Protein AF-A0A6L4ZBL2-F1 (afdb_monomer_lite)

Foldseek 3Di:
DVVLVLDPQFDADDDFQQWDADPLNPDIDGHLGRDDDDDPVVCCVVHPVFKDKDKDKDFPDDDHPRSSVVLLCVQCVVVVRRDDRDPPDDVVVSVVSSCVRNVDDTMDMDMDMGGDPLLVVLLVLLLVCVVVVNNPPPVSVVVSVVSCVVVVDDPVSNVSSNLVSLCPDPVNVVLLSQLLVLLVVCLVPVPPVLSLVSNLVSVLVCVLSVNDPVSSVVSNVVVPVNGPDDPDPPLLVVLLVLLCCLLPDPDPRDCDLVSLLSLLLSLLVCVSSVPPCSVVSLVVVLVPDDDPSNVVSVVSVVLSVLLVLLQVLLSCLQRYLQRQDDLVSLVSNLVNQVVNCVSPNCVSVVSHVVSPPVLQGAPLSVVSNVLSVVQSVCVNVVNDDSVVSSVVSNVSSLLSVLLVLLLVVCVVVPPDCPPDPDDPVVLVVVQVVSQVVCVVVVNDPDGDDPVSSVVSSQLVVLLCCCLPPQVVVCLVVVDVVSVVVSSVPHSDRPVNSLVSNVVSCVVVVPDVVSVVSVSVPPPD

Secondary structure (DSSP, 8-state):
-HHHHT-TT-------TTEEE-TTSSSEEE-S-------HHHHHHHS-SSEEEEEEEEE---S-HHHHHHHHHHHHHHHHHHS---TT--HHHHHHHHHHHH--TTEEEEEEEEE-HHHHHHHHHHHHHHHTT-TTSHHHHHHHHHHHHHHT--HHHHHHHHHHHHHTSHHHHHHHHHHHHHHHHHHH-TT-HHHHHHHHHHHHHHHHTT--HHHHHHHHHHHHTTS--PPPPHHHHHHHHHHHHHHH-SS-----HHHHHHHHHHHHHHHHTT-THHHHHHHHHHTT--THHHHHHHHHHHHHHHHHHHHHHHHHHHH-TT----HHHHHHHHHHHHHHHHHSTTHHHHHTTTSS-GGG--HHHHHHHHHHHHHHHHHHHTSS-HHHHHHHHHHHHHHHHHHHHHHHHHHHH-SSTTSSPPPHHHHHHHHHHHHHHHHHTTS-SSPPPHHHHHHHHHHHHHHHHIIIIIHHHHHHHT-HHHHHHHHHHSSS-HHHHHHHHHHHHHHHT--HHHHHHHHGGG--

Structure (mmCIF, N/CA/C/O backbone):
data_AF-A0A6L4ZBL2-F1
#
_entry.id   AF-A0A6L4ZBL2-F1
#
loop_
_atom_site.group_PDB
_atom_site.id
_atom_site.type_symbol
_atom_site.label_atom_id
_atom_site.label_alt_id
_atom_site.label_comp_id
_atom_site.label_asym_id
_atom_site.label_entity_id
_atom_site.label_seq_id
_atom_site.pdbx_PDB_ins_code
_atom_site.Cartn_x
_atom_site.Cartn_y
_atom_site.Cartn_z
_atom_site.occupancy
_atom_site.B_iso_or_equiv
_atom_site.auth_seq_id
_atom_site.auth_comp_id
_atom_site.auth_asym_id
_atom_site.auth_atom_id
_atom_site.pdbx_PDB_model_num
ATOM 1 N N . PRO A 1 1 ? 21.206 3.410 -9.405 1.00 58.75 1 PRO A N 1
ATOM 2 C CA . PRO A 1 1 ? 21.476 4.835 -9.082 1.00 58.75 1 PRO A CA 1
ATOM 3 C C . PRO A 1 1 ? 20.158 5.605 -8.987 1.00 58.75 1 PRO A C 1
ATOM 5 O O . PRO A 1 1 ? 19.322 5.415 -9.860 1.00 58.75 1 PRO A O 1
ATOM 8 N N . ILE A 1 2 ? 19.939 6.448 -7.971 1.00 53.88 2 ILE A N 1
ATOM 9 C CA . ILE A 1 2 ? 18.659 7.169 -7.817 1.00 53.88 2 ILE A CA 1
ATOM 10 C C . ILE A 1 2 ? 18.338 8.003 -9.064 1.00 53.88 2 ILE A C 1
ATOM 12 O O . ILE A 1 2 ? 17.227 7.921 -9.562 1.00 53.88 2 ILE A O 1
ATOM 16 N N . LYS A 1 3 ? 19.332 8.673 -9.671 1.00 63.25 3 LYS A N 1
ATOM 17 C CA . LYS A 1 3 ? 19.188 9.402 -10.954 1.00 63.25 3 LYS A CA 1
ATOM 18 C C . LYS A 1 3 ? 18.568 8.577 -12.093 1.00 63.25 3 LYS A C 1
ATOM 20 O O . LYS A 1 3 ? 18.015 9.165 -13.018 1.00 63.25 3 LYS A O 1
ATOM 25 N N . ASP A 1 4 ? 18.704 7.252 -12.042 1.00 65.94 4 ASP A N 1
ATOM 26 C CA . ASP A 1 4 ? 18.071 6.326 -12.980 1.00 65.94 4 ASP A CA 1
ATOM 27 C C . ASP A 1 4 ? 16.633 5.989 -12.551 1.00 65.94 4 ASP A C 1
ATOM 29 O O . ASP A 1 4 ? 15.752 5.995 -13.393 1.00 65.94 4 ASP A O 1
ATOM 33 N N . VAL A 1 5 ? 16.369 5.799 -11.250 1.00 62.34 5 VAL A N 1
ATOM 34 C CA . VAL A 1 5 ? 15.012 5.585 -10.692 1.00 62.34 5 VAL A CA 1
ATOM 35 C C . VAL A 1 5 ? 14.080 6.776 -10.965 1.00 62.34 5 VAL A C 1
ATOM 37 O O . VAL A 1 5 ? 12.875 6.597 -11.095 1.00 62.34 5 VAL A O 1
ATOM 40 N N . LEU A 1 6 ? 14.637 7.987 -11.086 1.00 62.06 6 LEU A N 1
ATOM 41 C CA . LEU A 1 6 ? 13.897 9.214 -11.413 1.00 62.06 6 LEU A CA 1
ATOM 42 C C . LEU A 1 6 ? 13.429 9.301 -12.869 1.00 62.06 6 LEU A C 1
ATOM 44 O O . LEU A 1 6 ? 12.655 10.196 -13.200 1.00 62.06 6 LEU A O 1
ATOM 48 N N . LYS A 1 7 ? 13.962 8.459 -13.757 1.00 70.06 7 LYS A N 1
ATOM 49 C CA . LYS A 1 7 ? 13.703 8.545 -15.192 1.00 70.06 7 LYS A CA 1
ATOM 50 C C . LYS A 1 7 ? 12.730 7.442 -15.591 1.00 70.06 7 LYS A C 1
ATOM 52 O O . LYS A 1 7 ? 13.130 6.280 -15.548 1.00 70.06 7 LYS A O 1
ATOM 57 N N . PRO A 1 8 ? 11.497 7.772 -16.011 1.00 66.06 8 PRO A N 1
ATOM 58 C CA . PRO A 1 8 ? 10.491 6.766 -16.347 1.00 66.06 8 PRO A CA 1
ATOM 59 C C . PRO A 1 8 ? 10.935 5.860 -17.501 1.00 66.06 8 PRO A C 1
ATOM 61 O O . PRO A 1 8 ? 10.533 4.705 -17.565 1.00 66.06 8 PRO A O 1
ATOM 64 N N . GLU A 1 9 ? 11.809 6.346 -18.386 1.00 73.56 9 GLU A N 1
ATOM 65 C CA . GLU A 1 9 ? 12.347 5.546 -19.484 1.00 73.56 9 GLU A CA 1
ATOM 66 C C . GLU A 1 9 ? 13.477 4.582 -19.082 1.00 73.56 9 GLU A C 1
ATOM 68 O O . GLU A 1 9 ? 13.960 3.832 -19.929 1.00 73.56 9 GLU A O 1
ATOM 73 N N . VAL A 1 10 ? 13.970 4.633 -17.839 1.00 79.06 10 VAL A N 1
ATOM 74 C CA . VAL A 1 10 ? 15.035 3.744 -17.361 1.00 79.06 10 VAL A CA 1
ATOM 75 C C . VAL A 1 10 ? 14.428 2.573 -16.600 1.00 79.06 10 VAL A C 1
ATOM 77 O O . VAL A 1 10 ? 13.862 2.731 -15.523 1.00 79.06 10 VAL A O 1
ATOM 80 N N . HIS A 1 11 ? 14.606 1.379 -17.154 1.00 77.06 11 HIS A N 1
ATOM 81 C CA . HIS A 1 11 ? 14.011 0.145 -16.644 1.00 77.06 11 HIS A CA 1
ATOM 82 C C . HIS A 1 11 ? 15.039 -0.767 -15.968 1.00 77.06 11 HIS A C 1
ATOM 84 O O . HIS A 1 11 ? 14.689 -1.535 -15.076 1.00 77.06 11 HIS A O 1
ATOM 90 N N . ASN A 1 12 ? 16.318 -0.661 -16.349 1.00 83.44 12 ASN A N 1
ATOM 91 C CA . ASN A 1 12 ? 17.346 -1.612 -15.924 1.00 83.44 12 ASN A CA 1
ATOM 92 C C . ASN A 1 12 ? 18.437 -0.961 -15.071 1.00 83.44 12 ASN A C 1
ATOM 94 O O . ASN A 1 12 ? 18.975 0.104 -15.396 1.00 83.44 12 ASN A O 1
ATOM 98 N N . ARG A 1 13 ? 18.844 -1.668 -14.012 1.00 83.88 13 ARG A N 1
ATOM 99 C CA . ARG A 1 13 ? 20.077 -1.377 -13.276 1.00 83.88 13 ARG A CA 1
ATOM 100 C C . ARG A 1 13 ? 21.255 -1.980 -14.038 1.00 83.88 13 ARG A C 1
ATOM 102 O O . ARG A 1 13 ? 21.348 -3.192 -14.176 1.00 83.88 13 ARG A O 1
ATOM 109 N N . LEU A 1 14 ? 22.171 -1.129 -14.490 1.00 86.75 14 LEU A N 1
ATOM 110 C CA . LEU A 1 14 ? 23.417 -1.565 -15.115 1.00 86.75 14 LEU A CA 1
ATOM 111 C C . LEU A 1 14 ? 24.530 -1.652 -14.065 1.00 86.75 14 LEU A C 1
ATOM 113 O O . LEU A 1 14 ? 24.766 -0.685 -13.337 1.00 86.75 14 LEU A O 1
ATOM 117 N N . VAL A 1 15 ? 25.214 -2.793 -14.019 1.00 86.12 15 VAL A N 1
ATOM 118 C CA . VAL A 1 15 ? 26.425 -3.022 -13.220 1.00 86.12 15 VAL A CA 1
ATOM 119 C C . VAL A 1 15 ? 27.561 -3.347 -14.185 1.00 86.12 15 VAL A C 1
ATOM 121 O O . VAL A 1 15 ? 27.376 -4.118 -15.122 1.00 86.12 15 VAL A O 1
ATOM 124 N N . MET A 1 16 ? 28.719 -2.718 -13.989 1.00 87.25 16 MET A N 1
ATOM 125 C CA . MET A 1 16 ? 29.889 -2.880 -14.849 1.00 87.25 16 MET A CA 1
ATOM 126 C C . MET A 1 16 ? 31.108 -3.193 -13.985 1.00 87.25 16 MET A C 1
ATOM 128 O O . MET A 1 16 ? 31.489 -2.377 -13.146 1.00 87.25 16 MET A O 1
ATOM 132 N N . TYR A 1 17 ? 31.735 -4.352 -14.201 1.00 86.62 17 TYR A N 1
ATOM 133 C CA . TYR A 1 17 ? 33.009 -4.666 -13.554 1.00 86.62 17 TYR A CA 1
ATOM 134 C C . TYR A 1 17 ? 34.085 -3.672 -13.995 1.00 86.62 17 TYR A C 1
ATOM 136 O O . TYR A 1 17 ? 34.169 -3.302 -15.166 1.00 86.62 17 TYR A O 1
ATOM 144 N N . GLY A 1 18 ? 34.889 -3.215 -13.039 1.00 85.50 18 GLY A N 1
ATOM 145 C CA . GLY A 1 18 ? 35.853 -2.139 -13.254 1.00 85.50 18 GLY A CA 1
ATOM 146 C C . GLY A 1 18 ? 35.319 -0.736 -12.977 1.00 85.50 18 GLY A C 1
ATOM 147 O O . GLY A 1 18 ? 36.139 0.165 -12.825 1.00 85.50 18 GLY A O 1
ATOM 148 N N . ALA A 1 19 ? 34.010 -0.531 -12.794 1.00 86.75 19 ALA A N 1
ATOM 149 C CA . ALA A 1 19 ? 33.438 0.780 -12.484 1.00 86.75 19 ALA A CA 1
ATOM 150 C C . ALA A 1 19 ? 32.823 0.829 -11.074 1.00 86.75 19 ALA A C 1
ATOM 152 O O . ALA A 1 19 ? 32.061 -0.053 -10.682 1.00 86.75 19 ALA A O 1
ATOM 153 N N . ARG A 1 20 ? 33.109 1.894 -10.318 1.00 83.56 20 ARG A N 1
ATOM 154 C CA . ARG A 1 20 ? 32.479 2.173 -9.015 1.00 83.56 20 ARG A CA 1
ATOM 155 C C . ARG A 1 20 ? 32.113 3.643 -8.887 1.00 83.56 20 ARG A C 1
ATOM 157 O O . ARG A 1 20 ? 32.695 4.478 -9.569 1.00 83.56 20 ARG A O 1
ATOM 164 N N . TYR A 1 21 ? 31.171 3.971 -8.014 1.00 79.81 21 TYR A N 1
ATOM 165 C CA . TYR A 1 21 ? 30.978 5.364 -7.619 1.00 79.81 21 TYR A CA 1
ATOM 166 C C . TYR A 1 21 ? 32.080 5.797 -6.638 1.00 79.81 21 TYR A C 1
ATOM 168 O O . TYR A 1 21 ? 32.647 4.957 -5.933 1.00 79.81 21 TYR A O 1
ATOM 176 N N . ASP A 1 22 ? 32.418 7.086 -6.637 1.00 78.31 22 ASP A N 1
ATOM 177 C CA . ASP A 1 22 ? 33.267 7.695 -5.610 1.00 78.31 22 ASP A CA 1
ATOM 178 C C . ASP A 1 22 ? 32.602 7.640 -4.224 1.00 78.31 22 ASP A C 1
ATOM 180 O O . ASP A 1 22 ? 31.416 7.334 -4.101 1.00 78.31 22 ASP A O 1
ATOM 184 N N . ASP A 1 23 ? 33.359 7.935 -3.164 1.00 69.81 23 ASP A N 1
ATOM 185 C CA . ASP A 1 23 ? 32.889 7.788 -1.774 1.00 69.81 23 ASP A CA 1
ATOM 186 C C . ASP A 1 23 ? 31.704 8.721 -1.441 1.00 69.81 23 ASP A C 1
ATOM 188 O O . ASP A 1 23 ? 31.005 8.526 -0.451 1.00 69.81 23 ASP A O 1
ATOM 192 N N . ARG A 1 24 ? 31.452 9.724 -2.297 1.00 63.84 24 ARG A N 1
ATOM 193 C CA . ARG A 1 24 ? 30.298 10.635 -2.229 1.00 63.84 24 ARG A CA 1
ATOM 194 C C . ARG A 1 24 ? 29.115 10.193 -3.101 1.00 63.84 24 ARG A C 1
ATOM 196 O O . ARG A 1 24 ? 28.053 10.803 -3.033 1.00 63.84 24 ARG A O 1
ATOM 203 N N . GLY A 1 25 ? 29.263 9.149 -3.918 1.00 64.56 25 GLY A N 1
ATOM 204 C CA . GLY A 1 25 ? 28.202 8.620 -4.777 1.00 64.56 25 GLY A CA 1
ATOM 205 C C . GLY A 1 25 ? 27.859 9.493 -5.993 1.00 64.56 25 GLY A C 1
ATOM 206 O O . GLY A 1 25 ? 26.826 9.281 -6.635 1.00 64.56 25 GLY A O 1
ATOM 207 N N . GLU A 1 26 ? 28.687 10.485 -6.317 1.00 65.62 26 GLU A N 1
ATOM 208 C CA . GLU A 1 26 ? 28.389 11.522 -7.307 1.00 65.62 26 GLU A CA 1
ATOM 209 C C . GLU A 1 26 ? 29.005 11.233 -8.675 1.00 65.62 26 GLU A C 1
ATOM 211 O O . GLU A 1 26 ? 28.372 11.515 -9.703 1.00 65.62 26 GLU A O 1
ATOM 216 N N . ARG A 1 27 ? 30.217 10.663 -8.703 1.00 77.81 27 ARG A N 1
ATOM 217 C CA . ARG A 1 27 ? 30.981 10.424 -9.935 1.00 77.81 27 ARG A CA 1
ATOM 218 C C . ARG A 1 27 ? 31.315 8.953 -10.114 1.00 77.81 27 ARG A C 1
ATOM 220 O O . ARG A 1 27 ? 31.663 8.257 -9.167 1.00 77.81 27 ARG A O 1
ATOM 227 N N . LEU A 1 28 ? 31.222 8.490 -11.358 1.00 82.94 28 LEU A N 1
ATOM 228 C CA . LEU A 1 28 ? 31.650 7.151 -11.740 1.00 82.94 28 LEU A CA 1
ATOM 229 C C . LEU A 1 28 ? 33.164 7.155 -11.976 1.00 82.94 28 LEU A C 1
ATOM 231 O O . LEU A 1 28 ? 33.675 7.982 -12.728 1.00 82.94 28 LEU A O 1
ATOM 235 N N . VAL A 1 29 ? 33.864 6.227 -11.337 1.00 87.12 29 VAL A N 1
ATOM 236 C CA . VAL A 1 29 ? 35.314 6.053 -11.397 1.00 87.12 29 VAL A CA 1
ATOM 237 C C . VAL A 1 29 ? 35.619 4.689 -12.008 1.00 87.12 29 VAL A C 1
ATOM 239 O O . VAL A 1 29 ? 35.169 3.657 -11.505 1.00 87.12 29 VAL A O 1
ATOM 242 N N . PHE A 1 30 ? 36.414 4.690 -13.077 1.00 89.44 30 PHE A N 1
ATOM 243 C CA . PHE A 1 30 ? 36.894 3.476 -13.733 1.00 89.44 30 PHE A CA 1
ATOM 244 C C . PHE A 1 30 ? 38.225 3.013 -13.139 1.00 89.44 30 PHE A C 1
ATOM 246 O O . PHE A 1 30 ? 39.117 3.806 -12.816 1.00 89.44 30 PHE A O 1
ATOM 253 N N . THR A 1 31 ? 38.369 1.703 -13.013 1.00 87.50 31 THR A N 1
ATOM 254 C CA . THR A 1 31 ? 39.505 1.017 -12.404 1.00 87.50 31 THR A CA 1
ATOM 255 C C . THR A 1 31 ? 40.071 -0.012 -13.375 1.00 87.50 31 THR A C 1
ATOM 257 O O . THR A 1 31 ? 39.412 -0.421 -14.327 1.00 87.50 31 THR A O 1
ATOM 260 N N . ASN A 1 32 ? 41.302 -0.454 -13.129 1.00 84.19 32 ASN A N 1
ATOM 261 C CA . ASN A 1 32 ? 41.932 -1.483 -13.958 1.00 84.19 32 ASN A CA 1
ATOM 262 C C . ASN A 1 32 ? 41.468 -2.904 -13.586 1.00 84.19 32 ASN A C 1
ATOM 264 O O . ASN A 1 32 ? 41.829 -3.851 -14.275 1.00 84.19 32 ASN A O 1
ATOM 268 N N . ASN A 1 33 ? 40.683 -3.065 -12.513 1.00 84.31 33 ASN A N 1
ATOM 269 C CA . ASN A 1 33 ? 40.179 -4.365 -12.080 1.00 84.31 33 ASN A CA 1
ATOM 270 C C . ASN A 1 33 ? 38.826 -4.665 -12.740 1.00 84.31 33 ASN A C 1
ATOM 272 O O . ASN A 1 33 ? 37.773 -4.355 -12.190 1.00 84.31 33 ASN A O 1
ATOM 276 N N . THR A 1 34 ? 38.865 -5.251 -13.933 1.00 82.56 34 THR A N 1
ATOM 277 C CA . THR A 1 34 ? 37.675 -5.619 -14.719 1.00 82.56 34 THR A CA 1
ATOM 278 C C . THR A 1 34 ? 37.167 -7.032 -14.437 1.00 82.56 34 THR A C 1
ATOM 280 O O . THR A 1 34 ? 36.193 -7.465 -15.049 1.00 82.56 34 THR A O 1
ATOM 283 N N . THR A 1 35 ? 37.815 -7.762 -13.528 1.00 83.06 35 THR A N 1
ATOM 284 C CA . THR A 1 35 ? 37.416 -9.122 -13.153 1.00 83.06 35 THR A CA 1
ATOM 285 C C . THR A 1 35 ? 36.440 -9.117 -11.983 1.00 83.06 35 THR A C 1
ATOM 287 O O . THR A 1 35 ? 36.523 -8.266 -11.098 1.00 83.06 35 THR A O 1
ATOM 290 N N . GLY A 1 36 ? 35.535 -10.093 -11.958 1.00 82.31 36 GLY A N 1
ATOM 291 C CA . GLY A 1 36 ? 34.581 -10.279 -10.873 1.00 82.31 36 GLY A CA 1
ATOM 292 C C . GLY A 1 36 ? 34.052 -11.707 -10.822 1.00 82.31 36 GLY A C 1
ATOM 293 O O . GLY A 1 36 ? 34.142 -12.449 -11.800 1.00 82.31 36 GLY A O 1
ATOM 294 N N . GLN A 1 37 ? 33.522 -12.084 -9.663 1.00 85.31 37 GLN A N 1
ATOM 295 C CA . GLN A 1 37 ? 32.873 -13.367 -9.431 1.00 85.31 37 GLN A CA 1
ATOM 296 C C . GLN A 1 37 ? 31.661 -13.151 -8.526 1.00 85.31 37 GLN A C 1
ATOM 298 O O . GLN A 1 37 ? 31.753 -12.456 -7.514 1.00 85.31 37 GLN A O 1
ATOM 303 N N . GLU A 1 38 ? 30.546 -13.788 -8.870 1.00 85.69 38 GLU A N 1
ATOM 304 C CA . GLU A 1 38 ? 29.312 -13.786 -8.086 1.00 85.69 38 GLU A CA 1
ATOM 305 C C . GLU A 1 38 ? 28.755 -15.208 -7.993 1.00 85.69 38 GLU A C 1
ATOM 307 O O . GLU A 1 38 ? 28.888 -16.008 -8.922 1.00 85.69 38 GLU A O 1
ATOM 312 N N . SER A 1 39 ? 28.151 -15.541 -6.852 1.00 89.88 39 SER A N 1
ATOM 313 C CA . SER A 1 39 ? 27.408 -16.791 -6.693 1.00 89.88 39 SER A CA 1
ATOM 314 C C . SER A 1 39 ? 26.033 -16.667 -7.347 1.00 89.88 39 SER A C 1
ATOM 316 O O . SER A 1 39 ? 25.454 -15.585 -7.370 1.00 89.88 39 SER A O 1
ATOM 318 N N . ILE A 1 40 ? 25.472 -17.784 -7.819 1.00 85.62 40 ILE A N 1
ATOM 319 C CA . ILE A 1 40 ? 24.135 -17.803 -8.440 1.00 85.62 40 ILE A CA 1
ATOM 320 C C . ILE A 1 40 ? 23.079 -17.191 -7.508 1.00 85.62 40 ILE A C 1
ATOM 322 O O . ILE A 1 40 ? 22.277 -16.382 -7.963 1.00 85.62 40 ILE A O 1
ATOM 326 N N . SER A 1 41 ? 23.117 -17.506 -6.210 1.00 84.38 41 SER A N 1
ATOM 327 C CA . SER A 1 41 ? 22.205 -16.928 -5.213 1.00 84.38 41 SER A CA 1
ATOM 328 C C . SER A 1 41 ? 22.286 -15.402 -5.189 1.00 84.38 41 SER A C 1
ATOM 330 O O . SER A 1 41 ? 21.273 -14.724 -5.331 1.00 84.38 41 SER A O 1
ATOM 332 N N . ARG A 1 42 ? 23.505 -14.849 -5.146 1.00 86.88 42 ARG A N 1
ATOM 333 C CA . ARG A 1 42 ? 23.720 -13.400 -5.108 1.00 86.88 42 ARG A CA 1
ATOM 334 C C . ARG A 1 42 ? 23.198 -12.693 -6.360 1.00 86.88 42 ARG A C 1
ATOM 336 O O . ARG A 1 42 ? 22.685 -11.582 -6.260 1.00 86.88 42 ARG A O 1
ATOM 343 N N . ILE A 1 43 ? 23.284 -13.338 -7.527 1.00 89.06 43 ILE A N 1
ATOM 344 C CA . ILE A 1 43 ? 22.767 -12.793 -8.793 1.00 89.06 43 ILE A CA 1
ATOM 345 C C . ILE A 1 43 ? 21.258 -12.540 -8.700 1.00 89.06 43 ILE A C 1
ATOM 347 O O . ILE A 1 43 ? 20.788 -11.485 -9.121 1.00 89.06 43 ILE A O 1
ATOM 351 N N . PHE A 1 44 ? 20.492 -13.481 -8.146 1.00 87.38 44 PHE A N 1
ATOM 352 C CA . PHE A 1 44 ? 19.037 -13.340 -8.015 1.00 87.38 44 PHE A CA 1
ATOM 353 C C . PHE A 1 44 ? 18.621 -12.536 -6.771 1.00 87.38 44 PHE A C 1
ATOM 355 O O . PHE A 1 44 ? 17.556 -11.919 -6.780 1.00 87.38 44 PHE A O 1
ATOM 362 N N . GLU A 1 45 ? 19.473 -12.450 -5.746 1.00 82.69 45 GLU A N 1
ATOM 363 C CA . GLU A 1 45 ? 19.282 -11.573 -4.582 1.00 82.69 45 GLU A CA 1
ATOM 364 C C . GLU A 1 45 ? 19.528 -10.091 -4.914 1.00 82.69 45 GLU A C 1
ATOM 366 O O . GLU A 1 45 ? 18.717 -9.238 -4.560 1.00 82.69 45 GLU A O 1
ATOM 371 N N . GLU A 1 46 ? 20.595 -9.744 -5.637 1.00 82.44 46 GLU A N 1
ATOM 372 C CA . GLU A 1 46 ? 20.932 -8.343 -5.948 1.00 82.44 46 GLU A CA 1
ATOM 373 C C . GLU A 1 46 ? 20.406 -7.869 -7.316 1.00 82.44 46 GLU A C 1
ATOM 375 O O . GLU A 1 46 ? 20.113 -6.678 -7.497 1.00 82.44 46 GLU A O 1
ATOM 380 N N . GLY A 1 47 ? 20.296 -8.787 -8.281 1.00 83.38 47 GLY A N 1
ATOM 381 C CA . GLY A 1 47 ? 19.771 -8.566 -9.632 1.00 83.38 47 GLY A CA 1
ATOM 382 C C . GLY A 1 47 ? 18.255 -8.741 -9.704 1.00 83.38 47 GLY A C 1
ATOM 383 O O . GLY A 1 47 ? 17.570 -8.613 -8.701 1.00 83.38 47 GLY A O 1
ATOM 384 N N . HIS A 1 48 ? 17.680 -9.004 -10.876 1.00 86.44 48 HIS A N 1
ATOM 385 C CA . HIS A 1 48 ? 16.254 -9.336 -10.981 1.00 86.44 48 HIS A CA 1
ATOM 386 C C . HIS A 1 48 ? 15.976 -10.694 -10.322 1.00 86.44 48 HIS A C 1
ATOM 388 O O . HIS A 1 48 ? 16.765 -11.623 -10.476 1.00 86.44 48 HIS A O 1
ATOM 394 N N . ALA A 1 49 ? 14.806 -10.859 -9.702 1.00 85.31 49 ALA A N 1
ATOM 395 C CA . ALA A 1 49 ? 14.464 -12.066 -8.939 1.00 85.31 49 ALA A CA 1
ATOM 396 C C . ALA A 1 49 ? 14.360 -13.364 -9.770 1.00 85.31 49 ALA A C 1
ATOM 398 O O . ALA A 1 49 ? 14.306 -14.447 -9.207 1.00 85.31 49 ALA A O 1
ATOM 399 N N . PHE A 1 50 ? 14.317 -13.278 -11.104 1.00 89.19 50 PHE A N 1
ATOM 400 C CA . PHE A 1 50 ? 14.186 -14.460 -11.971 1.00 89.19 50 PHE A CA 1
ATOM 401 C C . PHE A 1 50 ? 14.818 -14.324 -13.357 1.00 89.19 50 PHE A C 1
ATOM 403 O O . PHE A 1 50 ? 14.860 -15.305 -14.093 1.00 89.19 50 PHE A O 1
ATOM 410 N N . THR A 1 51 ? 15.306 -13.150 -13.775 1.00 90.19 51 THR A N 1
ATOM 411 C CA . THR A 1 51 ? 15.938 -12.997 -15.097 1.00 90.19 51 THR A CA 1
ATOM 412 C C . THR A 1 51 ? 17.054 -11.964 -15.081 1.00 90.19 51 THR A C 1
ATOM 414 O O . THR A 1 51 ? 16.801 -10.772 -14.965 1.00 90.19 51 THR A O 1
ATOM 417 N N . ASN A 1 52 ? 18.291 -12.412 -15.270 1.00 91.25 52 ASN A N 1
ATOM 418 C CA . ASN A 1 52 ? 19.472 -11.552 -15.283 1.00 91.25 52 ASN A CA 1
ATOM 419 C C . ASN A 1 52 ? 20.224 -11.684 -16.607 1.00 91.25 52 ASN A C 1
ATOM 421 O O . ASN A 1 52 ? 20.337 -12.778 -17.162 1.00 91.25 52 ASN A O 1
ATOM 425 N N . TYR A 1 53 ? 20.741 -10.563 -17.109 1.00 91.12 53 TYR A N 1
ATOM 426 C CA . TYR A 1 53 ? 21.493 -10.506 -18.360 1.00 91.12 53 TYR A CA 1
ATOM 427 C C . TYR A 1 53 ? 22.934 -10.086 -18.099 1.00 91.12 53 TYR A C 1
ATOM 429 O O . TYR A 1 53 ? 23.185 -9.062 -17.465 1.00 91.12 53 TYR A O 1
ATOM 437 N N . TYR A 1 54 ? 23.866 -10.846 -18.662 1.00 90.31 54 TYR A N 1
ATOM 438 C CA . TYR A 1 54 ? 25.284 -10.520 -18.707 1.00 90.31 54 TYR A CA 1
ATOM 439 C C . TYR A 1 54 ? 25.686 -10.214 -20.142 1.00 90.31 54 TYR A C 1
ATOM 441 O O . TYR A 1 54 ? 25.315 -10.926 -21.078 1.00 90.31 54 TYR A O 1
ATOM 449 N N . PHE A 1 55 ? 26.466 -9.151 -20.299 1.00 88.12 55 PHE A N 1
ATOM 450 C CA . PHE A 1 55 ? 26.970 -8.691 -21.583 1.00 88.12 55 PHE A CA 1
ATOM 451 C C . PHE A 1 55 ? 28.494 -8.720 -21.547 1.00 88.12 55 PHE A C 1
ATOM 453 O O . PHE A 1 55 ? 29.099 -8.076 -20.691 1.00 88.12 55 PHE A O 1
ATOM 460 N N . PHE A 1 56 ? 29.108 -9.428 -22.492 1.00 86.31 56 PHE A N 1
ATOM 461 C CA . PHE A 1 56 ? 30.552 -9.391 -22.710 1.00 86.31 56 PHE A CA 1
ATOM 462 C C . PHE A 1 56 ? 30.810 -8.821 -24.089 1.00 86.31 56 PHE A C 1
ATOM 464 O O . PHE A 1 56 ? 30.235 -9.275 -25.076 1.00 86.31 56 PHE A O 1
ATOM 471 N N . ILE A 1 57 ? 31.666 -7.812 -24.157 1.00 81.38 57 ILE A N 1
ATOM 472 C CA . ILE A 1 57 ? 32.003 -7.149 -25.407 1.00 81.38 57 ILE A CA 1
ATOM 473 C C . ILE A 1 57 ? 33.504 -7.298 -25.597 1.00 81.38 57 ILE A C 1
ATOM 475 O O . ILE A 1 57 ? 34.287 -6.868 -24.753 1.00 81.38 57 ILE A O 1
ATOM 479 N N . VAL A 1 58 ? 33.887 -7.936 -26.698 1.00 80.56 58 VAL A N 1
ATOM 480 C CA . VAL A 1 58 ? 35.280 -8.166 -27.082 1.00 80.56 58 VAL A CA 1
ATOM 481 C C . VAL A 1 58 ? 35.514 -7.477 -28.414 1.00 80.56 58 VAL A C 1
ATOM 483 O O . VAL A 1 58 ? 34.777 -7.722 -29.365 1.00 80.56 58 VAL A O 1
ATOM 486 N N . GLY A 1 59 ? 36.528 -6.627 -28.515 1.00 76.44 59 GLY A N 1
ATOM 487 C CA . GLY A 1 59 ? 36.859 -5.964 -29.772 1.00 76.44 59 GLY A CA 1
ATOM 488 C C . GLY A 1 59 ? 38.127 -5.129 -29.686 1.00 76.44 59 GLY A C 1
ATOM 489 O O . GLY A 1 59 ? 38.695 -4.958 -28.607 1.00 76.44 59 GLY A O 1
ATOM 490 N N . ASP A 1 60 ? 38.542 -4.594 -30.833 1.00 72.31 60 ASP A N 1
ATOM 491 C CA . ASP A 1 60 ? 39.678 -3.673 -30.945 1.00 72.31 60 ASP A CA 1
ATOM 492 C C . ASP A 1 60 ? 39.287 -2.298 -30.366 1.00 72.31 60 ASP A C 1
ATOM 494 O O . ASP A 1 60 ? 38.892 -1.386 -31.098 1.00 72.31 60 ASP A O 1
ATOM 498 N N . ILE A 1 61 ? 39.340 -2.153 -29.039 1.00 70.00 61 ILE A N 1
ATOM 499 C CA . ILE A 1 61 ? 39.155 -0.866 -28.355 1.00 70.00 61 ILE A CA 1
ATOM 500 C C . ILE A 1 61 ? 40.532 -0.262 -28.096 1.00 70.00 61 ILE A C 1
ATOM 502 O O . ILE A 1 61 ? 41.334 -0.833 -27.361 1.00 70.00 61 ILE A O 1
ATOM 506 N N . GLN A 1 62 ? 40.822 0.885 -28.711 1.00 67.62 62 GLN A N 1
ATOM 507 C CA . GLN A 1 62 ? 42.086 1.582 -28.483 1.00 67.62 62 GLN A CA 1
ATOM 508 C C . GLN A 1 62 ? 42.086 2.286 -27.119 1.00 67.62 62 GLN A C 1
ATOM 510 O O . GLN A 1 62 ? 41.112 2.947 -26.759 1.00 67.62 62 GLN A O 1
ATOM 515 N N . GLY A 1 63 ? 43.198 2.179 -26.388 1.00 74.06 63 GLY A N 1
ATOM 516 C CA . GLY A 1 63 ? 43.413 2.855 -25.106 1.00 74.06 63 GLY A CA 1
ATOM 517 C C . GLY A 1 63 ? 43.666 1.899 -23.942 1.00 74.06 63 GLY A C 1
ATOM 518 O O . GLY A 1 63 ? 43.743 0.684 -24.109 1.00 74.06 63 GLY A O 1
ATOM 519 N N . ASP A 1 64 ? 43.825 2.468 -22.748 1.00 82.31 64 ASP A N 1
ATOM 520 C CA . ASP A 1 64 ? 43.922 1.699 -21.509 1.00 82.31 64 ASP A CA 1
ATOM 521 C C . ASP A 1 64 ? 42.544 1.168 -21.065 1.00 82.31 64 ASP A C 1
ATOM 523 O O . ASP A 1 64 ? 41.4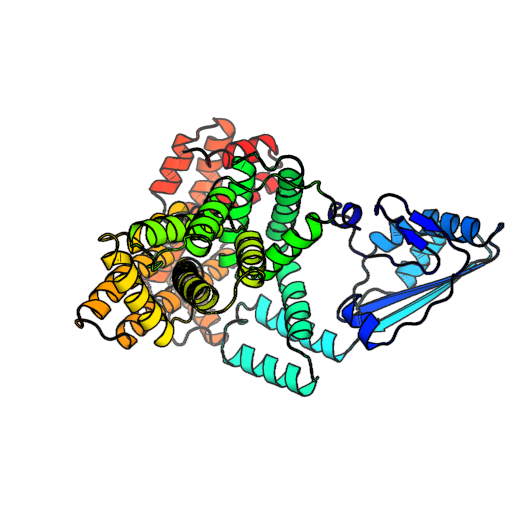95 1.549 -21.594 1.00 82.31 64 ASP A O 1
ATOM 527 N N . ALA A 1 65 ? 42.530 0.276 -20.069 1.00 83.00 65 ALA A N 1
ATOM 528 C CA . ALA A 1 65 ? 41.301 -0.364 -19.597 1.00 83.00 65 ALA A CA 1
ATOM 529 C C . ALA A 1 65 ? 40.212 0.650 -19.198 1.00 83.00 65 ALA A C 1
ATOM 531 O O . ALA A 1 65 ? 39.029 0.388 -19.405 1.00 83.00 65 ALA A O 1
ATOM 532 N N . LYS A 1 66 ? 40.593 1.813 -18.657 1.00 87.31 66 LYS A N 1
ATOM 533 C CA . LYS A 1 66 ? 39.653 2.866 -18.250 1.00 87.31 66 LYS A CA 1
ATOM 534 C C . LYS A 1 66 ? 39.024 3.558 -19.454 1.00 87.31 66 LYS A C 1
ATOM 536 O O . LYS A 1 66 ? 37.804 3.702 -19.493 1.00 87.31 66 LYS A O 1
ATOM 541 N N . THR A 1 67 ? 39.833 3.922 -20.447 1.00 85.25 67 THR A N 1
ATOM 542 C CA . THR A 1 67 ? 39.357 4.537 -21.695 1.00 85.25 67 THR A CA 1
ATOM 543 C C . THR A 1 67 ? 38.418 3.591 -22.441 1.00 85.25 67 THR A C 1
ATOM 545 O O . THR A 1 67 ? 37.368 4.009 -22.937 1.00 85.25 67 THR A O 1
ATOM 548 N N . ALA A 1 68 ? 38.744 2.295 -22.457 1.00 83.56 68 ALA A N 1
ATOM 549 C CA . ALA A 1 68 ? 37.889 1.280 -23.055 1.00 83.56 68 ALA A CA 1
ATOM 550 C C . ALA A 1 68 ? 36.542 1.152 -22.324 1.00 83.56 68 ALA A C 1
ATOM 552 O O . ALA A 1 68 ? 35.491 1.152 -22.969 1.00 83.56 68 ALA A O 1
ATOM 553 N N . GLN A 1 69 ? 36.552 1.106 -20.986 1.00 86.94 69 GLN A N 1
ATOM 554 C CA . GLN A 1 69 ? 35.330 1.043 -20.178 1.00 86.94 69 GLN A CA 1
ATOM 555 C C . GLN A 1 69 ? 34.440 2.280 -20.364 1.00 86.94 69 GLN A C 1
ATOM 557 O O . GLN A 1 69 ? 33.229 2.143 -20.544 1.00 86.94 69 GLN A O 1
ATOM 562 N N . GLU A 1 70 ? 35.022 3.481 -20.366 1.00 88.06 70 GLU A N 1
ATOM 563 C CA . GLU A 1 70 ? 34.271 4.720 -20.584 1.00 88.06 70 GLU A CA 1
ATOM 564 C C . GLU A 1 70 ? 33.623 4.745 -21.972 1.00 88.06 70 GLU A C 1
ATOM 566 O O . GLU A 1 70 ? 32.436 5.055 -22.107 1.00 88.06 70 GLU A O 1
ATOM 571 N N . THR A 1 71 ? 34.386 4.370 -23.000 1.00 85.00 71 THR A N 1
ATOM 572 C CA . THR A 1 71 ? 33.911 4.303 -24.386 1.00 85.00 71 THR A CA 1
ATOM 573 C C . THR A 1 71 ? 32.745 3.323 -24.510 1.00 85.00 71 THR A C 1
ATOM 575 O O . THR A 1 71 ? 31.688 3.672 -25.038 1.00 85.00 71 THR A O 1
ATOM 578 N N . LEU A 1 72 ? 32.889 2.122 -23.941 1.00 85.06 72 LEU A N 1
ATOM 579 C CA . LEU A 1 72 ? 31.835 1.108 -23.907 1.00 85.06 72 LEU A CA 1
ATOM 580 C C . LEU A 1 72 ? 30.566 1.614 -23.225 1.00 85.06 72 LEU A C 1
ATOM 582 O O . LEU A 1 72 ? 29.469 1.475 -23.774 1.00 85.06 72 LEU A O 1
ATOM 586 N N . LEU A 1 73 ? 30.701 2.216 -22.044 1.00 87.31 73 LEU A N 1
ATOM 587 C CA . LEU A 1 73 ? 29.562 2.716 -21.285 1.00 87.31 73 LEU A CA 1
ATOM 588 C C . LEU A 1 73 ? 28.849 3.860 -22.020 1.00 87.31 73 LEU A C 1
ATOM 590 O O . LEU A 1 73 ? 27.621 3.943 -21.972 1.00 87.31 73 LEU A O 1
ATOM 594 N N . ARG A 1 74 ? 29.595 4.714 -22.730 1.00 86.19 74 ARG A N 1
ATOM 595 C CA . ARG A 1 74 ? 29.044 5.826 -23.516 1.00 86.19 74 ARG A CA 1
ATOM 596 C C . ARG A 1 74 ? 28.150 5.334 -24.657 1.00 86.19 74 ARG A C 1
ATOM 598 O O . ARG A 1 74 ? 27.071 5.891 -24.843 1.00 86.19 74 ARG A O 1
ATOM 605 N N . PHE A 1 75 ? 28.561 4.283 -25.369 1.00 84.19 75 PHE A N 1
ATOM 606 C CA . PHE A 1 75 ? 27.775 3.710 -26.468 1.00 84.19 75 PHE A CA 1
ATOM 607 C C . PHE A 1 75 ? 26.622 2.828 -25.981 1.00 84.19 75 PHE A C 1
ATOM 609 O O . PHE A 1 75 ? 25.502 2.923 -26.476 1.00 84.19 75 PHE A O 1
ATOM 616 N N . THR A 1 76 ? 26.867 1.971 -24.990 1.00 85.81 76 THR A N 1
ATOM 617 C CA . THR A 1 76 ? 25.912 0.913 -24.619 1.00 85.81 76 THR A CA 1
ATOM 618 C C . THR A 1 76 ? 25.006 1.289 -23.451 1.00 85.81 76 THR A C 1
ATOM 620 O O . THR A 1 76 ? 23.862 0.834 -23.385 1.00 85.81 76 THR A O 1
ATOM 623 N N . GLY A 1 77 ? 25.461 2.161 -22.546 1.00 86.81 77 GLY A N 1
ATOM 624 C CA . GLY A 1 77 ? 24.804 2.405 -21.263 1.00 86.81 77 GLY A CA 1
ATOM 625 C C . GLY A 1 77 ? 23.377 2.935 -21.392 1.00 86.81 77 GLY A C 1
ATOM 626 O O . GLY A 1 77 ? 22.487 2.488 -20.672 1.00 86.81 77 GLY A O 1
ATOM 627 N N . LYS A 1 78 ? 23.123 3.847 -22.340 1.00 86.81 78 LYS A N 1
ATOM 628 C CA . LYS A 1 78 ? 21.776 4.397 -22.574 1.00 86.81 78 LYS A CA 1
ATOM 629 C C . LYS A 1 78 ? 20.816 3.348 -23.139 1.00 86.81 78 LYS A C 1
ATOM 631 O O . LYS A 1 78 ? 19.651 3.341 -22.760 1.00 86.81 78 LYS A O 1
ATOM 636 N N . ILE A 1 79 ? 21.287 2.474 -24.023 1.00 87.19 79 ILE A N 1
ATOM 637 C CA . ILE A 1 79 ? 20.464 1.436 -24.661 1.00 87.19 79 ILE A CA 1
ATOM 638 C C . ILE A 1 79 ? 20.125 0.357 -23.641 1.00 87.19 79 ILE A C 1
ATOM 640 O O . ILE A 1 79 ? 18.954 0.046 -23.444 1.00 87.19 79 ILE A O 1
ATOM 644 N N . LEU A 1 80 ? 21.142 -0.161 -22.947 1.00 88.06 80 LEU A N 1
ATOM 645 C CA . LEU A 1 80 ? 20.983 -1.236 -21.969 1.00 88.06 80 LEU A CA 1
ATOM 646 C C . LEU A 1 80 ? 20.083 -0.828 -20.801 1.00 88.06 80 LEU A C 1
ATOM 648 O O . LEU A 1 80 ? 19.334 -1.653 -20.295 1.00 88.06 80 LEU A O 1
ATOM 652 N N . LYS A 1 81 ? 20.081 0.451 -20.411 1.00 88.38 81 LYS A N 1
ATOM 653 C CA . LYS A 1 81 ? 19.175 0.971 -19.375 1.00 88.38 81 LYS A CA 1
ATOM 654 C C . LYS A 1 81 ? 17.703 1.050 -19.795 1.00 88.38 81 LYS A C 1
ATOM 656 O O . LYS A 1 81 ? 16.849 1.113 -18.917 1.00 88.38 81 LYS A O 1
ATOM 661 N N . ARG A 1 82 ? 17.411 1.091 -21.098 1.00 87.38 82 ARG A N 1
ATOM 662 C CA . ARG A 1 82 ? 16.080 1.421 -21.650 1.00 87.38 82 ARG A CA 1
ATOM 663 C C . ARG A 1 82 ? 15.453 0.299 -22.475 1.00 87.38 82 ARG A C 1
ATOM 665 O O . ARG A 1 82 ? 14.293 0.390 -22.853 1.00 87.38 82 ARG A O 1
ATOM 672 N N . VAL A 1 83 ? 16.226 -0.721 -22.834 1.00 86.38 83 VAL A N 1
ATOM 673 C CA . VAL A 1 83 ? 15.718 -1.875 -23.576 1.00 86.38 83 VAL A CA 1
ATOM 674 C C . VAL A 1 83 ? 14.895 -2.771 -22.652 1.00 86.38 83 VAL A C 1
ATOM 676 O O . VAL A 1 83 ? 15.247 -2.944 -21.490 1.00 86.38 83 VAL A O 1
ATOM 679 N N . ASP A 1 84 ? 13.818 -3.355 -23.167 1.00 83.25 84 ASP A N 1
ATOM 680 C CA . ASP A 1 84 ? 13.069 -4.366 -22.426 1.00 83.25 84 ASP A CA 1
ATOM 681 C C . ASP A 1 84 ? 13.911 -5.645 -22.281 1.00 83.25 84 ASP A C 1
ATOM 683 O O . ASP A 1 84 ? 14.288 -6.268 -23.277 1.00 83.25 84 ASP A O 1
ATOM 687 N N . LEU A 1 85 ? 14.220 -6.016 -21.039 1.00 83.69 85 LEU A N 1
ATOM 688 C CA . LEU A 1 85 ? 14.962 -7.223 -20.671 1.00 83.69 85 LEU A CA 1
ATOM 689 C C . LEU A 1 85 ? 14.041 -8.268 -20.022 1.00 83.69 85 LEU A C 1
ATOM 691 O O . LEU A 1 85 ? 14.441 -8.975 -19.100 1.00 83.69 85 LEU A O 1
ATOM 695 N N . SER A 1 86 ? 12.802 -8.388 -20.492 1.00 79.44 86 SER A N 1
ATOM 696 C CA . SER A 1 86 ? 11.877 -9.423 -20.035 1.00 79.44 86 SER A CA 1
ATOM 697 C C . SER A 1 86 ? 12.370 -10.859 -20.338 1.00 79.44 86 SER A C 1
ATOM 699 O O . SER A 1 86 ? 13.274 -11.081 -21.164 1.00 79.44 86 SER A O 1
ATOM 701 N N . PRO A 1 87 ? 11.803 -11.885 -19.669 1.00 76.31 87 PRO A N 1
ATOM 702 C CA . PRO A 1 87 ? 12.115 -13.294 -19.927 1.00 76.31 87 PRO A CA 1
ATOM 703 C C . PRO A 1 87 ? 11.787 -13.755 -21.344 1.00 76.31 87 PRO A C 1
ATOM 705 O O . PRO A 1 87 ? 12.376 -14.736 -21.791 1.00 76.31 87 PRO A O 1
ATOM 708 N N . ASP A 1 88 ? 10.947 -13.031 -22.075 1.00 80.69 88 ASP A N 1
ATOM 709 C CA . ASP A 1 88 ? 10.557 -13.384 -23.441 1.00 80.69 88 ASP A CA 1
ATOM 710 C C . ASP A 1 88 ? 11.312 -12.569 -24.501 1.00 80.69 88 ASP A C 1
ATOM 712 O O . ASP A 1 88 ? 11.207 -12.854 -25.694 1.00 80.69 88 ASP A O 1
ATOM 716 N N . THR A 1 89 ? 12.135 -11.590 -24.095 1.00 82.19 89 THR A N 1
ATOM 717 C CA . THR A 1 89 ? 12.926 -10.801 -25.045 1.00 82.19 89 THR A CA 1
ATOM 718 C C . THR A 1 89 ? 13.896 -11.683 -25.833 1.00 82.19 89 THR A C 1
ATOM 720 O O . THR A 1 89 ? 14.726 -12.401 -25.260 1.00 82.19 89 THR A O 1
ATOM 723 N N . ASP A 1 90 ? 13.844 -11.552 -27.162 1.00 83.12 90 ASP A N 1
ATOM 724 C CA . ASP A 1 90 ? 14.810 -12.137 -28.090 1.00 83.12 90 ASP A CA 1
ATOM 725 C C . ASP A 1 90 ? 16.166 -11.413 -27.998 1.00 83.12 90 ASP A C 1
ATOM 727 O O . ASP A 1 90 ? 16.302 -10.228 -28.330 1.00 83.12 90 ASP A O 1
ATOM 731 N N . GLY A 1 91 ? 17.200 -12.152 -27.586 1.00 82.62 91 GLY A N 1
ATOM 732 C CA . GLY A 1 91 ? 18.574 -11.655 -27.493 1.00 82.62 91 GLY A CA 1
ATOM 733 C C . GLY A 1 91 ? 19.119 -11.115 -28.819 1.00 82.62 91 GLY A C 1
ATOM 734 O O . GLY A 1 91 ? 19.916 -10.174 -28.811 1.00 82.62 91 GLY A O 1
ATOM 735 N N . ASN A 1 92 ? 18.641 -11.617 -29.962 1.00 84.50 92 ASN A N 1
ATOM 736 C CA . ASN A 1 92 ? 19.059 -11.127 -31.276 1.00 84.50 92 ASN A CA 1
ATOM 737 C C . ASN A 1 92 ? 18.613 -9.683 -31.527 1.00 84.50 92 ASN A C 1
ATOM 739 O O . ASN A 1 92 ? 19.332 -8.917 -32.171 1.00 84.50 92 ASN A O 1
ATOM 743 N N . LEU A 1 93 ? 17.445 -9.280 -31.016 1.00 84.94 93 LEU A N 1
ATOM 744 C CA . LEU A 1 93 ? 16.968 -7.899 -31.129 1.00 84.94 93 LEU A CA 1
ATOM 745 C C . LEU A 1 93 ? 17.842 -6.946 -30.311 1.00 84.94 93 LEU A C 1
ATOM 747 O O . LEU A 1 93 ? 18.166 -5.853 -30.782 1.00 84.94 93 LEU A O 1
ATOM 751 N N . ILE A 1 94 ? 18.260 -7.372 -29.116 1.00 85.62 94 ILE A N 1
ATOM 752 C CA . ILE A 1 94 ? 19.180 -6.606 -28.268 1.00 85.62 94 ILE A CA 1
ATOM 753 C C . ILE A 1 94 ? 20.533 -6.466 -28.973 1.00 85.62 94 ILE A C 1
ATOM 755 O O . ILE A 1 94 ? 21.034 -5.350 -29.117 1.00 85.62 94 ILE A O 1
ATOM 759 N N . ALA A 1 95 ? 21.084 -7.571 -29.486 1.00 84.38 95 ALA A N 1
ATOM 760 C CA . ALA A 1 95 ? 22.347 -7.572 -30.217 1.00 84.38 95 ALA A CA 1
ATOM 761 C C . ALA A 1 95 ? 22.299 -6.635 -31.434 1.00 84.38 95 ALA A C 1
ATOM 763 O O . ALA A 1 95 ? 23.175 -5.790 -31.588 1.00 84.38 95 ALA A O 1
ATOM 764 N N . LYS A 1 96 ? 21.243 -6.705 -32.259 1.00 85.12 96 LYS A N 1
ATOM 765 C CA . LYS A 1 96 ? 21.057 -5.812 -33.419 1.00 85.12 96 LYS A CA 1
ATOM 766 C C . LYS A 1 96 ? 21.033 -4.333 -33.025 1.00 85.12 96 LYS A C 1
ATOM 768 O O . LYS A 1 96 ? 21.649 -3.516 -33.708 1.00 85.12 96 LYS A O 1
ATOM 773 N N . LYS A 1 97 ? 20.346 -3.980 -31.930 1.00 84.56 97 LYS A N 1
ATOM 774 C CA . LYS A 1 97 ? 20.322 -2.600 -31.410 1.00 84.56 97 LYS A CA 1
ATOM 775 C C . LYS A 1 97 ? 21.713 -2.140 -30.972 1.00 84.56 97 LYS A C 1
ATOM 777 O O . LYS A 1 97 ? 22.112 -1.036 -31.324 1.00 84.56 97 LYS A O 1
ATOM 782 N N . LEU A 1 98 ? 22.456 -2.988 -30.258 1.00 84.00 98 LEU A N 1
ATOM 783 C CA . LEU A 1 98 ? 23.820 -2.676 -29.822 1.00 84.00 98 LEU A CA 1
ATOM 784 C C . LEU A 1 98 ? 24.780 -2.533 -31.010 1.00 84.00 98 LEU A C 1
ATOM 786 O O . LEU A 1 98 ? 25.526 -1.561 -31.063 1.00 84.00 98 LEU A O 1
ATOM 790 N N . TYR A 1 99 ? 24.723 -3.433 -31.995 1.00 82.75 99 TYR A N 1
ATOM 791 C CA . TYR A 1 99 ? 25.556 -3.355 -33.201 1.00 82.75 99 TYR A CA 1
ATOM 792 C C . TYR A 1 99 ? 25.327 -2.065 -33.992 1.00 82.75 99 TYR A C 1
ATOM 794 O O . TYR A 1 99 ? 26.292 -1.435 -34.425 1.00 82.75 99 TYR A O 1
ATOM 802 N N . LYS A 1 100 ? 24.064 -1.648 -34.147 1.00 82.44 100 LYS A N 1
ATOM 803 C CA . LYS A 1 100 ? 23.711 -0.408 -34.851 1.00 82.44 100 LYS A CA 1
ATOM 804 C C . LYS A 1 100 ? 24.317 0.835 -34.191 1.00 82.44 100 LYS A C 1
ATOM 806 O O . LYS A 1 100 ? 24.702 1.761 -34.893 1.00 82.44 100 LYS A O 1
ATOM 811 N N . GLU A 1 101 ? 24.377 0.853 -32.865 1.00 79.38 101 GLU A N 1
ATOM 812 C CA . GLU A 1 101 ? 24.808 2.017 -32.082 1.00 79.38 101 GLU A CA 1
ATOM 813 C C . GLU A 1 101 ? 26.320 2.052 -31.844 1.00 79.38 101 GLU A C 1
ATOM 815 O O . GLU A 1 101 ? 26.912 3.125 -31.801 1.00 79.38 101 GLU A O 1
ATOM 820 N N . ILE A 1 102 ? 26.963 0.886 -31.729 1.00 75.81 102 ILE A N 1
ATOM 821 C CA . ILE A 1 102 ? 28.421 0.795 -31.594 1.00 75.81 102 ILE A CA 1
ATOM 822 C C . ILE A 1 102 ? 29.102 1.139 -32.925 1.00 75.81 102 ILE A C 1
ATOM 824 O O . ILE A 1 102 ? 30.117 1.824 -32.921 1.00 75.81 102 ILE A O 1
ATOM 828 N N . GLY A 1 103 ? 28.568 0.682 -34.066 1.00 67.50 103 GLY A N 1
ATOM 829 C CA . GLY A 1 103 ? 29.050 1.076 -35.399 1.00 67.50 103 GLY A CA 1
ATOM 830 C C . GLY A 1 103 ? 30.485 0.648 -35.760 1.00 67.50 103 GLY A C 1
ATOM 831 O O . GLY A 1 103 ? 31.001 1.085 -36.786 1.00 67.50 103 GLY A O 1
ATOM 832 N N . ILE A 1 104 ? 31.139 -0.200 -34.954 1.00 66.06 104 ILE A N 1
ATOM 833 C CA . ILE A 1 104 ? 32.528 -0.651 -35.157 1.00 66.06 104 ILE A CA 1
ATOM 834 C C . ILE A 1 104 ? 32.549 -2.083 -35.712 1.00 66.06 104 ILE A C 1
ATOM 836 O O . ILE A 1 104 ? 31.876 -2.977 -35.204 1.00 66.06 104 ILE A O 1
ATOM 840 N N . SER A 1 105 ? 33.356 -2.318 -36.751 1.00 62.56 105 SER A N 1
ATOM 841 C CA . SER A 1 105 ? 33.334 -3.546 -37.564 1.00 62.56 105 SER A CA 1
ATOM 842 C C . SER A 1 105 ? 34.038 -4.772 -36.957 1.00 62.56 105 SER A C 1
ATOM 844 O O . SER A 1 105 ? 33.952 -5.855 -37.530 1.00 62.56 105 SER A O 1
ATOM 846 N N . ARG A 1 106 ? 34.726 -4.642 -35.813 1.00 75.75 106 ARG A N 1
ATOM 847 C CA . ARG A 1 106 ? 35.574 -5.704 -35.220 1.00 75.75 106 ARG A CA 1
ATOM 848 C C . ARG A 1 106 ? 35.215 -6.066 -33.781 1.00 75.75 106 ARG A C 1
ATOM 850 O O . ARG A 1 106 ? 36.091 -6.192 -32.929 1.00 75.75 106 ARG A O 1
ATOM 857 N N . TRP A 1 107 ? 33.925 -6.117 -33.477 1.00 77.94 107 TRP A N 1
ATOM 858 C CA . TRP A 1 107 ? 33.444 -6.360 -32.120 1.00 77.94 107 TRP A CA 1
ATOM 859 C C . TRP A 1 107 ? 32.533 -7.590 -32.080 1.00 77.94 107 TRP A C 1
ATOM 861 O O . TRP A 1 107 ? 31.661 -7.781 -32.929 1.00 77.94 107 TRP A O 1
ATOM 871 N N . THR A 1 108 ? 32.734 -8.415 -31.061 1.00 83.88 108 THR A N 1
ATOM 872 C CA . THR A 1 108 ? 31.923 -9.586 -30.735 1.00 83.88 108 THR A CA 1
ATOM 873 C C . THR A 1 108 ? 31.177 -9.306 -29.441 1.00 83.88 108 THR A C 1
ATOM 875 O O . THR A 1 108 ? 31.787 -8.946 -28.432 1.00 83.88 108 THR A O 1
ATOM 878 N N . ILE A 1 109 ? 29.855 -9.456 -29.475 1.00 83.56 109 ILE A N 1
ATOM 879 C CA . ILE A 1 109 ? 28.989 -9.287 -28.309 1.00 83.56 109 ILE A CA 1
ATOM 880 C C . ILE A 1 109 ? 28.490 -10.666 -27.890 1.00 83.56 109 ILE A C 1
ATOM 882 O O . ILE A 1 109 ? 27.850 -11.361 -28.675 1.00 83.56 109 ILE A O 1
ATOM 886 N N . PHE A 1 110 ? 28.736 -11.035 -26.639 1.00 87.69 110 PHE A N 1
ATOM 887 C CA . PHE A 1 110 ? 28.124 -12.190 -25.998 1.00 87.69 110 PHE A CA 1
ATOM 888 C C . PHE A 1 110 ? 27.030 -11.708 -25.054 1.00 87.69 110 PHE A C 1
ATOM 890 O O . PHE A 1 110 ? 27.260 -10.832 -24.219 1.00 87.69 110 PHE A O 1
ATOM 897 N N . ILE A 1 111 ? 25.844 -12.295 -25.185 1.00 89.56 111 ILE A N 1
ATOM 898 C CA . ILE A 1 111 ? 24.704 -12.045 -24.305 1.00 89.56 111 ILE A CA 1
ATOM 899 C C . ILE A 1 111 ? 24.382 -13.363 -23.614 1.00 89.56 111 ILE A C 1
ATOM 901 O O . ILE A 1 111 ? 24.040 -14.341 -24.276 1.00 89.56 111 ILE A O 1
ATOM 905 N N . ILE A 1 112 ? 24.493 -13.389 -22.290 1.00 90.38 112 ILE A N 1
ATOM 906 C CA . ILE A 1 112 ? 24.126 -14.543 -21.471 1.00 90.38 112 ILE A CA 1
ATOM 907 C C . ILE A 1 112 ? 22.891 -14.165 -20.667 1.00 90.38 112 ILE A C 1
ATOM 909 O O . ILE A 1 112 ? 22.912 -13.210 -19.894 1.00 90.38 112 ILE A O 1
ATOM 913 N N . LYS A 1 113 ? 21.814 -14.922 -20.855 1.00 91.19 113 LYS A N 1
ATOM 914 C CA . LYS A 1 113 ? 20.557 -14.763 -20.127 1.00 91.19 113 LYS A CA 1
ATOM 915 C C . LYS A 1 113 ? 20.415 -15.896 -19.123 1.00 91.19 113 LYS A C 1
ATOM 917 O O . LYS A 1 113 ? 20.347 -17.060 -19.513 1.00 91.19 113 LYS A O 1
ATOM 922 N N . LEU A 1 114 ? 20.352 -15.548 -17.846 1.00 91.62 114 LEU A N 1
ATOM 923 C CA . LEU A 1 114 ? 20.098 -16.480 -16.756 1.00 91.62 114 LEU A CA 1
ATOM 924 C C . LEU A 1 114 ? 18.642 -16.346 -16.327 1.00 91.62 114 LEU A C 1
ATOM 926 O O . LEU A 1 114 ? 18.204 -15.246 -15.993 1.00 91.62 114 LEU A O 1
ATOM 930 N N . VAL A 1 115 ? 17.902 -17.455 -16.345 1.00 91.12 115 VAL A N 1
ATOM 931 C CA . VAL A 1 115 ? 16.490 -17.498 -15.948 1.00 91.12 115 VAL A CA 1
ATOM 932 C C . VAL A 1 115 ? 16.304 -18.530 -14.847 1.00 91.12 115 VAL A C 1
ATOM 934 O O . VAL A 1 115 ? 16.573 -19.713 -15.064 1.00 91.12 115 VAL A O 1
ATOM 937 N N . ASP A 1 116 ? 15.801 -18.091 -13.697 1.00 91.50 116 ASP A N 1
ATOM 938 C CA . ASP A 1 116 ? 15.297 -19.002 -12.674 1.00 91.50 116 ASP A CA 1
ATOM 939 C C . ASP A 1 116 ? 13.875 -19.431 -13.058 1.00 91.50 116 ASP A C 1
ATOM 941 O O . ASP A 1 116 ? 12.921 -18.649 -13.014 1.00 91.50 116 ASP A O 1
ATOM 945 N N . ARG A 1 117 ? 13.739 -20.693 -13.477 1.00 90.81 117 ARG A N 1
ATOM 946 C CA . ARG A 1 117 ? 12.460 -21.255 -13.928 1.00 90.81 117 ARG A CA 1
ATOM 947 C C . ARG A 1 117 ? 11.460 -21.427 -12.791 1.00 90.81 117 ARG A C 1
ATOM 949 O O . ARG A 1 117 ? 10.261 -21.331 -13.041 1.00 90.81 117 ARG A O 1
ATOM 956 N N . TYR A 1 118 ? 11.927 -21.692 -11.574 1.00 91.88 118 TYR A N 1
ATOM 957 C CA . TYR A 1 118 ? 11.050 -21.861 -10.422 1.00 91.88 118 TYR A CA 1
ATOM 958 C C . TYR A 1 118 ? 10.458 -20.514 -10.023 1.00 91.88 118 TYR A C 1
ATOM 960 O O . TYR A 1 118 ? 9.240 -20.397 -9.868 1.00 91.88 118 TYR A O 1
ATOM 968 N N . ALA A 1 119 ? 11.302 -19.481 -9.955 1.00 90.56 119 ALA A N 1
ATOM 969 C CA . ALA A 1 119 ? 10.866 -18.136 -9.598 1.00 90.56 119 ALA A CA 1
ATOM 970 C C . ALA A 1 119 ? 9.941 -17.556 -10.677 1.00 90.56 119 ALA A C 1
ATOM 972 O O . ALA A 1 119 ? 8.906 -16.974 -10.355 1.00 90.56 119 ALA A O 1
ATOM 973 N N . LEU A 1 120 ? 10.245 -17.801 -11.958 1.00 90.88 120 LEU A N 1
ATOM 974 C CA . LEU A 1 120 ? 9.377 -17.420 -13.074 1.00 90.88 120 LEU A CA 1
ATOM 975 C C . LEU A 1 120 ? 8.008 -18.120 -13.023 1.00 90.88 120 LEU A C 1
ATOM 977 O O . LEU A 1 120 ? 6.985 -17.489 -13.284 1.00 90.88 120 LEU A O 1
ATOM 981 N N . ASN A 1 121 ? 7.960 -19.412 -12.681 1.00 91.19 121 ASN A N 1
ATOM 982 C CA . ASN A 1 121 ? 6.691 -20.134 -12.581 1.00 91.19 121 ASN A CA 1
ATOM 983 C C . ASN A 1 121 ? 5.831 -19.609 -11.421 1.00 91.19 121 ASN A C 1
ATOM 985 O O . ASN A 1 121 ? 4.642 -19.343 -11.604 1.00 91.19 121 ASN A O 1
ATOM 989 N N . TYR A 1 122 ? 6.442 -19.392 -10.252 1.00 93.12 122 TYR A N 1
ATOM 990 C CA . TYR A 1 122 ? 5.763 -18.776 -9.110 1.00 93.12 122 TYR A CA 1
ATOM 991 C C . TYR A 1 122 ? 5.226 -17.384 -9.460 1.00 93.12 122 TYR A C 1
ATOM 993 O O . TYR A 1 122 ? 4.046 -17.107 -9.250 1.00 93.12 122 TYR A O 1
ATOM 1001 N N . TYR A 1 123 ? 6.063 -16.545 -10.077 1.00 91.31 123 TYR A N 1
ATOM 1002 C CA . TYR A 1 123 ? 5.697 -15.207 -10.539 1.00 91.31 123 TYR A CA 1
ATOM 1003 C C . TYR A 1 123 ? 4.475 -15.228 -11.462 1.00 91.31 123 TYR A C 1
ATOM 1005 O O . TYR A 1 123 ? 3.500 -14.516 -11.228 1.00 91.31 123 TYR A O 1
ATOM 1013 N N . ASN A 1 124 ? 4.492 -16.084 -12.488 1.00 90.94 124 ASN A N 1
ATOM 1014 C CA . ASN A 1 124 ? 3.392 -16.197 -13.443 1.00 90.94 124 ASN A CA 1
ATOM 1015 C C . ASN A 1 124 ? 2.099 -16.670 -12.771 1.00 90.94 124 ASN A C 1
ATOM 1017 O O . ASN A 1 124 ? 1.022 -16.154 -13.079 1.00 90.94 124 ASN A O 1
ATOM 1021 N N . LYS A 1 125 ? 2.199 -17.615 -11.827 1.00 89.75 125 LYS A N 1
ATOM 1022 C CA . LYS A 1 125 ? 1.037 -18.106 -11.087 1.00 89.75 125 LYS A CA 1
ATOM 1023 C C . LYS A 1 125 ? 0.433 -17.024 -10.197 1.00 89.75 125 LYS A C 1
ATOM 1025 O O . LYS A 1 125 ? -0.782 -16.826 -10.219 1.00 89.75 125 LYS A O 1
ATOM 1030 N N . PHE A 1 126 ? 1.270 -16.301 -9.458 1.00 89.50 126 PHE A N 1
ATOM 1031 C CA . PHE A 1 126 ? 0.823 -15.187 -8.629 1.00 89.50 126 PHE A CA 1
ATOM 1032 C C . PHE A 1 126 ? 0.198 -14.074 -9.479 1.00 89.50 126 PHE A C 1
ATOM 1034 O O . PHE A 1 126 ? -0.893 -13.609 -9.164 1.00 89.50 126 PHE A O 1
ATOM 1041 N N . ALA A 1 127 ? 0.810 -13.717 -10.613 1.00 86.50 127 ALA A N 1
ATOM 1042 C CA . ALA A 1 127 ? 0.261 -12.736 -11.550 1.00 86.50 127 ALA A CA 1
ATOM 1043 C C . ALA A 1 127 ? -1.121 -13.130 -12.093 1.00 86.50 127 ALA A C 1
ATOM 1045 O O . ALA A 1 127 ? -2.000 -12.278 -12.215 1.00 86.50 127 ALA A O 1
ATOM 1046 N N . GLU A 1 128 ? -1.345 -14.412 -12.388 1.00 85.06 128 GLU A N 1
ATOM 1047 C CA . GLU A 1 128 ? -2.655 -14.922 -12.805 1.00 85.06 128 GLU A CA 1
ATOM 1048 C C . GLU A 1 128 ? -3.711 -14.763 -11.697 1.00 85.06 128 GLU A C 1
ATOM 1050 O O . GLU A 1 128 ? -4.824 -14.298 -11.956 1.00 85.06 128 GLU A O 1
ATOM 1055 N N . ILE A 1 129 ? -3.367 -15.143 -10.465 1.00 82.94 129 ILE A N 1
ATOM 1056 C CA . ILE A 1 129 ? -4.258 -15.066 -9.299 1.00 82.94 129 ILE A CA 1
ATOM 1057 C C . ILE A 1 129 ? -4.580 -13.606 -8.958 1.00 82.94 129 ILE A C 1
ATOM 1059 O O . ILE A 1 129 ? -5.745 -13.270 -8.720 1.00 82.94 129 ILE A O 1
ATOM 1063 N N . TYR A 1 130 ? -3.563 -12.742 -8.963 1.00 80.62 130 TYR A N 1
ATOM 1064 C CA . TYR A 1 130 ? -3.689 -11.324 -8.642 1.00 80.62 130 TYR A CA 1
ATOM 1065 C C . TYR A 1 130 ? -4.590 -10.602 -9.649 1.00 80.62 130 TYR A C 1
ATOM 1067 O O . TYR A 1 130 ? -5.553 -9.960 -9.239 1.00 80.62 130 TYR A O 1
ATOM 1075 N N . ARG A 1 131 ? -4.392 -10.810 -10.963 1.00 76.12 131 ARG A N 1
ATOM 1076 C CA . ARG A 1 131 ? -5.265 -10.232 -12.009 1.00 76.12 131 ARG A CA 1
ATOM 1077 C C . ARG A 1 131 ? -6.730 -10.649 -11.882 1.00 76.12 131 ARG A C 1
ATOM 1079 O O . ARG A 1 131 ? -7.615 -9.905 -12.281 1.00 76.12 131 ARG A O 1
ATOM 1086 N N . LYS A 1 132 ? -7.005 -11.843 -11.346 1.00 72.62 132 LYS A N 1
ATOM 1087 C CA . LYS A 1 132 ? -8.376 -12.332 -11.113 1.00 72.62 132 LYS A CA 1
ATOM 1088 C C . LYS A 1 132 ? -8.999 -11.789 -9.819 1.00 72.62 132 LYS A C 1
ATOM 1090 O O . LYS A 1 132 ? -10.112 -12.190 -9.488 1.00 72.62 132 LYS A O 1
ATOM 1095 N N . GLY A 1 133 ? -8.290 -10.951 -9.056 1.00 66.94 133 GLY A N 1
ATOM 1096 C CA . GLY A 1 133 ? -8.738 -10.456 -7.750 1.00 66.94 133 GLY A CA 1
ATOM 1097 C C . GLY A 1 133 ? -8.826 -11.549 -6.680 1.00 66.94 133 GLY A C 1
ATOM 1098 O O . GLY A 1 133 ? -9.558 -11.403 -5.704 1.00 66.94 133 GLY A O 1
ATOM 1099 N N . LYS A 1 134 ? -8.119 -12.673 -6.867 1.00 60.41 134 LYS A N 1
ATOM 1100 C CA . LYS A 1 134 ? -8.198 -13.861 -5.999 1.00 60.41 134 LYS A CA 1
ATOM 1101 C C . LYS A 1 134 ? -7.032 -13.981 -5.013 1.00 60.41 134 LYS A C 1
ATOM 1103 O O . LYS A 1 134 ? -6.957 -14.984 -4.309 1.00 60.41 134 LYS A O 1
ATOM 1108 N N . ALA A 1 135 ? -6.129 -12.999 -4.953 1.00 62.59 135 ALA A N 1
ATOM 1109 C CA . ALA A 1 135 ? -4.881 -13.073 -4.180 1.00 62.59 135 ALA A CA 1
ATOM 1110 C C . ALA A 1 135 ? -5.081 -13.262 -2.665 1.00 62.59 135 ALA A C 1
ATOM 1112 O O . ALA A 1 135 ? -4.264 -13.908 -2.013 1.00 62.59 135 ALA A O 1
ATOM 1113 N N . ASN A 1 136 ? -6.188 -12.765 -2.112 1.00 62.62 136 ASN A N 1
ATOM 1114 C CA . ASN A 1 136 ? -6.500 -12.895 -0.685 1.00 62.62 136 ASN A CA 1
ATOM 1115 C C . ASN A 1 136 ? -7.401 -14.088 -0.347 1.00 62.62 136 ASN A C 1
ATOM 1117 O O . ASN A 1 136 ? -7.737 -14.277 0.819 1.00 62.62 136 ASN A O 1
ATOM 1121 N N . LEU A 1 137 ? -7.809 -14.895 -1.334 1.00 59.41 137 LEU A N 1
ATOM 1122 C CA . LEU A 1 137 ? -8.597 -16.091 -1.046 1.00 59.41 137 LEU A CA 1
ATOM 1123 C C . LEU A 1 137 ? -7.714 -17.151 -0.362 1.00 59.41 137 LEU A C 1
ATOM 1125 O O . LEU A 1 137 ? -6.597 -17.381 -0.835 1.00 59.41 137 LEU A O 1
ATOM 1129 N N . PRO A 1 138 ? -8.203 -17.827 0.697 1.00 65.62 138 PRO A N 1
ATOM 1130 C CA . PRO A 1 138 ? -7.448 -18.867 1.398 1.00 65.62 138 PRO A CA 1
ATOM 1131 C C . PRO A 1 138 ? -6.923 -19.963 0.463 1.00 65.62 138 PRO A C 1
ATOM 1133 O O . PRO A 1 138 ? -5.739 -20.275 0.496 1.00 65.62 138 PRO A O 1
ATOM 1136 N N . GLU A 1 139 ? -7.765 -20.449 -0.453 1.00 69.25 139 GLU A N 1
ATOM 1137 C CA . GLU A 1 139 ? -7.405 -21.471 -1.451 1.00 69.25 139 GLU A CA 1
ATOM 1138 C C . GLU A 1 139 ? -6.256 -21.019 -2.367 1.00 69.25 139 GLU A C 1
ATOM 1140 O O . GLU A 1 139 ? -5.345 -21.782 -2.691 1.00 69.25 139 GLU A O 1
ATOM 1145 N N . SER A 1 140 ? -6.273 -19.746 -2.776 1.00 76.75 140 SER A N 1
ATOM 1146 C CA . SER A 1 140 ? -5.205 -19.167 -3.591 1.00 76.75 140 SER A CA 1
ATOM 1147 C C . SER A 1 140 ? -3.895 -19.106 -2.812 1.00 76.75 140 SER A C 1
ATOM 1149 O O . SER A 1 140 ? -2.853 -19.462 -3.362 1.00 76.75 140 SER A O 1
ATOM 1151 N N . ARG A 1 141 ? -3.941 -18.679 -1.542 1.00 78.94 141 ARG A N 1
ATOM 1152 C CA . ARG A 1 141 ? -2.756 -18.600 -0.676 1.00 78.94 141 ARG A CA 1
ATOM 1153 C C . ARG A 1 141 ? -2.169 -19.976 -0.400 1.00 78.94 141 ARG A C 1
ATOM 1155 O O . ARG A 1 141 ? -0.969 -20.147 -0.568 1.00 78.94 141 ARG A O 1
ATOM 1162 N N . GLU A 1 142 ? -3.007 -20.965 -0.113 1.00 81.69 142 GLU A N 1
ATOM 1163 C CA . GLU A 1 142 ? -2.577 -22.352 0.067 1.00 81.69 142 GLU A CA 1
ATOM 1164 C C . GLU A 1 142 ? -1.887 -22.890 -1.198 1.00 81.69 142 GLU A C 1
ATOM 1166 O O . GLU A 1 142 ? -0.792 -23.450 -1.132 1.00 81.69 142 GLU A O 1
ATOM 1171 N N . SER A 1 143 ? -2.459 -22.634 -2.382 1.00 83.50 143 SER A N 1
ATOM 1172 C CA . SER A 1 143 ? -1.848 -23.058 -3.649 1.00 83.50 143 SER A CA 1
ATOM 1173 C C . SER A 1 143 ? -0.471 -22.423 -3.906 1.00 83.50 143 SER A C 1
ATOM 1175 O O . SER A 1 143 ? 0.433 -23.079 -4.434 1.00 83.50 143 SER A O 1
ATOM 1177 N N . LEU A 1 144 ? -0.290 -21.158 -3.509 1.00 87.50 144 LEU A N 1
ATOM 1178 C CA . LEU A 1 144 ? 0.978 -20.437 -3.614 1.00 87.50 144 LEU A CA 1
ATOM 1179 C C . LEU A 1 144 ? 1.987 -20.937 -2.577 1.00 87.50 144 LEU A C 1
ATOM 1181 O O . LEU A 1 144 ? 3.153 -21.136 -2.909 1.00 87.50 144 LEU A O 1
ATOM 1185 N N . GLU A 1 145 ? 1.550 -21.211 -1.350 1.00 87.19 145 GLU A N 1
ATOM 1186 C CA . GLU A 1 145 ? 2.399 -21.769 -0.298 1.00 87.19 145 GLU A CA 1
ATOM 1187 C C . GLU A 1 145 ? 2.932 -23.155 -0.665 1.00 87.19 145 GLU A C 1
ATOM 1189 O O . GLU A 1 145 ? 4.126 -23.407 -0.495 1.00 87.19 145 GLU A O 1
ATOM 1194 N N . ILE A 1 146 ? 2.098 -24.024 -1.246 1.00 88.56 146 ILE A N 1
ATOM 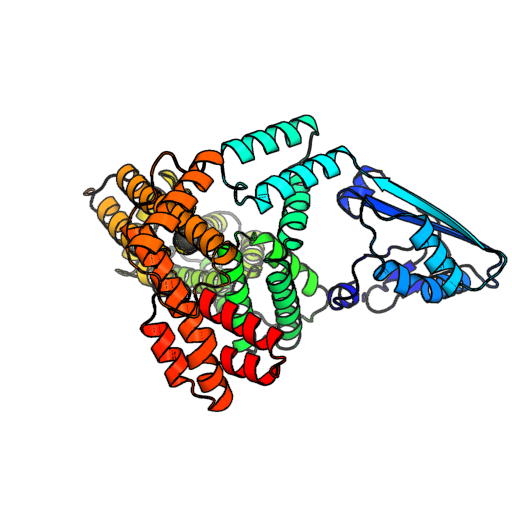1195 C CA . ILE A 1 146 ? 2.526 -25.339 -1.746 1.00 88.56 146 ILE A CA 1
ATOM 1196 C C . ILE A 1 146 ? 3.631 -25.180 -2.797 1.00 88.56 146 ILE A C 1
ATOM 1198 O O . ILE A 1 146 ? 4.669 -25.841 -2.704 1.00 88.56 146 ILE A O 1
ATOM 1202 N N . LEU A 1 147 ? 3.447 -24.283 -3.773 1.00 90.38 147 LEU A N 1
ATOM 1203 C CA . LEU A 1 147 ? 4.458 -24.008 -4.800 1.00 90.38 147 LEU A CA 1
ATOM 1204 C C . LEU A 1 147 ? 5.745 -23.446 -4.197 1.00 90.38 147 LEU A C 1
ATOM 1206 O O . LEU A 1 147 ? 6.839 -23.893 -4.539 1.00 90.38 147 LEU A O 1
ATOM 1210 N N . ALA A 1 148 ? 5.626 -22.490 -3.281 1.00 89.62 148 ALA A N 1
ATOM 1211 C CA . ALA A 1 148 ? 6.773 -21.864 -2.651 1.00 89.62 148 ALA A CA 1
ATOM 1212 C C . ALA A 1 148 ? 7.573 -22.848 -1.787 1.00 89.62 148 ALA A C 1
ATOM 1214 O O . ALA A 1 148 ? 8.801 -22.819 -1.808 1.00 89.62 148 ALA A O 1
ATOM 1215 N N . ASN A 1 149 ? 6.893 -23.747 -1.072 1.00 90.38 149 ASN A N 1
ATOM 1216 C CA . ASN A 1 149 ? 7.529 -24.799 -0.283 1.00 90.38 149 ASN A CA 1
ATOM 1217 C C . ASN A 1 149 ? 8.194 -25.845 -1.185 1.00 90.38 149 ASN A C 1
ATOM 1219 O O . ASN A 1 149 ? 9.314 -26.273 -0.905 1.00 90.38 149 ASN A O 1
ATOM 1223 N N . HIS A 1 150 ? 7.552 -26.211 -2.299 1.00 90.56 150 HIS A N 1
ATOM 1224 C CA . HIS A 1 150 ? 8.130 -27.112 -3.295 1.00 90.56 150 HIS A CA 1
ATOM 1225 C C . HIS A 1 150 ? 9.418 -26.540 -3.912 1.00 90.56 150 HIS A C 1
ATOM 1227 O O . HIS A 1 150 ? 10.407 -27.259 -4.049 1.00 90.56 150 HIS A O 1
ATOM 1233 N N . TYR A 1 151 ? 9.434 -25.238 -4.217 1.00 89.94 151 TYR A N 1
ATOM 1234 C CA . TYR A 1 151 ? 10.606 -24.532 -4.749 1.00 89.94 151 TYR A CA 1
ATOM 1235 C C . TYR A 1 151 ? 11.587 -24.029 -3.682 1.00 89.94 151 TYR A C 1
ATOM 1237 O O . TYR A 1 151 ? 12.658 -23.544 -4.033 1.00 89.94 151 TYR A O 1
ATOM 1245 N N . LYS A 1 152 ? 11.266 -24.205 -2.393 1.00 88.62 152 LYS A N 1
ATOM 1246 C CA . LYS A 1 152 ? 12.076 -23.782 -1.238 1.00 88.62 152 LYS A CA 1
ATOM 1247 C C . LYS A 1 152 ? 12.368 -22.276 -1.194 1.00 88.62 152 LYS A C 1
ATOM 1249 O O . LYS A 1 152 ? 13.445 -21.880 -0.757 1.00 88.62 152 LYS A O 1
ATOM 1254 N N . PHE A 1 153 ? 11.412 -21.442 -1.601 1.00 87.69 153 PHE A N 1
ATOM 1255 C CA . PHE A 1 153 ? 11.562 -19.992 -1.473 1.00 87.69 153 PHE A CA 1
ATOM 1256 C C . PHE A 1 153 ? 11.485 -19.544 -0.017 1.00 87.69 153 PHE A C 1
ATOM 1258 O O . PHE A 1 153 ? 10.556 -19.896 0.717 1.00 87.69 153 PHE A O 1
ATOM 1265 N N . SER A 1 154 ? 12.435 -18.703 0.373 1.00 85.69 154 SER A N 1
ATOM 1266 C CA . SER A 1 154 ? 12.398 -17.947 1.618 1.00 85.69 154 SER A CA 1
ATOM 1267 C C . SER A 1 154 ? 11.319 -16.858 1.568 1.00 85.69 154 SER A C 1
ATOM 1269 O O . SER A 1 154 ? 10.883 -16.432 0.497 1.00 85.69 154 SER A O 1
ATOM 1271 N N . GLN A 1 155 ? 10.878 -16.374 2.733 1.00 83.00 155 GLN A N 1
ATOM 1272 C CA . GLN A 1 155 ? 9.866 -15.315 2.790 1.00 83.00 155 GLN A CA 1
ATOM 1273 C C . GLN A 1 155 ? 10.286 -14.029 2.046 1.00 83.00 155 GLN A C 1
ATOM 1275 O O . GLN A 1 155 ? 9.463 -13.505 1.297 1.00 83.00 155 GLN A O 1
ATOM 1280 N N . PRO A 1 156 ? 11.538 -13.536 2.160 1.00 82.25 156 PRO A N 1
ATOM 1281 C CA . PRO A 1 156 ? 11.979 -12.360 1.409 1.00 82.25 156 PRO A CA 1
ATOM 1282 C C . PRO A 1 156 ? 11.896 -12.531 -0.115 1.00 82.25 156 PRO A C 1
ATOM 1284 O O . PRO A 1 156 ? 11.503 -11.598 -0.815 1.00 82.25 156 PRO A O 1
ATOM 1287 N N . GLU A 1 157 ? 12.226 -13.717 -0.637 1.00 83.94 157 GLU A N 1
ATOM 1288 C CA . GLU A 1 157 ? 12.147 -14.010 -2.075 1.00 83.94 157 GLU A CA 1
ATOM 1289 C C . GLU A 1 157 ? 10.700 -13.988 -2.574 1.00 83.94 157 GLU A C 1
ATOM 1291 O O . GLU A 1 157 ? 10.414 -13.353 -3.592 1.00 83.94 157 GLU A O 1
ATOM 1296 N N . LYS A 1 158 ? 9.777 -14.611 -1.825 1.00 87.50 158 LYS A N 1
ATOM 1297 C CA . LYS A 1 158 ? 8.337 -14.586 -2.137 1.00 87.50 158 LYS A CA 1
ATOM 1298 C C . LYS A 1 158 ? 7.818 -13.155 -2.179 1.00 87.50 158 LYS A C 1
ATOM 1300 O O . LYS A 1 158 ? 7.289 -12.729 -3.204 1.00 87.50 158 LYS A O 1
ATOM 1305 N N . THR A 1 159 ? 8.057 -12.392 -1.109 1.00 83.62 159 THR A N 1
ATOM 1306 C CA . THR A 1 159 ? 7.621 -10.994 -1.001 1.00 83.62 159 THR A CA 1
ATOM 1307 C C . THR A 1 159 ? 8.130 -10.172 -2.181 1.00 83.62 159 THR A C 1
ATOM 1309 O O . THR A 1 159 ? 7.387 -9.386 -2.761 1.00 83.62 159 THR A O 1
ATOM 1312 N N . ARG A 1 160 ? 9.383 -10.370 -2.598 1.00 84.25 160 ARG A N 1
ATOM 1313 C CA . ARG A 1 160 ? 9.961 -9.638 -3.725 1.00 84.25 160 ARG A CA 1
ATOM 1314 C C . ARG A 1 160 ? 9.290 -9.963 -5.064 1.00 84.25 160 ARG A C 1
ATOM 1316 O O . ARG A 1 160 ? 9.051 -9.047 -5.850 1.00 84.25 160 ARG A O 1
ATOM 1323 N N . LEU A 1 161 ? 9.008 -11.239 -5.330 1.00 87.94 161 LEU A N 1
ATOM 1324 C CA . LEU A 1 161 ? 8.308 -11.670 -6.545 1.00 87.94 161 LEU A CA 1
ATOM 1325 C C . LEU A 1 161 ? 6.882 -11.108 -6.589 1.00 87.94 161 LEU A C 1
ATOM 1327 O O . LEU A 1 161 ? 6.448 -10.600 -7.622 1.00 87.94 161 LEU A O 1
ATOM 1331 N N . GLU A 1 162 ? 6.179 -11.159 -5.461 1.00 87.94 162 GLU A N 1
ATOM 1332 C CA . GLU A 1 162 ? 4.810 -10.659 -5.327 1.00 87.94 162 GLU A CA 1
ATOM 1333 C C . GLU A 1 162 ? 4.742 -9.138 -5.492 1.00 87.94 162 GLU A C 1
ATOM 1335 O O . GLU A 1 162 ? 3.919 -8.638 -6.260 1.00 87.94 162 GLU A O 1
ATOM 1340 N N . LEU A 1 163 ? 5.651 -8.397 -4.850 1.00 83.00 163 LEU A N 1
ATOM 1341 C CA . LEU A 1 163 ? 5.740 -6.942 -4.988 1.00 83.00 163 LEU A CA 1
ATOM 1342 C C . LEU A 1 163 ? 5.993 -6.509 -6.437 1.00 83.00 163 LEU A C 1
ATOM 1344 O O . LEU A 1 163 ? 5.401 -5.525 -6.876 1.00 83.00 163 LEU A O 1
ATOM 1348 N N . ASP A 1 164 ? 6.820 -7.236 -7.197 1.00 83.06 164 ASP A N 1
ATOM 1349 C CA . ASP A 1 164 ? 7.065 -6.923 -8.612 1.00 83.06 164 ASP A CA 1
ATOM 1350 C C . ASP A 1 164 ? 5.804 -7.120 -9.474 1.00 83.06 164 ASP A C 1
ATOM 1352 O O . ASP A 1 164 ? 5.512 -6.284 -10.331 1.00 83.06 164 ASP A O 1
ATOM 1356 N N . VAL A 1 165 ? 5.013 -8.173 -9.223 1.00 85.25 165 VAL A N 1
ATOM 1357 C CA . VAL A 1 165 ? 3.705 -8.370 -9.882 1.00 85.25 165 VAL A CA 1
ATOM 1358 C C . VAL A 1 165 ? 2.750 -7.227 -9.554 1.00 85.25 165 VAL A C 1
ATOM 1360 O O . VAL A 1 165 ? 2.129 -6.667 -10.458 1.00 85.25 165 VAL A O 1
ATOM 1363 N N . ILE A 1 166 ? 2.639 -6.879 -8.271 1.00 83.12 166 ILE A N 1
ATOM 1364 C CA . ILE A 1 166 ? 1.729 -5.835 -7.792 1.00 83.12 166 ILE A CA 1
ATOM 1365 C C . ILE A 1 166 ? 2.121 -4.487 -8.395 1.00 83.12 166 ILE A C 1
ATOM 1367 O O . ILE A 1 166 ? 1.258 -3.774 -8.900 1.00 83.12 166 ILE A O 1
ATOM 1371 N N . GLN A 1 167 ? 3.412 -4.148 -8.403 1.00 80.06 167 GLN A N 1
ATOM 1372 C CA . GLN A 1 167 ? 3.905 -2.891 -8.961 1.00 80.06 167 GLN A CA 1
ATOM 1373 C C . GLN A 1 167 ? 3.651 -2.783 -10.473 1.00 80.06 167 GLN A C 1
ATOM 1375 O O . GLN A 1 167 ? 3.308 -1.703 -10.949 1.00 80.06 167 GLN A O 1
ATOM 1380 N N . LYS A 1 168 ? 3.842 -3.874 -11.228 1.00 79.25 168 LYS A N 1
ATOM 1381 C CA . LYS A 1 168 ? 3.671 -3.908 -12.694 1.00 79.25 168 LYS A CA 1
ATOM 1382 C C . LYS A 1 168 ? 2.213 -4.042 -13.140 1.00 79.25 168 LYS A C 1
ATOM 1384 O O . LYS A 1 168 ? 1.946 -4.073 -14.341 1.00 79.25 168 LYS A O 1
ATOM 1389 N N . HIS A 1 169 ? 1.265 -4.153 -12.212 1.00 80.69 169 HIS A N 1
ATOM 1390 C CA . HIS A 1 169 ? -0.146 -4.164 -12.567 1.00 80.69 169 HIS A CA 1
ATOM 1391 C C . HIS A 1 169 ? -0.547 -2.799 -13.162 1.00 80.69 169 HIS A C 1
ATOM 1393 O O . HIS A 1 169 ? -0.227 -1.782 -12.544 1.00 80.69 169 HIS A O 1
ATOM 1399 N N . PRO A 1 170 ? -1.261 -2.738 -14.306 1.00 72.12 170 PRO A N 1
ATOM 1400 C CA . PRO A 1 170 ? -1.599 -1.471 -14.967 1.00 72.12 170 PRO A CA 1
ATOM 1401 C C . PRO A 1 170 ? -2.297 -0.451 -14.056 1.00 72.12 170 PRO A C 1
ATOM 1403 O O . PRO A 1 170 ? -1.998 0.741 -14.117 1.00 72.12 170 PRO A O 1
ATOM 1406 N N . ASP A 1 171 ? -3.176 -0.930 -13.172 1.00 69.38 171 ASP A N 1
ATOM 1407 C CA . ASP A 1 171 ? -3.911 -0.082 -12.223 1.00 69.38 171 ASP A CA 1
ATOM 1408 C C . ASP A 1 171 ? -2.998 0.505 -11.128 1.00 69.38 171 ASP A C 1
ATOM 1410 O O . ASP A 1 171 ? -3.214 1.618 -10.649 1.00 69.38 171 ASP A O 1
ATOM 1414 N N . ASN A 1 172 ? -1.922 -0.206 -10.781 1.00 79.06 172 ASN A N 1
ATOM 1415 C CA . ASN A 1 172 ? -1.013 0.159 -9.695 1.00 79.06 172 ASN A CA 1
ATOM 1416 C C . ASN A 1 172 ? 0.183 0.976 -10.189 1.00 79.06 172 ASN 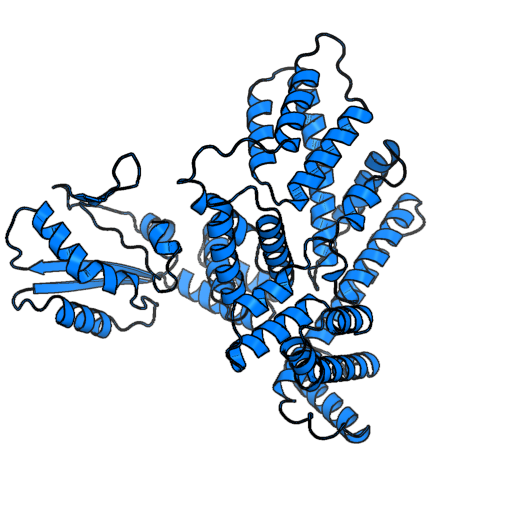A C 1
ATOM 1418 O O . ASN A 1 172 ? 0.674 1.852 -9.476 1.00 79.06 172 ASN A O 1
ATOM 1422 N N . GLU A 1 173 ? 0.661 0.712 -11.406 1.00 77.50 173 GLU A N 1
ATOM 1423 C CA . GLU A 1 173 ? 1.871 1.323 -11.960 1.00 77.50 173 GLU A CA 1
ATOM 1424 C C . GLU A 1 173 ? 1.780 2.856 -11.954 1.00 77.50 173 GLU A C 1
ATOM 1426 O O . GLU A 1 173 ? 2.717 3.545 -11.537 1.00 77.50 173 GLU A O 1
ATOM 1431 N N . ALA A 1 174 ? 0.625 3.402 -12.346 1.00 74.44 174 ALA A N 1
ATOM 1432 C CA . ALA A 1 174 ? 0.386 4.841 -12.340 1.00 74.44 174 ALA A CA 1
ATOM 1433 C C . ALA A 1 174 ? 0.459 5.443 -10.925 1.00 74.44 174 ALA A C 1
ATOM 1435 O O . ALA A 1 174 ? 1.041 6.515 -10.745 1.00 74.44 174 ALA A O 1
ATOM 1436 N N . LEU A 1 175 ? -0.091 4.750 -9.922 1.00 75.75 175 LEU A N 1
ATOM 1437 C CA . LEU A 1 175 ? -0.059 5.183 -8.523 1.00 75.75 175 LEU A CA 1
ATOM 1438 C C . LEU A 1 175 ? 1.365 5.157 -7.967 1.00 75.75 175 LEU A C 1
ATOM 1440 O O . LEU A 1 175 ? 1.813 6.137 -7.371 1.00 75.75 175 LEU A O 1
ATOM 1444 N N . VAL A 1 176 ? 2.104 4.073 -8.211 1.00 78.62 176 VAL A N 1
ATOM 1445 C CA . VAL A 1 176 ? 3.488 3.928 -7.742 1.00 78.62 176 VAL A CA 1
ATOM 1446 C C . VAL A 1 176 ? 4.405 4.956 -8.409 1.00 78.62 176 VAL A C 1
ATOM 1448 O O . VAL A 1 176 ? 5.265 5.536 -7.746 1.00 78.62 176 VAL A O 1
ATOM 1451 N N . ASN A 1 177 ? 4.223 5.232 -9.701 1.00 75.69 177 ASN A N 1
ATOM 1452 C CA . ASN A 1 177 ? 5.008 6.250 -10.399 1.00 75.69 177 ASN A CA 1
ATOM 1453 C C . ASN A 1 177 ? 4.685 7.667 -9.898 1.00 75.69 177 ASN A C 1
ATOM 1455 O O . ASN A 1 177 ? 5.611 8.428 -9.622 1.00 75.69 177 ASN A O 1
ATOM 1459 N N . ASN A 1 178 ? 3.410 7.990 -9.659 1.00 75.56 178 ASN A N 1
ATOM 1460 C CA . ASN A 1 178 ? 3.019 9.252 -9.022 1.00 75.56 178 ASN A CA 1
ATOM 1461 C C . ASN A 1 178 ? 3.629 9.378 -7.614 1.00 75.56 178 ASN A C 1
ATOM 1463 O O . ASN A 1 178 ? 4.159 10.428 -7.257 1.00 75.56 178 ASN A O 1
ATOM 1467 N N . TYR A 1 179 ? 3.653 8.292 -6.832 1.00 81.00 179 TYR A N 1
ATOM 1468 C CA . TYR A 1 179 ? 4.317 8.289 -5.526 1.00 81.00 179 TYR A CA 1
ATOM 1469 C C . TYR A 1 179 ? 5.805 8.621 -5.638 1.00 81.00 179 TYR A C 1
ATOM 1471 O O . TYR A 1 179 ? 6.297 9.478 -4.907 1.00 81.00 179 TYR A O 1
ATOM 1479 N N . LYS A 1 180 ? 6.519 7.994 -6.584 1.00 75.88 180 LYS A N 1
ATOM 1480 C CA . LYS A 1 180 ? 7.934 8.295 -6.848 1.00 75.88 180 LYS A CA 1
ATOM 1481 C C . LYS A 1 180 ? 8.129 9.774 -7.178 1.00 75.88 180 LYS A C 1
ATOM 1483 O O . LYS A 1 180 ? 9.017 10.398 -6.610 1.00 75.88 180 LYS A O 1
ATOM 1488 N N . GLU A 1 181 ? 7.298 10.356 -8.040 1.00 74.94 181 GLU A N 1
ATOM 1489 C CA . GLU A 1 181 ? 7.377 11.783 -8.383 1.00 74.94 181 GLU A CA 1
ATOM 1490 C C . GLU A 1 181 ? 7.168 12.689 -7.162 1.00 74.94 181 GLU A C 1
ATOM 1492 O O . GLU A 1 181 ? 7.955 13.610 -6.923 1.00 74.94 181 GLU A O 1
ATOM 1497 N N . VAL A 1 182 ? 6.146 12.404 -6.350 1.00 75.62 182 VAL A N 1
ATOM 1498 C CA . VAL A 1 182 ? 5.848 13.164 -5.128 1.00 75.62 182 VAL A CA 1
ATOM 1499 C C . VAL A 1 182 ? 6.972 13.049 -4.115 1.00 75.62 182 VAL A C 1
ATOM 1501 O O . VAL A 1 182 ? 7.373 14.064 -3.549 1.00 75.62 182 VAL A O 1
ATOM 1504 N N . LEU A 1 183 ? 7.527 11.852 -3.917 1.00 75.00 183 LEU A N 1
ATOM 1505 C CA . LEU A 1 183 ? 8.670 11.664 -3.032 1.00 75.00 183 LEU A CA 1
ATOM 1506 C C . LEU A 1 183 ? 9.860 12.509 -3.462 1.00 75.00 183 LEU A C 1
ATOM 1508 O O . LEU A 1 183 ? 10.508 13.136 -2.633 1.00 75.00 183 LEU A O 1
ATOM 1512 N N . VAL A 1 184 ? 10.133 12.576 -4.759 1.00 71.19 184 VAL A N 1
ATOM 1513 C CA . VAL A 1 184 ? 11.263 13.342 -5.292 1.00 71.19 184 VAL A CA 1
ATOM 1514 C C . VAL A 1 184 ? 11.087 14.834 -5.055 1.00 71.19 184 VAL A C 1
ATOM 1516 O O . VAL A 1 184 ? 12.048 15.516 -4.696 1.00 71.19 184 VAL A O 1
ATOM 1519 N N . LEU A 1 185 ? 9.868 15.344 -5.229 1.00 72.00 185 LEU A N 1
ATOM 1520 C CA . LEU A 1 185 ? 9.540 16.727 -4.894 1.00 72.00 185 LEU A CA 1
ATOM 1521 C C . LEU A 1 185 ? 9.640 16.966 -3.385 1.00 72.00 185 LEU A C 1
ATOM 1523 O O . LEU A 1 185 ? 10.245 17.954 -2.972 1.00 72.00 185 LEU A O 1
ATOM 1527 N N . TYR A 1 186 ? 9.123 16.043 -2.572 1.00 70.25 186 TYR A N 1
ATOM 1528 C CA . TYR A 1 186 ? 9.156 16.126 -1.114 1.00 70.25 186 TYR A CA 1
ATOM 1529 C C . TYR A 1 186 ? 10.593 16.165 -0.587 1.00 70.25 186 TYR A C 1
ATOM 1531 O O . TYR A 1 186 ? 10.928 17.029 0.211 1.00 70.25 186 TYR A O 1
ATOM 1539 N N . TYR A 1 187 ? 11.493 15.321 -1.096 1.00 67.88 187 TYR A N 1
ATOM 1540 C CA . TYR A 1 187 ? 12.904 15.357 -0.698 1.00 67.88 187 TYR A CA 1
ATOM 1541 C C . TYR A 1 187 ? 13.628 16.639 -1.126 1.00 67.88 187 TYR A C 1
ATOM 1543 O O . TYR A 1 187 ? 14.614 17.020 -0.500 1.00 67.88 187 TYR A O 1
ATOM 1551 N N . ARG A 1 188 ? 13.146 17.337 -2.162 1.00 67.44 188 ARG A N 1
ATOM 1552 C CA . ARG A 1 188 ? 13.656 18.665 -2.539 1.00 67.44 188 ARG A CA 1
ATOM 1553 C C . ARG A 1 188 ? 13.060 19.791 -1.688 1.00 67.44 188 ARG A C 1
ATOM 1555 O O . ARG A 1 188 ? 13.707 20.826 -1.546 1.00 67.44 188 ARG A O 1
ATOM 1562 N N . LYS A 1 189 ? 11.841 19.617 -1.166 1.00 68.94 189 LYS A N 1
ATOM 1563 C CA . LYS A 1 189 ? 11.079 20.608 -0.386 1.00 68.94 189 LYS A CA 1
ATOM 1564 C C . LYS A 1 189 ? 10.292 19.933 0.758 1.00 68.94 189 LYS A C 1
ATOM 1566 O O . LYS A 1 189 ? 9.066 19.838 0.688 1.00 68.94 189 LYS A O 1
ATOM 1571 N N . PRO A 1 190 ? 10.964 19.466 1.825 1.00 59.38 190 PRO A N 1
ATOM 1572 C CA . PRO A 1 190 ? 10.331 18.624 2.849 1.00 59.38 190 PRO A CA 1
ATOM 1573 C C . PRO A 1 190 ? 9.343 19.374 3.754 1.00 59.38 190 PRO A C 1
ATOM 1575 O O . PRO A 1 190 ? 8.515 18.746 4.409 1.00 59.38 190 PRO A O 1
ATOM 1578 N N . THR A 1 191 ? 9.408 20.706 3.786 1.00 60.91 191 THR A N 1
ATOM 1579 C CA . THR A 1 191 ? 8.529 21.574 4.586 1.00 60.91 191 THR A CA 1
ATOM 1580 C C . THR A 1 191 ? 7.188 21.874 3.917 1.00 60.91 191 THR A C 1
ATOM 1582 O O . THR A 1 191 ? 6.337 22.533 4.508 1.00 60.91 191 THR A O 1
ATOM 1585 N N . GLU A 1 192 ? 6.967 21.413 2.685 1.00 68.00 192 GLU A N 1
ATOM 1586 C CA . GLU A 1 192 ? 5.726 21.677 1.968 1.00 68.00 192 GLU A CA 1
ATOM 1587 C C . GLU A 1 192 ? 4.636 20.672 2.378 1.00 68.00 192 GLU A C 1
ATOM 1589 O O . GLU A 1 192 ? 4.572 19.552 1.873 1.00 68.00 192 GLU A O 1
ATOM 1594 N N . GLU A 1 193 ? 3.738 21.088 3.276 1.00 64.75 193 GLU A N 1
ATOM 1595 C CA . GLU A 1 193 ? 2.613 20.271 3.776 1.00 64.75 193 GLU A CA 1
ATOM 1596 C C . GLU A 1 193 ? 1.739 19.682 2.655 1.00 64.75 193 GLU A C 1
ATOM 1598 O O . GLU A 1 193 ? 1.226 18.571 2.773 1.00 64.75 193 GLU A O 1
ATOM 1603 N N . ALA A 1 194 ? 1.627 20.385 1.522 1.00 64.31 194 ALA A N 1
ATOM 1604 C CA . ALA A 1 194 ? 0.884 19.903 0.359 1.00 64.31 194 ALA A CA 1
ATOM 1605 C C . ALA A 1 194 ? 1.503 18.626 -0.243 1.00 64.31 194 ALA A C 1
ATOM 1607 O O . ALA A 1 194 ? 0.777 17.740 -0.692 1.00 64.31 194 ALA A O 1
ATOM 1608 N N . LEU A 1 195 ? 2.835 18.496 -0.220 1.00 67.88 195 LEU A N 1
ATOM 1609 C CA . LEU A 1 195 ? 3.528 17.291 -0.682 1.00 67.88 195 LEU A CA 1
ATOM 1610 C C . LEU A 1 195 ? 3.363 16.137 0.309 1.00 67.88 195 LEU A C 1
ATOM 1612 O O . LEU A 1 195 ? 3.212 14.994 -0.121 1.00 67.88 195 LEU A O 1
ATOM 1616 N N . LEU A 1 196 ? 3.339 16.431 1.614 1.00 67.94 196 LEU A N 1
ATOM 1617 C CA . LEU A 1 196 ? 3.107 15.431 2.657 1.00 67.94 196 LEU A CA 1
ATOM 1618 C C . LEU A 1 196 ? 1.719 14.803 2.519 1.00 67.94 196 LEU A C 1
ATOM 1620 O O . LEU A 1 196 ? 1.597 13.581 2.473 1.00 67.94 196 LEU A O 1
ATOM 1624 N N . PHE A 1 197 ? 0.679 15.618 2.376 1.00 67.50 197 PHE A N 1
ATOM 1625 C CA . PHE A 1 197 ? -0.655 15.071 2.164 1.00 67.50 197 PHE A CA 1
ATOM 1626 C C . PHE A 1 197 ? -0.755 14.355 0.823 1.00 67.50 197 PHE A C 1
ATOM 1628 O O . PHE A 1 197 ? -1.331 13.276 0.763 1.00 67.50 197 PHE A O 1
ATOM 1635 N N . LYS A 1 198 ? -0.189 14.900 -0.267 1.00 71.81 198 LYS A N 1
ATOM 1636 C CA . LYS A 1 198 ? -0.226 14.208 -1.566 1.00 71.81 198 LYS A CA 1
ATOM 1637 C C . LYS A 1 198 ? 0.413 12.818 -1.460 1.00 71.81 198 LYS A C 1
ATOM 1639 O O . LYS A 1 198 ? -0.106 11.870 -2.045 1.00 71.81 198 LYS A O 1
ATOM 1644 N N . ARG A 1 199 ? 1.490 12.681 -0.676 1.00 77.25 199 ARG A N 1
ATOM 1645 C CA . ARG A 1 199 ? 2.126 11.397 -0.354 1.00 77.25 199 ARG A CA 1
ATOM 1646 C C . ARG A 1 199 ? 1.184 10.478 0.428 1.00 77.25 199 ARG A C 1
ATOM 1648 O O . ARG A 1 199 ? 1.004 9.332 0.024 1.00 77.25 199 ARG A O 1
ATOM 1655 N N . ASN A 1 200 ? 0.579 10.978 1.504 1.00 73.44 200 ASN A N 1
ATOM 1656 C CA . ASN A 1 200 ? -0.358 10.219 2.335 1.00 73.44 200 ASN A CA 1
ATOM 1657 C C . ASN A 1 200 ? -1.574 9.748 1.527 1.00 73.44 200 ASN A C 1
ATOM 1659 O O . ASN A 1 200 ? -1.859 8.558 1.512 1.00 73.44 200 ASN A O 1
ATOM 1663 N N . ARG A 1 201 ? -2.188 10.634 0.732 1.00 73.81 201 ARG A N 1
ATOM 1664 C CA . ARG A 1 201 ? -3.293 10.308 -0.180 1.00 73.81 201 ARG A CA 1
ATOM 1665 C C . ARG A 1 201 ? -2.955 9.145 -1.107 1.00 73.81 201 ARG A C 1
ATOM 1667 O O . ARG A 1 201 ? -3.772 8.247 -1.290 1.00 73.81 201 ARG A O 1
ATOM 1674 N N . ILE A 1 202 ? -1.761 9.149 -1.707 1.00 75.81 202 ILE A N 1
ATOM 1675 C CA . ILE A 1 202 ? -1.341 8.059 -2.599 1.00 75.81 202 ILE A CA 1
ATOM 1676 C C . ILE A 1 202 ? -1.185 6.746 -1.822 1.00 75.81 202 ILE A C 1
ATOM 1678 O O . ILE A 1 202 ? -1.550 5.700 -2.349 1.00 75.81 202 ILE A O 1
ATOM 1682 N N . ARG A 1 203 ? -0.712 6.777 -0.569 1.00 77.44 203 ARG A N 1
ATOM 1683 C CA . ARG A 1 203 ? -0.655 5.577 0.285 1.00 77.44 203 ARG A CA 1
ATOM 1684 C C . ARG A 1 203 ? -2.054 5.079 0.656 1.00 77.44 203 ARG A C 1
ATOM 1686 O O . ARG A 1 203 ? -2.290 3.877 0.582 1.00 77.44 203 ARG A O 1
ATOM 1693 N N . THR A 1 204 ? -2.997 5.970 0.959 1.00 72.69 204 THR A N 1
ATOM 1694 C CA . THR A 1 204 ? -4.398 5.597 1.217 1.00 72.69 204 THR A CA 1
ATOM 1695 C C . THR A 1 204 ? -5.043 4.964 -0.023 1.00 72.69 204 THR A C 1
ATOM 1697 O O . THR A 1 204 ? -5.657 3.901 0.078 1.00 72.69 204 THR A O 1
ATOM 1700 N N . LEU A 1 205 ? -4.828 5.549 -1.211 1.00 71.25 205 LEU A N 1
ATOM 1701 C CA . LEU A 1 205 ? -5.229 4.965 -2.502 1.00 71.25 205 LEU A CA 1
ATOM 1702 C C . LEU A 1 205 ? -4.646 3.565 -2.689 1.00 71.25 205 LEU A C 1
ATOM 1704 O O . LEU A 1 205 ? -5.341 2.625 -3.072 1.00 71.25 205 LEU A O 1
ATOM 1708 N N . ALA A 1 206 ? -3.357 3.428 -2.411 1.00 74.38 206 ALA A N 1
ATOM 1709 C CA . ALA A 1 206 ? -2.638 2.190 -2.608 1.00 74.38 206 ALA A CA 1
ATOM 1710 C C . ALA A 1 206 ? -3.159 1.056 -1.714 1.00 74.38 206 ALA A C 1
ATOM 1712 O O . ALA A 1 206 ? -3.303 -0.069 -2.191 1.00 74.38 206 ALA A O 1
ATOM 1713 N N . SER A 1 207 ? -3.539 1.356 -0.468 1.00 72.38 207 SER A N 1
ATOM 1714 C CA . SER A 1 207 ? -4.181 0.390 0.432 1.00 72.38 207 SER A CA 1
ATOM 1715 C C . SER A 1 207 ? -5.481 -0.179 -0.149 1.00 72.38 207 SER A C 1
ATOM 1717 O O . SER A 1 207 ? -5.724 -1.381 -0.044 1.00 72.38 207 SER A O 1
ATOM 1719 N N . ARG A 1 208 ? -6.295 0.644 -0.828 1.00 69.12 208 ARG A N 1
ATOM 1720 C CA . ARG A 1 208 ? -7.539 0.193 -1.482 1.00 69.12 208 ARG A CA 1
ATOM 1721 C C . ARG A 1 208 ? -7.275 -0.743 -2.661 1.00 69.12 208 ARG A C 1
ATOM 1723 O O . ARG A 1 208 ? -7.989 -1.732 -2.839 1.00 69.12 208 ARG A O 1
ATOM 1730 N N . HIS A 1 209 ? -6.229 -0.447 -3.429 1.00 67.88 209 HIS A N 1
ATOM 1731 C CA . HIS A 1 209 ? -5.719 -1.295 -4.513 1.00 67.88 209 HIS A CA 1
ATOM 1732 C C . HIS A 1 209 ? -4.927 -2.511 -3.998 1.00 67.88 209 HIS A C 1
ATOM 1734 O O . HIS A 1 209 ? -4.335 -3.253 -4.780 1.00 67.88 209 HIS A O 1
ATOM 1740 N N . GLN A 1 210 ? -4.931 -2.745 -2.678 1.00 68.81 210 GLN A N 1
ATOM 1741 C CA . GLN A 1 210 ? -4.224 -3.844 -2.018 1.00 68.81 210 GLN A CA 1
ATOM 1742 C C . GLN A 1 210 ? -2.720 -3.847 -2.346 1.00 68.81 210 GLN A C 1
ATOM 1744 O O . GLN A 1 210 ? -2.088 -4.901 -2.419 1.00 68.81 210 GLN A O 1
ATOM 1749 N N . ILE A 1 211 ? -2.139 -2.664 -2.559 1.00 76.31 211 ILE A N 1
ATOM 1750 C CA . ILE A 1 211 ? -0.700 -2.490 -2.738 1.00 76.31 211 ILE A CA 1
ATOM 1751 C C . ILE A 1 211 ? -0.054 -2.480 -1.342 1.00 76.31 211 ILE A C 1
ATOM 1753 O O . ILE A 1 211 ? -0.40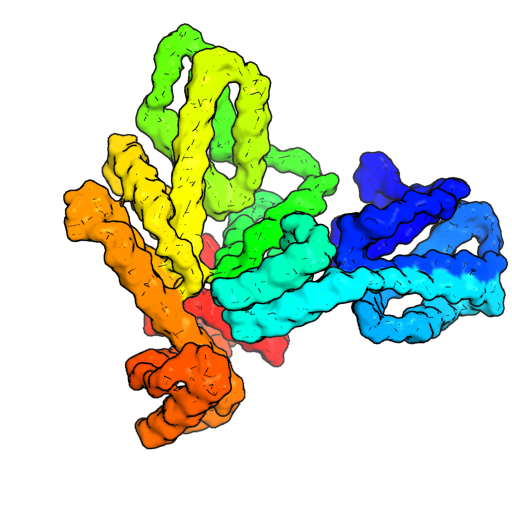2 -1.628 -0.520 1.00 76.31 211 ILE A O 1
ATOM 1757 N N . PRO A 1 212 ? 0.896 -3.384 -1.045 1.00 74.62 212 PRO A N 1
ATOM 1758 C CA . PRO A 1 212 ? 1.513 -3.461 0.274 1.00 74.62 212 PRO A CA 1
ATOM 1759 C C . PRO A 1 212 ? 2.271 -2.182 0.649 1.00 74.62 212 PRO A C 1
ATOM 1761 O O . PRO A 1 212 ? 3.058 -1.662 -0.146 1.00 74.62 212 PRO A O 1
ATOM 1764 N N . ALA A 1 213 ? 2.111 -1.729 1.898 1.00 73.62 213 ALA A N 1
ATOM 1765 C CA . ALA A 1 213 ? 2.804 -0.553 2.442 1.00 73.62 213 ALA A CA 1
ATOM 1766 C C . ALA A 1 213 ? 4.336 -0.637 2.296 1.00 73.62 213 ALA A C 1
ATOM 1768 O O . ALA A 1 213 ? 4.984 0.359 1.971 1.00 73.62 213 ALA A O 1
ATOM 1769 N N . GLN A 1 214 ? 4.883 -1.853 2.411 1.00 75.81 214 GLN A N 1
ATOM 1770 C CA . GLN A 1 214 ? 6.307 -2.160 2.248 1.00 75.81 214 GLN A CA 1
ATOM 1771 C C . GLN A 1 214 ? 6.890 -1.641 0.925 1.00 75.81 214 GLN A C 1
ATOM 1773 O O . GLN A 1 214 ? 8.056 -1.254 0.879 1.00 75.81 214 GLN A O 1
ATOM 1778 N N . LEU A 1 215 ? 6.097 -1.597 -0.154 1.00 79.00 215 LEU A N 1
ATOM 1779 C CA . LEU A 1 215 ? 6.548 -1.044 -1.432 1.00 79.00 215 LEU A CA 1
ATOM 1780 C C . LEU A 1 215 ? 6.934 0.434 -1.289 1.00 79.00 215 LEU A C 1
ATOM 1782 O O . LEU A 1 215 ? 7.976 0.862 -1.783 1.00 79.00 215 LEU A O 1
ATOM 1786 N N . PHE A 1 216 ? 6.096 1.204 -0.600 1.00 80.44 216 PHE A N 1
ATOM 1787 C CA . PHE A 1 216 ? 6.294 2.632 -0.383 1.00 80.44 216 PHE A CA 1
ATOM 1788 C C . PHE A 1 216 ? 7.401 2.893 0.632 1.00 80.44 216 PHE A C 1
ATOM 1790 O O . PHE A 1 216 ? 8.227 3.771 0.400 1.00 80.44 216 PHE A O 1
ATOM 1797 N N . ASP A 1 217 ? 7.478 2.083 1.688 1.00 77.19 217 ASP A N 1
ATOM 1798 C CA . ASP A 1 217 ? 8.524 2.193 2.709 1.00 77.19 217 ASP A CA 1
ATOM 1799 C C . ASP A 1 217 ? 9.918 1.951 2.112 1.00 77.19 217 ASP A C 1
ATOM 1801 O O . ASP A 1 217 ? 10.857 2.704 2.379 1.00 77.19 217 ASP A O 1
ATOM 1805 N N . ASN A 1 218 ? 10.042 0.972 1.209 1.00 73.81 218 ASN A N 1
ATOM 1806 C CA . ASN A 1 218 ? 11.276 0.732 0.460 1.00 73.81 218 ASN A CA 1
ATOM 1807 C C . ASN A 1 218 ? 11.649 1.936 -0.422 1.00 73.81 218 ASN A C 1
ATOM 1809 O O . ASN A 1 218 ? 12.815 2.332 -0.472 1.00 73.81 218 ASN A O 1
ATOM 1813 N N . LEU A 1 219 ? 10.675 2.558 -1.099 1.00 74.19 219 LEU A N 1
ATOM 1814 C CA . LEU A 1 219 ? 10.913 3.767 -1.901 1.00 74.19 219 LEU A CA 1
ATOM 1815 C C . LEU A 1 219 ? 11.342 4.957 -1.032 1.00 74.19 219 LEU A C 1
ATOM 1817 O O . LEU A 1 219 ? 12.247 5.704 -1.416 1.00 74.19 219 LEU A O 1
ATOM 1821 N N . ASP A 1 220 ? 10.729 5.110 0.143 1.00 73.38 220 ASP A N 1
ATOM 1822 C CA . ASP A 1 220 ? 11.085 6.132 1.123 1.00 73.38 220 ASP A CA 1
ATOM 1823 C C . ASP A 1 220 ? 12.531 5.971 1.601 1.00 73.38 220 ASP A C 1
ATOM 1825 O O . ASP A 1 220 ? 13.272 6.954 1.655 1.00 73.38 220 ASP A O 1
ATOM 1829 N N . GLN A 1 221 ? 12.964 4.743 1.894 1.00 71.25 221 GLN A N 1
ATOM 1830 C CA . GLN A 1 221 ? 14.344 4.453 2.289 1.00 71.25 221 GLN A CA 1
ATOM 1831 C C . GLN A 1 221 ? 15.337 4.718 1.149 1.00 71.25 221 GLN A C 1
ATOM 1833 O O . GLN A 1 221 ? 16.333 5.419 1.342 1.00 71.25 221 GLN A O 1
ATOM 1838 N N . MET A 1 222 ? 15.049 4.223 -0.061 1.00 64.06 222 MET A N 1
ATOM 1839 C CA . MET A 1 222 ? 15.957 4.329 -1.208 1.00 64.06 222 MET A CA 1
ATOM 1840 C C . MET A 1 222 ? 16.296 5.775 -1.582 1.00 64.06 222 MET A C 1
ATOM 1842 O O . MET A 1 222 ? 17.424 6.038 -1.992 1.00 64.06 222 MET A O 1
ATOM 1846 N N . LEU A 1 223 ? 15.352 6.713 -1.458 1.00 61.59 223 LEU A N 1
ATOM 1847 C CA . LEU A 1 223 ? 15.554 8.111 -1.854 1.00 61.59 223 LEU A CA 1
ATOM 1848 C C . LEU A 1 223 ? 16.275 8.970 -0.795 1.00 61.59 223 LEU A C 1
ATOM 1850 O O . LEU A 1 223 ? 16.761 10.048 -1.132 1.00 61.59 223 LEU A O 1
ATOM 1854 N N . ARG A 1 224 ? 16.416 8.494 0.453 1.00 55.19 224 ARG A N 1
ATOM 1855 C CA . ARG A 1 224 ? 17.039 9.246 1.565 1.00 55.19 224 ARG A CA 1
ATOM 1856 C C . ARG A 1 224 ? 18.560 9.238 1.578 1.00 55.19 224 ARG A C 1
ATOM 1858 O O . ARG A 1 224 ? 19.147 10.199 2.062 1.00 55.19 224 ARG A O 1
ATOM 1865 N N . HIS A 1 225 ? 19.209 8.211 1.028 1.00 52.53 225 HIS A N 1
ATOM 1866 C CA . HIS A 1 225 ? 20.674 8.059 1.068 1.00 52.53 225 HIS A CA 1
ATOM 1867 C C . HIS A 1 225 ? 21.467 9.171 0.343 1.00 52.53 225 HIS A C 1
ATOM 1869 O O . HIS A 1 225 ? 22.692 9.114 0.304 1.00 52.53 225 HIS A O 1
ATOM 1875 N N . GLN A 1 226 ? 20.800 10.171 -0.244 1.00 45.94 226 GLN A N 1
ATOM 1876 C CA . GLN A 1 226 ? 21.429 11.291 -0.951 1.00 45.94 226 GLN A CA 1
ATOM 1877 C C . GLN A 1 226 ? 21.004 12.681 -0.443 1.00 45.94 226 GLN A C 1
ATOM 1879 O O . GLN A 1 226 ? 21.479 13.681 -0.979 1.00 45.94 226 GLN A O 1
ATOM 1884 N N . SER A 1 227 ? 20.135 12.781 0.568 1.00 47.16 227 SER A N 1
ATOM 1885 C CA . SER A 1 227 ? 19.653 14.068 1.091 1.00 47.16 227 SER A CA 1
ATOM 1886 C C . SER A 1 227 ? 20.330 14.402 2.423 1.00 47.16 227 SER A C 1
ATOM 1888 O O . SER A 1 227 ? 20.425 13.542 3.294 1.00 47.16 227 SER A O 1
ATOM 1890 N N . GLN A 1 228 ? 20.802 15.647 2.570 1.00 48.28 228 GLN A N 1
ATOM 1891 C CA . GLN A 1 228 ? 21.359 16.188 3.820 1.00 48.28 228 GLN A CA 1
ATOM 1892 C C . GLN A 1 228 ? 20.426 15.930 5.014 1.00 48.28 228 GLN A C 1
ATOM 1894 O O . GLN A 1 228 ? 19.212 15.838 4.830 1.00 48.28 228 GLN A O 1
ATOM 1899 N N . GLU A 1 229 ? 21.001 15.834 6.220 1.00 50.22 229 GLU A N 1
ATOM 1900 C CA . GLU A 1 229 ? 20.278 15.702 7.491 1.00 50.22 229 GLU A CA 1
ATOM 1901 C C . GLU A 1 229 ? 19.143 16.731 7.581 1.00 50.22 229 GLU A C 1
ATOM 1903 O O . GLU A 1 229 ? 19.345 17.910 7.864 1.00 50.22 229 GLU A O 1
ATOM 1908 N N . VAL A 1 230 ? 17.924 16.281 7.290 1.00 56.91 230 VAL A N 1
ATOM 1909 C CA . VAL A 1 230 ? 16.715 17.067 7.520 1.00 56.91 230 VAL A CA 1
ATOM 1910 C C . VAL A 1 230 ? 16.525 17.146 9.031 1.00 56.91 230 VAL A C 1
ATOM 1912 O O . VAL A 1 230 ? 16.542 16.110 9.699 1.00 56.91 230 VAL A O 1
ATOM 1915 N N . SER A 1 231 ? 16.351 18.364 9.549 1.00 61.81 231 SER A N 1
ATOM 1916 C CA . SER A 1 231 ? 16.055 18.606 10.964 1.00 61.81 231 SER A CA 1
ATOM 1917 C C . SER A 1 231 ? 14.868 17.748 11.422 1.00 61.81 231 SER A C 1
ATOM 1919 O O . SER A 1 231 ? 13.897 17.572 10.679 1.00 61.81 231 SER A O 1
ATOM 1921 N N . LEU A 1 232 ? 14.972 17.175 12.624 1.00 67.62 232 LEU A N 1
ATOM 1922 C CA . LEU A 1 232 ? 13.937 16.321 13.206 1.00 67.62 232 LEU A CA 1
ATOM 1923 C C . LEU A 1 232 ? 12.626 17.112 13.339 1.00 67.62 232 LEU A C 1
ATOM 1925 O O . LEU A 1 232 ? 12.654 18.234 13.846 1.00 67.62 232 LEU A O 1
ATOM 1929 N N . PRO A 1 233 ? 11.476 16.547 12.923 1.00 78.81 233 PRO A N 1
ATOM 1930 C CA . PRO A 1 233 ? 10.186 17.195 13.122 1.00 78.81 233 PRO A CA 1
ATOM 1931 C C . PRO A 1 233 ? 9.944 17.535 14.597 1.00 78.81 233 PRO A C 1
ATOM 1933 O O . PRO A 1 233 ? 10.286 16.741 15.475 1.00 78.81 233 PRO A O 1
ATOM 1936 N N . ASP A 1 234 ? 9.274 18.656 14.875 1.00 82.94 234 ASP A N 1
ATOM 1937 C CA . ASP A 1 234 ? 9.073 19.151 16.247 1.00 82.94 234 ASP A CA 1
ATOM 1938 C C . ASP A 1 234 ? 8.479 18.104 17.194 1.00 82.94 234 ASP A C 1
ATOM 1940 O O . ASP A 1 234 ? 8.915 17.996 18.337 1.00 82.94 234 ASP A O 1
ATOM 1944 N N . PHE A 1 235 ? 7.517 17.299 16.730 1.00 83.62 235 PHE A N 1
ATOM 1945 C CA . PHE A 1 235 ? 6.888 16.263 17.556 1.00 83.62 235 PHE A CA 1
ATOM 1946 C C . PHE A 1 235 ? 7.861 15.134 17.929 1.00 83.62 235 PHE A C 1
ATOM 1948 O O . PHE A 1 235 ? 7.752 14.568 19.014 1.00 83.62 235 PHE A O 1
ATOM 1955 N N . VAL A 1 236 ? 8.835 14.828 17.067 1.00 85.50 236 VAL A N 1
ATOM 1956 C CA . VAL A 1 236 ? 9.881 13.828 17.328 1.00 85.50 236 VAL A CA 1
ATOM 1957 C C . VAL A 1 236 ? 10.882 14.391 18.325 1.00 85.50 236 VAL A C 1
ATOM 1959 O O . VAL A 1 236 ? 11.197 13.726 19.307 1.00 85.50 236 VAL A O 1
ATOM 1962 N N . SER A 1 237 ? 11.313 15.638 18.125 1.00 85.06 237 SER A N 1
ATOM 1963 C CA . SER A 1 237 ? 12.217 16.342 19.040 1.00 85.06 237 SER A CA 1
ATOM 1964 C C . SER A 1 237 ? 11.608 16.475 20.442 1.00 85.06 237 SER A C 1
ATOM 1966 O O . SER A 1 237 ? 12.261 16.161 21.434 1.00 85.06 237 SER A O 1
ATOM 1968 N N . HIS A 1 238 ? 10.327 16.847 20.543 1.00 86.81 238 HIS A N 1
ATOM 1969 C CA . HIS A 1 238 ? 9.605 16.890 21.820 1.00 86.81 238 HIS A CA 1
ATOM 1970 C C . HIS A 1 238 ? 9.490 15.504 22.463 1.00 86.81 238 HIS A C 1
ATOM 1972 O O . HIS A 1 238 ? 9.705 15.379 23.666 1.00 86.81 238 HIS A O 1
ATOM 1978 N N . THR A 1 239 ? 9.211 14.458 21.676 1.00 89.00 239 THR A N 1
ATOM 1979 C CA . THR A 1 239 ? 9.153 13.073 22.176 1.00 89.00 239 THR A CA 1
ATOM 1980 C C . THR A 1 239 ? 10.501 12.621 22.732 1.00 89.00 239 THR A C 1
ATOM 1982 O O . THR A 1 239 ? 10.553 12.054 23.820 1.00 89.00 239 THR A O 1
ATOM 1985 N N . GLN A 1 240 ? 11.602 12.918 22.032 1.00 87.19 240 GLN A N 1
ATOM 1986 C CA . GLN A 1 240 ? 12.954 12.618 22.508 1.00 87.19 240 GLN A CA 1
ATOM 1987 C C . GLN A 1 240 ? 13.236 13.301 23.845 1.00 87.19 240 GLN A C 1
ATOM 1989 O O . GLN A 1 240 ? 13.706 12.647 24.774 1.00 87.19 240 GLN A O 1
ATOM 1994 N N . VAL A 1 241 ? 12.918 14.594 23.968 1.00 87.50 241 VAL A N 1
ATOM 1995 C CA . VAL A 1 241 ? 13.101 15.349 25.217 1.00 87.50 241 VAL A CA 1
ATOM 1996 C C . VAL A 1 241 ? 12.245 14.768 26.342 1.00 87.50 241 VAL A C 1
ATOM 1998 O O . VAL A 1 241 ? 12.747 14.594 27.451 1.00 87.50 241 VAL A O 1
ATOM 2001 N N . LEU A 1 242 ? 10.983 14.429 26.064 1.00 87.81 242 LEU A N 1
ATOM 2002 C CA . LEU A 1 242 ? 10.055 13.861 27.041 1.00 87.81 242 LEU A CA 1
ATOM 2003 C C . LEU A 1 242 ? 10.555 12.513 27.576 1.00 87.81 242 LEU A C 1
ATOM 2005 O O . LEU A 1 242 ? 10.707 12.356 28.786 1.00 87.81 242 LEU A O 1
ATOM 2009 N N . ILE A 1 243 ? 10.882 11.571 26.684 1.00 87.56 243 ILE A N 1
ATOM 2010 C CA . ILE A 1 243 ? 11.406 10.248 27.060 1.00 87.56 243 ILE A CA 1
ATOM 2011 C C . ILE A 1 243 ? 12.735 10.396 27.807 1.00 87.56 243 ILE A C 1
ATOM 2013 O O . ILE A 1 243 ? 12.924 9.793 28.859 1.00 87.56 243 ILE A O 1
ATOM 2017 N N . THR A 1 244 ? 13.641 11.245 27.318 1.00 86.50 244 THR A N 1
ATOM 2018 C CA . THR A 1 244 ? 14.938 11.478 27.969 1.00 86.50 244 THR A CA 1
ATOM 2019 C C . THR A 1 244 ? 14.756 12.046 29.377 1.00 86.50 244 THR A C 1
ATOM 2021 O O . THR A 1 244 ? 15.405 11.584 30.310 1.00 86.50 244 THR A O 1
ATOM 2024 N N . LYS A 1 245 ? 13.839 13.003 29.568 1.00 86.56 245 LYS A N 1
ATOM 2025 C CA . LYS A 1 245 ? 13.525 13.574 30.885 1.00 86.56 245 LYS A CA 1
ATOM 2026 C C . LYS A 1 245 ? 12.948 12.522 31.836 1.00 86.56 245 LYS A C 1
ATOM 2028 O O . LYS A 1 245 ? 13.368 12.467 32.991 1.00 86.56 245 LYS A O 1
ATOM 2033 N N . LEU A 1 246 ? 12.033 11.678 31.354 1.00 85.00 246 LEU A N 1
ATOM 2034 C CA . LEU A 1 246 ? 11.464 10.572 32.132 1.00 85.00 246 LEU A CA 1
ATOM 2035 C C . LEU A 1 246 ? 12.541 9.573 32.571 1.00 85.00 246 LEU A C 1
ATOM 2037 O O . LEU A 1 246 ? 12.530 9.118 33.709 1.00 85.00 246 LEU A O 1
ATOM 2041 N N . LEU A 1 247 ? 13.504 9.271 31.701 1.00 82.50 247 LEU A N 1
ATOM 2042 C CA . LEU A 1 247 ? 14.561 8.297 31.986 1.00 82.50 247 LEU A CA 1
ATOM 2043 C C . LEU A 1 247 ? 15.744 8.883 32.781 1.00 82.50 247 LEU A C 1
ATOM 2045 O O . LEU A 1 247 ? 16.469 8.138 33.441 1.00 82.50 247 LEU A O 1
ATOM 2049 N N . LEU A 1 248 ? 15.975 10.198 32.745 1.00 79.44 248 LEU A N 1
ATOM 2050 C CA . LEU A 1 248 ? 17.065 10.855 33.484 1.00 79.44 248 LEU A CA 1
ATOM 2051 C C . LEU A 1 248 ? 16.687 11.314 34.895 1.00 79.44 248 LEU A C 1
ATOM 2053 O O . LEU A 1 248 ? 17.590 11.595 35.673 1.00 79.44 248 LEU A O 1
ATOM 2057 N N . SER A 1 249 ? 15.402 11.402 35.232 1.00 71.25 249 SER A N 1
ATOM 2058 C CA . SER A 1 249 ? 14.978 11.881 36.552 1.00 71.25 249 SER A CA 1
ATOM 2059 C C . SER A 1 249 ? 15.368 10.882 37.664 1.00 71.25 249 SER A C 1
ATOM 2061 O O . SER A 1 249 ? 15.234 9.674 37.482 1.00 71.25 249 SER A O 1
ATOM 2063 N N . ASP A 1 250 ? 15.883 11.394 38.792 1.00 58.53 250 ASP A N 1
ATOM 2064 C CA . ASP A 1 250 ? 16.446 10.614 39.920 1.00 58.53 250 ASP A CA 1
ATOM 2065 C C . ASP A 1 250 ? 15.403 10.157 40.967 1.00 58.53 250 ASP A C 1
ATOM 2067 O O . ASP A 1 250 ? 15.747 9.461 41.920 1.00 58.53 250 ASP A O 1
ATOM 2071 N N . ASN A 1 251 ? 14.134 10.545 40.811 1.00 55.03 251 ASN A N 1
ATOM 2072 C CA . ASN A 1 251 ? 13.030 10.113 41.680 1.00 55.03 251 ASN A CA 1
ATOM 2073 C C . ASN A 1 251 ? 12.357 8.847 41.122 1.00 55.03 251 ASN A C 1
ATOM 2075 O O . ASN A 1 251 ? 12.525 8.561 39.940 1.00 55.03 251 ASN A O 1
ATOM 2079 N N . ASP A 1 252 ? 11.557 8.145 41.940 1.00 57.56 252 ASP A N 1
ATOM 2080 C CA . ASP A 1 252 ? 10.684 7.024 41.537 1.00 57.56 252 ASP A CA 1
ATOM 2081 C C . ASP A 1 252 ? 9.823 7.407 40.312 1.00 57.56 252 ASP A C 1
ATOM 2083 O O . ASP A 1 252 ? 8.720 7.947 40.429 1.00 57.56 252 ASP A O 1
ATOM 2087 N N . CYS A 1 253 ? 10.364 7.190 39.112 1.00 55.53 253 CYS A N 1
ATOM 2088 C CA . CYS A 1 253 ? 9.788 7.638 37.852 1.00 55.53 253 CYS A CA 1
ATOM 2089 C C . CYS A 1 253 ? 8.583 6.782 37.482 1.00 55.53 253 CYS A C 1
ATOM 2091 O O . CYS A 1 253 ? 8.703 5.758 36.810 1.00 55.53 253 CYS A O 1
ATOM 2093 N N . GLN A 1 254 ? 7.403 7.226 37.896 1.00 68.94 254 GLN A N 1
ATOM 2094 C CA . GLN A 1 254 ? 6.146 6.678 37.413 1.00 68.94 254 GLN A CA 1
ATOM 2095 C C . GLN A 1 254 ? 5.723 7.420 36.144 1.00 68.94 254 GLN A C 1
ATOM 2097 O O . GLN A 1 254 ? 5.688 8.649 36.109 1.00 68.94 254 GLN A O 1
ATOM 2102 N N . LEU A 1 255 ? 5.408 6.660 35.094 1.00 82.31 255 LEU A N 1
ATOM 2103 C CA . LEU A 1 255 ? 4.809 7.186 33.870 1.00 82.31 255 LEU A CA 1
ATOM 2104 C C . LEU A 1 255 ? 3.461 7.830 34.217 1.00 82.31 255 LEU A C 1
ATOM 2106 O O . LEU A 1 255 ? 2.541 7.123 34.630 1.00 82.31 255 LEU A O 1
ATOM 2110 N N . THR A 1 256 ? 3.336 9.149 34.062 1.00 86.31 256 THR A N 1
ATOM 2111 C CA . THR A 1 256 ? 2.066 9.827 34.343 1.00 86.31 256 THR A CA 1
ATOM 2112 C C . THR A 1 256 ? 1.098 9.701 33.169 1.00 86.31 256 THR A C 1
ATOM 2114 O O . THR A 1 256 ? 1.495 9.521 32.014 1.00 86.31 256 THR A O 1
ATOM 2117 N N . GLU A 1 257 ? -0.194 9.858 33.449 1.00 86.44 257 GLU A N 1
ATOM 2118 C CA . GLU A 1 257 ? -1.240 9.932 32.423 1.00 86.44 257 GLU A CA 1
ATOM 2119 C C . GLU A 1 257 ? -0.980 11.059 31.408 1.00 86.44 257 GLU A C 1
ATOM 2121 O O . GLU A 1 257 ? -1.228 10.890 30.213 1.00 86.44 257 GLU A O 1
ATOM 2126 N N . LEU A 1 258 ? -0.421 12.192 31.855 1.00 87.75 258 LEU A N 1
ATOM 2127 C CA . LEU A 1 258 ? -0.082 13.323 30.988 1.00 87.75 258 LEU A CA 1
ATOM 2128 C C . LEU A 1 258 ? 1.070 12.987 30.031 1.00 87.75 258 LEU A C 1
ATOM 2130 O O . LEU A 1 258 ? 1.009 13.348 28.855 1.00 87.75 258 LEU A O 1
ATOM 2134 N N . ASP A 1 259 ? 2.093 12.283 30.519 1.00 89.31 259 ASP A N 1
ATOM 2135 C CA . ASP A 1 259 ? 3.220 11.847 29.692 1.00 89.31 259 ASP A CA 1
ATOM 2136 C C . ASP A 1 259 ? 2.752 10.843 28.637 1.00 89.31 259 ASP A C 1
ATOM 2138 O O . ASP A 1 259 ? 3.037 10.999 27.448 1.00 89.31 259 ASP A O 1
ATOM 2142 N N . LEU A 1 260 ? 1.967 9.842 29.053 1.00 89.94 260 LEU A N 1
ATOM 2143 C CA . LEU A 1 260 ? 1.419 8.839 28.146 1.00 89.94 260 LEU A CA 1
ATOM 2144 C C . LEU A 1 260 ? 0.506 9.475 27.088 1.00 89.94 260 LEU A C 1
ATOM 2146 O O . LEU A 1 260 ? 0.586 9.109 25.916 1.00 89.94 260 LEU A O 1
ATOM 2150 N N . LYS A 1 261 ? -0.293 10.482 27.461 1.00 92.44 261 LYS A N 1
ATOM 2151 C CA . LYS A 1 261 ? -1.100 11.263 26.517 1.00 92.44 261 LYS A CA 1
ATOM 2152 C C . LYS A 1 261 ? -0.238 11.912 25.426 1.00 92.44 261 LYS A C 1
ATOM 2154 O O . LYS A 1 261 ? -0.528 11.734 24.244 1.00 92.44 261 LYS A O 1
ATOM 2159 N N . GLN A 1 262 ? 0.822 12.630 25.804 1.00 92.00 262 GLN A N 1
ATOM 2160 C CA . GLN A 1 262 ? 1.711 13.305 24.848 1.00 92.00 262 GLN A CA 1
ATOM 2161 C C . GLN A 1 262 ? 2.436 12.309 23.932 1.00 92.00 262 GLN A C 1
ATOM 2163 O O . GLN A 1 262 ? 2.570 12.546 22.730 1.00 92.00 262 GLN A O 1
ATOM 2168 N N . LEU A 1 263 ? 2.864 11.171 24.483 1.00 93.19 263 LEU A N 1
ATOM 2169 C CA . LEU A 1 263 ? 3.506 10.094 23.727 1.00 93.19 263 LEU A CA 1
ATOM 2170 C C . LEU A 1 263 ? 2.550 9.471 22.698 1.00 93.19 263 LEU A C 1
ATOM 2172 O O . LEU A 1 263 ? 2.944 9.246 21.552 1.00 93.19 263 LEU A O 1
ATOM 2176 N N . LEU A 1 264 ? 1.289 9.240 23.073 1.00 93.44 264 LEU A N 1
ATOM 2177 C CA . LEU A 1 264 ? 0.259 8.717 22.173 1.00 93.44 264 LEU A CA 1
ATOM 2178 C C . LEU A 1 264 ? -0.112 9.720 21.069 1.00 93.44 264 LEU A C 1
ATOM 2180 O O . LEU A 1 264 ? -0.232 9.317 19.914 1.00 93.44 264 LEU A O 1
ATOM 2184 N N . GLU A 1 265 ? -0.223 11.018 21.373 1.00 92.50 265 GLU A N 1
ATOM 2185 C CA . GLU A 1 265 ? -0.439 12.072 20.364 1.00 92.50 265 GLU A CA 1
ATOM 2186 C C . GLU A 1 265 ? 0.721 12.140 19.364 1.00 92.50 265 GLU A C 1
ATOM 2188 O O . GLU A 1 265 ? 0.507 12.188 18.149 1.00 92.50 265 GLU A O 1
ATOM 2193 N N . ALA A 1 266 ? 1.961 12.090 19.859 1.00 91.69 266 ALA A N 1
ATOM 2194 C CA . ALA A 1 266 ? 3.142 12.073 19.008 1.00 91.69 266 ALA A CA 1
ATOM 2195 C C . ALA A 1 266 ? 3.194 10.815 18.131 1.00 91.69 266 ALA A C 1
ATOM 2197 O O . ALA A 1 266 ? 3.521 10.911 16.944 1.00 91.69 266 ALA A O 1
ATOM 2198 N N . ARG A 1 267 ? 2.817 9.648 18.673 1.00 92.94 267 ARG A N 1
ATOM 2199 C CA . ARG A 1 267 ? 2.730 8.400 17.905 1.00 92.94 267 ARG A CA 1
ATOM 2200 C C . ARG A 1 267 ? 1.622 8.448 16.860 1.00 92.94 267 ARG A C 1
ATOM 2202 O O . ARG A 1 267 ? 1.871 8.074 15.719 1.00 92.94 267 ARG A O 1
ATOM 2209 N N . ALA A 1 268 ? 0.439 8.954 17.199 1.00 89.81 268 ALA A N 1
ATOM 2210 C CA . ALA A 1 268 ? -0.656 9.140 16.248 1.00 89.81 268 ALA A CA 1
ATOM 2211 C C . ALA A 1 268 ? -0.238 10.064 15.096 1.00 89.81 268 ALA A C 1
ATOM 2213 O O . ALA A 1 268 ? -0.466 9.747 13.929 1.00 89.81 268 ALA A O 1
ATOM 2214 N N . LYS A 1 269 ? 0.467 11.159 15.406 1.00 88.00 269 LYS A N 1
ATOM 2215 C CA . LYS A 1 269 ? 1.031 12.064 14.400 1.00 88.00 269 LYS A CA 1
ATOM 2216 C C . LYS A 1 269 ? 2.096 11.381 13.541 1.00 88.00 269 LYS A C 1
ATOM 2218 O O . LYS A 1 269 ? 2.097 11.571 12.328 1.00 88.00 269 LYS A O 1
ATOM 2223 N N . ALA A 1 270 ? 2.963 10.558 14.133 1.00 87.31 270 ALA A N 1
ATOM 2224 C CA . ALA A 1 270 ? 3.947 9.773 13.389 1.00 87.31 270 ALA A CA 1
ATOM 2225 C C . ALA A 1 270 ? 3.277 8.808 12.400 1.00 87.31 270 ALA A C 1
ATOM 2227 O O . ALA A 1 270 ? 3.703 8.727 11.250 1.00 87.31 270 ALA A O 1
ATOM 2228 N N . LEU A 1 271 ? 2.213 8.120 12.826 1.00 85.25 271 LEU A N 1
ATOM 2229 C CA . LEU A 1 271 ? 1.458 7.181 11.993 1.00 85.25 271 LEU A CA 1
ATOM 2230 C C . LEU A 1 271 ? 0.716 7.897 10.862 1.00 85.25 271 LEU A C 1
ATOM 2232 O O . LEU A 1 271 ? 0.858 7.503 9.706 1.00 85.25 271 LEU A O 1
ATOM 2236 N N . LEU A 1 272 ? 0.021 8.995 11.170 1.00 81.12 272 LEU A N 1
ATOM 2237 C CA . LEU A 1 272 ? -0.667 9.827 10.180 1.00 81.12 272 LEU A CA 1
ATOM 2238 C C . LEU A 1 272 ? 0.308 10.410 9.151 1.00 81.12 272 LEU A C 1
ATOM 2240 O O . LEU A 1 272 ? -0.007 10.517 7.971 1.00 81.12 272 LEU A O 1
ATOM 2244 N N . GLN A 1 273 ? 1.518 10.776 9.574 1.00 77.38 273 GLN A N 1
ATOM 2245 C CA . GLN A 1 273 ? 2.560 11.265 8.674 1.00 77.38 273 GLN A CA 1
ATOM 2246 C C . GLN A 1 273 ? 3.405 10.143 8.057 1.00 77.38 273 GLN A C 1
ATOM 2248 O O . GLN A 1 273 ? 4.354 10.460 7.346 1.00 77.38 273 GLN A O 1
ATOM 2253 N N . HIS A 1 274 ? 3.123 8.861 8.311 1.00 74.12 274 HIS A N 1
ATOM 2254 C CA . HIS A 1 274 ? 3.954 7.720 7.892 1.00 74.12 274 HIS A CA 1
ATOM 2255 C C . HIS A 1 274 ? 5.458 7.929 8.171 1.00 74.12 274 HIS A C 1
ATOM 2257 O O . HIS A 1 274 ? 6.327 7.701 7.325 1.00 74.12 274 HIS A O 1
ATOM 2263 N N . TYR A 1 275 ? 5.784 8.444 9.357 1.00 77.44 275 TYR A N 1
ATOM 2264 C CA . TYR A 1 275 ? 7.144 8.814 9.731 1.00 77.44 275 TYR A CA 1
ATOM 2265 C C . TYR A 1 275 ? 7.907 7.630 10.348 1.00 77.44 275 TYR A C 1
ATOM 2267 O O . TYR A 1 275 ? 8.035 7.521 11.564 1.00 77.44 275 TYR A O 1
ATOM 2275 N N . ALA A 1 276 ? 8.478 6.773 9.494 1.00 72.31 276 ALA A N 1
ATOM 2276 C CA . ALA A 1 276 ? 9.197 5.553 9.903 1.00 72.31 276 ALA A CA 1
ATOM 2277 C C . ALA A 1 276 ? 10.371 5.779 10.887 1.00 72.31 276 ALA A C 1
ATOM 2279 O O . ALA A 1 276 ? 10.679 4.917 11.699 1.00 72.31 276 ALA A O 1
ATOM 2280 N N . LYS A 1 277 ? 11.002 6.964 10.875 1.00 74.50 277 LYS A N 1
ATOM 2281 C CA . LYS A 1 277 ? 12.132 7.294 11.771 1.00 74.50 277 LYS A CA 1
ATOM 2282 C C . LYS A 1 277 ? 11.731 7.471 13.237 1.00 74.50 277 LYS A C 1
ATOM 2284 O O . LYS A 1 277 ? 12.600 7.644 14.086 1.00 74.50 277 LYS A O 1
ATOM 2289 N N . PHE A 1 278 ? 10.434 7.495 13.541 1.00 84.75 278 PHE A N 1
ATOM 2290 C CA . PHE A 1 278 ? 9.995 7.478 14.930 1.00 84.75 278 PHE A CA 1
ATOM 2291 C C . PHE A 1 278 ? 10.483 6.204 15.632 1.00 84.75 278 PHE A C 1
ATOM 2293 O O . PHE A 1 278 ? 10.914 6.276 16.777 1.00 84.75 278 PHE A O 1
ATOM 2300 N N . ASP A 1 279 ? 10.487 5.067 14.931 1.00 84.25 279 ASP A N 1
ATOM 2301 C CA . ASP A 1 279 ? 10.921 3.787 15.497 1.00 84.25 279 ASP A CA 1
ATOM 2302 C C . ASP A 1 279 ? 12.445 3.721 15.637 1.00 84.25 279 ASP A C 1
ATOM 2304 O O . ASP A 1 279 ? 12.937 3.308 16.684 1.00 84.25 279 ASP A O 1
ATOM 2308 N N . ASP A 1 280 ? 13.192 4.236 14.653 1.00 82.44 280 ASP A N 1
ATOM 2309 C CA . ASP A 1 280 ? 14.654 4.391 14.748 1.00 82.44 280 ASP A CA 1
ATOM 2310 C C . ASP A 1 280 ? 15.040 5.223 15.984 1.00 82.44 280 ASP A C 1
ATOM 2312 O O . ASP A 1 280 ? 15.922 4.851 16.757 1.00 82.44 280 ASP A O 1
ATOM 2316 N N . MET A 1 281 ? 14.323 6.330 16.207 1.00 87.44 281 MET A N 1
ATOM 2317 C CA . MET A 1 281 ? 14.509 7.200 17.368 1.00 87.44 281 MET A CA 1
ATOM 2318 C C . MET A 1 281 ? 14.254 6.463 18.688 1.00 87.44 281 MET A C 1
ATOM 2320 O O . MET A 1 281 ? 15.052 6.597 19.616 1.00 87.44 281 MET A O 1
ATOM 2324 N N . LEU A 1 282 ? 13.186 5.664 18.775 1.00 87.31 282 LEU A N 1
ATOM 2325 C CA . LEU A 1 282 ? 12.923 4.842 19.956 1.00 87.31 282 LEU A CA 1
ATOM 2326 C C . LEU A 1 282 ? 14.032 3.801 20.165 1.00 87.31 282 LEU A C 1
ATOM 2328 O O . LEU A 1 282 ? 14.533 3.661 21.279 1.00 87.31 282 LEU A O 1
ATOM 2332 N N . MET A 1 283 ? 14.462 3.102 19.111 1.00 85.75 283 MET A N 1
ATOM 2333 C CA . MET A 1 283 ? 15.537 2.108 19.207 1.00 85.75 283 MET A CA 1
ATOM 2334 C C . MET A 1 283 ? 16.852 2.721 19.693 1.00 85.75 283 MET A C 1
ATOM 2336 O O . MET A 1 283 ? 17.537 2.124 20.524 1.00 85.75 283 MET A O 1
ATOM 2340 N N . ASP A 1 284 ? 17.209 3.905 19.198 1.00 84.62 284 ASP A N 1
ATOM 2341 C CA . ASP A 1 284 ? 18.435 4.590 19.600 1.00 84.62 284 ASP A CA 1
ATOM 2342 C C . ASP A 1 284 ? 18.378 5.090 21.045 1.00 84.62 284 ASP A C 1
ATOM 2344 O O . ASP A 1 284 ? 19.364 4.944 21.770 1.00 84.62 284 ASP A O 1
ATOM 2348 N N . LEU A 1 285 ? 17.221 5.581 21.505 1.00 83.88 285 LEU A N 1
ATOM 2349 C CA . LEU A 1 285 ? 17.017 5.907 22.919 1.00 83.88 285 LEU A CA 1
ATOM 2350 C C . LEU A 1 285 ? 17.125 4.657 23.802 1.00 83.88 285 LEU A C 1
ATOM 2352 O O . LEU A 1 285 ? 17.786 4.695 24.835 1.00 83.88 285 LEU A O 1
ATOM 2356 N N . GLY A 1 286 ? 16.542 3.530 23.384 1.00 81.06 286 GLY A N 1
ATOM 2357 C CA . GLY A 1 286 ? 16.524 2.291 24.166 1.00 81.06 286 GLY A CA 1
ATOM 2358 C C . GLY A 1 286 ? 17.909 1.697 24.453 1.00 81.06 286 GLY A C 1
ATOM 2359 O O . GLY A 1 286 ? 18.110 1.103 25.510 1.00 81.06 286 GLY A O 1
ATOM 2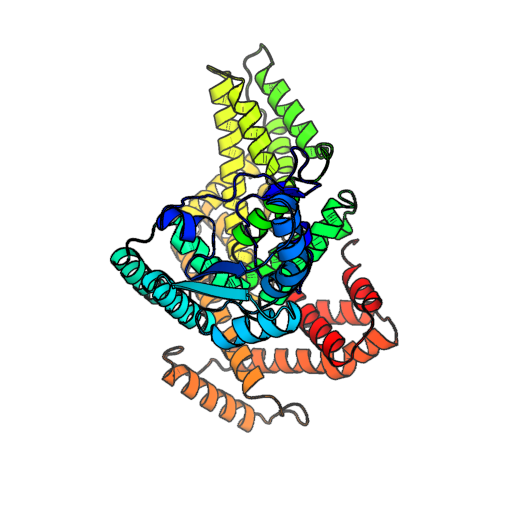360 N N . LYS A 1 287 ? 18.893 1.896 23.564 1.00 83.12 287 LYS A N 1
ATOM 2361 C CA . LYS A 1 287 ? 20.269 1.376 23.728 1.00 83.12 287 LYS A CA 1
ATOM 2362 C C . LYS A 1 287 ? 21.024 1.993 24.914 1.00 83.12 287 LYS A C 1
ATOM 2364 O O . LYS A 1 287 ? 22.002 1.408 25.372 1.00 83.12 287 LYS A O 1
ATOM 2369 N N . GLY A 1 288 ? 20.610 3.174 25.379 1.00 76.00 288 GLY A N 1
ATOM 2370 C CA . GLY A 1 288 ? 21.337 3.962 26.379 1.00 76.00 288 GLY A CA 1
ATOM 2371 C C . GLY A 1 288 ? 21.026 3.638 27.843 1.00 76.00 288 GLY A C 1
ATOM 2372 O O . GLY A 1 288 ? 21.684 4.192 28.722 1.00 76.00 288 GLY A O 1
ATOM 2373 N N . TYR A 1 289 ? 20.046 2.774 28.133 1.00 79.81 289 TYR A N 1
ATOM 2374 C CA . TYR A 1 289 ? 19.512 2.592 29.489 1.00 79.81 289 TYR A CA 1
ATOM 2375 C C . TYR A 1 289 ? 19.544 1.130 29.956 1.00 79.81 289 TYR A C 1
ATOM 2377 O O . TYR A 1 289 ? 19.394 0.201 29.168 1.00 79.81 289 TYR A O 1
ATOM 2385 N N . SER A 1 290 ? 19.717 0.921 31.265 1.00 77.62 290 SER A N 1
ATOM 2386 C CA . SER A 1 290 ? 19.743 -0.398 31.913 1.00 77.62 290 SER A CA 1
ATOM 2387 C C . SER A 1 290 ? 18.962 -0.392 33.237 1.00 77.62 290 SER A C 1
ATOM 2389 O O . SER A 1 290 ? 18.619 0.669 33.764 1.00 77.62 290 SER A O 1
ATOM 2391 N N . GLY A 1 291 ? 18.640 -1.580 33.763 1.00 82.50 291 GLY A N 1
ATOM 2392 C CA . GLY A 1 291 ? 17.911 -1.737 35.030 1.00 82.50 291 GLY A CA 1
ATOM 2393 C C . GLY A 1 291 ? 16.459 -1.245 34.966 1.00 82.50 291 GLY A C 1
ATOM 2394 O O . GLY A 1 291 ? 15.774 -1.435 33.962 1.00 82.50 291 GLY A O 1
ATOM 2395 N N . GLU A 1 292 ? 15.991 -0.591 36.030 1.00 81.25 292 GLU A N 1
ATOM 2396 C CA . GLU A 1 292 ? 14.611 -0.087 36.164 1.00 81.25 292 GLU A CA 1
ATOM 2397 C C . GLU A 1 292 ? 14.220 0.897 35.047 1.00 81.25 292 GLU A C 1
ATOM 2399 O O . GLU A 1 292 ? 13.094 0.882 34.551 1.00 81.25 292 GLU A O 1
ATOM 2404 N N . LYS A 1 293 ? 15.179 1.692 34.557 1.00 83.00 293 LYS A N 1
ATOM 2405 C CA . LYS A 1 293 ? 14.972 2.635 33.445 1.00 83.00 293 LYS A CA 1
ATOM 2406 C C . LYS A 1 293 ? 14.676 1.917 32.125 1.00 83.00 293 LYS A C 1
ATOM 2408 O O . LYS A 1 293 ? 13.820 2.360 31.362 1.00 83.00 293 LYS A O 1
ATOM 2413 N N . ALA A 1 294 ? 15.322 0.776 31.870 1.00 84.50 294 ALA A N 1
ATOM 2414 C CA . ALA A 1 294 ? 15.024 -0.051 30.699 1.00 84.50 294 ALA A CA 1
ATOM 2415 C C . ALA A 1 294 ? 13.628 -0.691 30.792 1.00 84.50 294 ALA A C 1
ATOM 2417 O O . ALA A 1 294 ? 12.938 -0.835 29.780 1.00 84.50 294 ALA A O 1
ATOM 2418 N N . GLN A 1 295 ? 13.179 -1.028 32.004 1.00 85.25 295 GLN A N 1
ATOM 2419 C CA . GLN A 1 295 ? 11.829 -1.539 32.235 1.00 85.25 295 GLN A CA 1
ATOM 2420 C C . GLN A 1 295 ? 10.765 -0.461 31.986 1.00 85.25 295 GLN A C 1
ATOM 2422 O O . GLN A 1 295 ? 9.797 -0.727 31.274 1.00 85.25 295 GLN A O 1
ATOM 2427 N N . LEU A 1 296 ? 10.970 0.764 32.484 1.00 86.62 296 LEU A N 1
ATOM 2428 C CA . LEU A 1 296 ? 10.093 1.904 32.194 1.00 86.62 296 LEU A CA 1
ATOM 2429 C C . LEU A 1 296 ? 10.018 2.190 30.687 1.00 86.62 296 LEU A C 1
ATOM 2431 O O . LEU A 1 296 ? 8.927 2.346 30.139 1.00 86.62 296 LEU A O 1
ATOM 2435 N N . PHE A 1 297 ? 11.163 2.193 29.999 1.00 89.44 297 PHE A N 1
ATOM 2436 C CA . PHE A 1 297 ? 11.207 2.351 28.546 1.00 89.44 297 PHE A CA 1
ATOM 2437 C C . PHE A 1 297 ? 10.425 1.243 27.822 1.00 89.44 297 PHE A C 1
ATOM 2439 O O . PHE A 1 297 ? 9.645 1.527 26.916 1.00 89.44 297 PHE A O 1
ATOM 2446 N N . SER A 1 298 ? 10.560 -0.008 28.267 1.00 88.75 298 SER A N 1
ATOM 2447 C CA . SER A 1 298 ? 9.821 -1.145 27.701 1.00 88.75 298 SER A CA 1
ATOM 2448 C C . SER A 1 298 ? 8.305 -0.998 27.876 1.00 88.75 298 SER A C 1
ATOM 2450 O O . SER A 1 298 ? 7.548 -1.332 26.968 1.00 88.75 298 SER A O 1
ATOM 2452 N N . ILE A 1 299 ? 7.848 -0.457 29.013 1.00 89.56 299 ILE A N 1
ATOM 2453 C CA . ILE A 1 299 ? 6.428 -0.152 29.249 1.00 89.56 299 ILE A CA 1
ATOM 2454 C C . ILE A 1 299 ? 5.941 0.920 28.268 1.00 89.56 299 ILE A C 1
ATOM 2456 O O . ILE A 1 299 ? 4.896 0.739 27.642 1.00 89.56 299 ILE A O 1
ATOM 2460 N N . ILE A 1 300 ? 6.705 2.006 28.094 1.00 90.56 300 ILE A N 1
ATOM 2461 C CA . ILE A 1 300 ? 6.381 3.075 27.137 1.00 90.56 300 ILE A CA 1
ATOM 2462 C C . ILE A 1 300 ? 6.239 2.497 25.725 1.00 90.56 300 ILE A C 1
ATOM 2464 O O . ILE A 1 300 ? 5.206 2.696 25.084 1.00 90.56 300 ILE A O 1
ATOM 2468 N N . VAL A 1 301 ? 7.238 1.741 25.260 1.00 91.19 301 VAL A N 1
ATOM 2469 C CA . VAL A 1 301 ? 7.221 1.114 23.931 1.00 91.19 301 VAL A CA 1
ATOM 2470 C C . VAL A 1 301 ? 6.012 0.190 23.779 1.00 91.19 301 VAL A C 1
ATOM 2472 O O . VAL A 1 301 ? 5.285 0.313 22.797 1.00 91.19 301 VAL A O 1
ATOM 2475 N N . ALA A 1 302 ? 5.707 -0.640 24.779 1.00 91.06 302 ALA A N 1
ATOM 2476 C CA . ALA A 1 302 ? 4.557 -1.540 24.731 1.00 91.06 302 ALA A CA 1
ATOM 2477 C C . ALA A 1 302 ? 3.212 -0.800 24.584 1.00 91.06 302 ALA A C 1
ATOM 2479 O O . ALA A 1 302 ? 2.323 -1.274 23.874 1.00 91.06 302 ALA A O 1
ATOM 2480 N N . HIS A 1 303 ? 3.035 0.361 25.226 1.00 92.00 303 HIS A N 1
ATOM 2481 C CA . HIS A 1 303 ? 1.835 1.182 25.024 1.00 92.00 303 HIS A CA 1
ATOM 2482 C C . HIS A 1 303 ? 1.758 1.745 23.599 1.00 92.00 303 HIS A C 1
ATOM 2484 O O . HIS A 1 303 ? 0.692 1.696 22.979 1.00 92.00 303 HIS A O 1
ATOM 2490 N N . LEU A 1 304 ? 2.879 2.239 23.066 1.00 93.62 304 LEU A N 1
ATOM 2491 C CA . LEU A 1 304 ? 2.948 2.786 21.710 1.00 93.62 304 LEU A CA 1
ATOM 2492 C C . LEU A 1 304 ? 2.706 1.717 20.634 1.00 93.62 304 LEU A C 1
ATOM 2494 O O . LEU A 1 304 ? 1.995 1.984 19.665 1.00 93.62 304 LEU A O 1
ATOM 2498 N N . GLU A 1 305 ? 3.235 0.507 20.820 1.00 92.31 305 GLU A N 1
ATOM 2499 C CA . GLU A 1 305 ? 3.040 -0.636 19.918 1.00 92.31 305 GLU A CA 1
ATOM 2500 C C . GLU A 1 305 ? 1.593 -1.146 19.928 1.00 92.31 305 GLU A C 1
ATOM 2502 O O . GLU A 1 305 ? 1.020 -1.419 18.870 1.00 92.31 305 GLU A O 1
ATOM 2507 N N . ARG A 1 306 ? 0.954 -1.231 21.106 1.00 92.75 306 ARG A N 1
ATOM 2508 C CA . ARG A 1 306 ? -0.472 -1.603 21.212 1.00 92.75 306 ARG A CA 1
ATOM 2509 C C . ARG A 1 306 ? -1.375 -0.585 20.525 1.00 92.75 306 ARG A C 1
ATOM 2511 O O . ARG A 1 306 ? -2.308 -0.968 19.814 1.00 92.75 306 ARG A O 1
ATOM 2518 N N . PHE A 1 307 ? -1.084 0.704 20.712 1.00 94.38 307 PHE A N 1
ATOM 2519 C CA . PHE A 1 307 ? -1.801 1.776 20.031 1.00 94.38 307 PHE A CA 1
ATOM 2520 C C . PHE A 1 307 ? -1.601 1.714 18.513 1.00 94.38 307 PHE A C 1
ATOM 2522 O O . PHE A 1 307 ? -2.583 1.762 17.776 1.00 94.38 307 PHE A O 1
ATOM 2529 N N . GLN A 1 308 ? -0.363 1.540 18.039 1.00 92.12 308 GLN A N 1
ATOM 2530 C CA . GLN A 1 308 ? -0.083 1.367 16.613 1.00 92.12 308 GLN A CA 1
ATOM 2531 C C . GLN A 1 308 ? -0.852 0.185 16.027 1.00 92.12 308 GLN A C 1
ATOM 2533 O O . GLN A 1 308 ? -1.526 0.347 15.016 1.00 92.12 308 GLN A O 1
ATOM 2538 N N . SER A 1 309 ? -0.793 -0.978 16.675 1.00 92.12 309 SER A N 1
ATOM 2539 C CA . SER A 1 309 ? -1.490 -2.179 16.208 1.00 92.12 309 SER A CA 1
ATOM 2540 C C . SER A 1 309 ? -2.997 -1.925 16.092 1.00 92.12 309 SER A C 1
ATOM 2542 O O . SER A 1 309 ? -3.621 -2.270 15.093 1.00 92.12 309 SER A O 1
ATOM 2544 N N . SER A 1 310 ? -3.579 -1.239 17.081 1.00 93.69 310 SER A N 1
ATOM 2545 C CA . SER A 1 310 ? -4.986 -0.824 17.054 1.00 93.69 310 SER A CA 1
ATOM 2546 C C . SER A 1 310 ? -5.290 0.135 15.897 1.00 93.69 310 SER A C 1
ATOM 2548 O O . SER A 1 310 ? -6.279 -0.039 15.185 1.00 93.69 310 SER A O 1
ATOM 2550 N N . TYR A 1 311 ? -4.424 1.124 15.673 1.00 91.12 311 TYR A N 1
ATOM 2551 C CA . TYR A 1 311 ? -4.544 2.083 14.577 1.00 91.12 311 TYR A CA 1
ATOM 2552 C C . TYR A 1 311 ? -4.474 1.397 13.202 1.00 91.12 311 TYR A C 1
ATOM 2554 O O . TYR A 1 311 ? -5.260 1.716 12.308 1.00 91.12 311 TYR A O 1
ATOM 2562 N N . GLU A 1 312 ? -3.573 0.431 13.027 1.00 88.44 312 GLU A N 1
ATOM 2563 C CA . GLU A 1 312 ? -3.423 -0.353 11.797 1.00 88.44 312 GLU A CA 1
ATOM 2564 C C . GLU A 1 312 ? -4.636 -1.247 11.528 1.00 88.44 312 GLU A C 1
ATOM 2566 O O . GLU A 1 312 ? -5.121 -1.282 10.397 1.00 88.44 312 GLU A O 1
ATOM 2571 N N . ILE A 1 313 ? -5.178 -1.913 12.556 1.00 90.50 313 ILE A N 1
ATOM 2572 C CA . ILE A 1 313 ? -6.401 -2.720 12.426 1.00 90.50 313 ILE A CA 1
ATOM 2573 C C . ILE A 1 313 ? -7.576 -1.839 11.994 1.00 90.50 313 ILE A C 1
ATOM 2575 O O . ILE A 1 313 ? -8.275 -2.177 11.040 1.00 90.50 313 ILE A O 1
ATOM 2579 N N . ILE A 1 314 ? -7.777 -0.689 12.646 1.00 91.94 314 ILE A N 1
ATOM 2580 C CA . ILE A 1 314 ? -8.875 0.230 12.316 1.00 91.94 314 ILE A CA 1
ATOM 2581 C C . ILE A 1 314 ? -8.753 0.734 10.870 1.00 91.94 314 ILE A C 1
ATOM 2583 O O . ILE A 1 314 ? -9.736 0.695 10.129 1.00 91.94 314 ILE A O 1
ATOM 2587 N N . ASN A 1 315 ? -7.562 1.163 10.437 1.00 87.31 315 ASN A N 1
ATOM 2588 C CA . ASN A 1 315 ? -7.344 1.584 9.048 1.00 87.31 315 ASN A CA 1
ATOM 2589 C C . ASN A 1 315 ? -7.528 0.431 8.054 1.00 87.31 315 ASN A C 1
ATOM 2591 O O . ASN A 1 315 ? -8.106 0.628 6.985 1.00 87.31 315 ASN A O 1
ATOM 2595 N N . GLY A 1 316 ? -7.088 -0.775 8.409 1.00 85.31 316 GLY A N 1
ATOM 2596 C CA . GLY A 1 316 ? -7.314 -1.975 7.614 1.00 85.31 316 GLY A CA 1
ATOM 2597 C C . GLY A 1 316 ? -8.803 -2.244 7.401 1.00 85.31 316 GLY A C 1
ATOM 2598 O O . GLY A 1 316 ? -9.243 -2.366 6.261 1.00 85.31 316 GLY A O 1
ATOM 2599 N N . VAL A 1 317 ? -9.599 -2.239 8.474 1.00 88.38 317 VAL A N 1
ATOM 2600 C CA . VAL A 1 317 ? -11.062 -2.411 8.410 1.00 88.38 317 VAL A CA 1
ATOM 2601 C C . VAL A 1 317 ? -11.733 -1.298 7.596 1.00 88.38 317 VAL A C 1
ATOM 2603 O O . VAL A 1 317 ? -12.711 -1.552 6.893 1.00 88.38 317 VAL A O 1
ATOM 2606 N N . ALA A 1 318 ? -11.217 -0.071 7.670 1.00 86.06 318 ALA A N 1
ATOM 2607 C CA . ALA A 1 318 ? -11.768 1.073 6.954 1.00 86.06 318 ALA A CA 1
ATOM 2608 C C . ALA A 1 318 ? -11.565 0.982 5.431 1.00 86.06 318 ALA A C 1
ATOM 2610 O O . ALA A 1 318 ? -12.514 1.184 4.668 1.00 86.06 318 ALA A O 1
ATOM 2611 N N . PHE A 1 319 ? -10.336 0.684 4.994 1.00 80.75 319 PHE A N 1
ATOM 2612 C CA . PHE A 1 319 ? -9.909 0.854 3.600 1.00 80.75 319 PHE A CA 1
ATOM 2613 C C . PHE A 1 319 ? -9.754 -0.454 2.808 1.00 80.75 319 PHE A C 1
ATOM 2615 O O . PHE A 1 319 ? -9.787 -0.418 1.578 1.00 80.75 319 PHE A O 1
ATOM 2622 N N . ILE A 1 320 ? -9.600 -1.609 3.466 1.00 78.06 320 ILE A N 1
ATOM 2623 C CA . ILE A 1 320 ? -9.424 -2.907 2.795 1.00 78.06 320 ILE A CA 1
ATOM 2624 C C . ILE A 1 320 ? -10.773 -3.625 2.755 1.00 78.06 320 ILE A C 1
ATOM 2626 O O . ILE A 1 320 ? -11.250 -4.112 3.775 1.00 78.06 320 ILE A O 1
ATOM 2630 N N . ASP A 1 321 ? -11.406 -3.696 1.579 1.00 72.81 321 ASP A N 1
ATOM 2631 C CA . ASP A 1 321 ? -12.757 -4.268 1.374 1.00 72.81 321 ASP A CA 1
ATOM 2632 C C . ASP A 1 321 ? -12.937 -5.706 1.900 1.00 72.81 321 ASP A C 1
ATOM 2634 O O . ASP A 1 321 ? -14.042 -6.104 2.251 1.00 72.81 321 ASP A O 1
ATOM 2638 N N . ASP A 1 322 ? -11.861 -6.480 1.992 1.00 73.75 322 ASP A N 1
ATOM 2639 C CA . ASP A 1 322 ? -11.838 -7.874 2.424 1.00 73.75 322 ASP A CA 1
ATOM 2640 C C . ASP A 1 322 ? -11.015 -8.105 3.701 1.00 73.75 322 ASP A C 1
ATOM 2642 O O . ASP A 1 322 ? -10.509 -9.207 3.909 1.00 73.75 322 ASP A O 1
ATOM 2646 N N . TYR A 1 323 ? -10.886 -7.089 4.563 1.00 83.38 323 TYR A N 1
ATOM 2647 C CA . TYR A 1 323 ? -10.102 -7.193 5.795 1.00 83.38 323 TYR A CA 1
ATOM 2648 C C . TYR A 1 323 ? -10.589 -8.350 6.697 1.00 83.38 323 TYR A C 1
ATOM 2650 O O . TYR A 1 323 ? -11.737 -8.313 7.161 1.00 83.38 323 TYR A O 1
ATOM 2658 N N . PRO A 1 324 ? -9.749 -9.368 6.973 1.00 80.75 324 PRO A N 1
ATOM 2659 C CA . PRO A 1 324 ? -10.125 -10.516 7.790 1.00 80.75 324 PRO A CA 1
ATOM 2660 C C . PRO A 1 324 ? -9.946 -10.186 9.275 1.00 80.75 324 PRO A C 1
ATOM 2662 O O . PRO A 1 324 ? -8.894 -10.435 9.858 1.00 80.75 324 PRO A O 1
ATOM 2665 N N . LEU A 1 325 ? -10.979 -9.602 9.880 1.00 88.44 325 LEU A N 1
ATOM 2666 C CA . LEU A 1 325 ? -10.988 -9.290 11.307 1.00 88.44 325 LEU A CA 1
ATOM 2667 C C . LEU A 1 325 ? -11.063 -10.580 12.139 1.00 88.44 325 LEU A C 1
ATOM 2669 O O . LEU A 1 325 ? -11.964 -11.393 11.927 1.00 88.44 325 LEU A O 1
ATOM 2673 N N . VAL A 1 326 ? -10.138 -10.747 13.086 1.00 89.75 326 VAL A N 1
ATOM 2674 C CA . VAL A 1 326 ? -10.071 -11.918 13.982 1.00 89.75 326 VAL A CA 1
ATOM 2675 C C . VAL A 1 326 ? -10.360 -11.552 15.438 1.00 89.75 326 VAL A C 1
ATOM 2677 O O . VAL A 1 326 ? -10.346 -10.380 15.820 1.00 89.75 326 VAL A O 1
ATOM 2680 N N . GLU A 1 327 ? -10.634 -12.558 16.268 1.00 89.88 327 GLU A N 1
ATOM 2681 C CA . GLU A 1 327 ? -11.054 -12.360 17.658 1.00 89.88 327 GLU A CA 1
ATOM 2682 C C . GLU A 1 327 ? -9.952 -11.709 18.510 1.00 89.88 327 GLU A C 1
ATOM 2684 O O . GLU A 1 327 ? -10.224 -10.780 19.272 1.00 89.88 327 GLU A O 1
ATOM 2689 N N . GLU A 1 328 ? -8.688 -12.098 18.317 1.00 91.25 328 GLU A N 1
ATOM 2690 C CA . GLU A 1 328 ? -7.557 -11.517 19.050 1.00 91.25 328 GLU A CA 1
ATOM 2691 C C . GLU A 1 328 ? -7.409 -10.012 18.790 1.00 91.25 328 GLU A C 1
ATOM 2693 O O . GLU A 1 328 ? -7.062 -9.245 19.692 1.00 91.25 328 GLU A O 1
ATOM 2698 N N . GLN A 1 329 ? -7.713 -9.573 17.565 1.00 92.69 329 GLN A N 1
ATOM 2699 C CA . GLN A 1 329 ? -7.679 -8.161 17.187 1.00 92.69 329 GLN A CA 1
ATOM 2700 C C . GLN A 1 329 ? -8.768 -7.365 17.909 1.00 92.69 329 GLN A C 1
ATOM 2702 O O . GLN A 1 329 ? -8.505 -6.255 18.364 1.00 92.69 329 GLN A O 1
ATOM 2707 N N . LEU A 1 330 ? -9.967 -7.930 18.074 1.00 92.69 330 LEU A N 1
ATOM 2708 C CA . LEU A 1 330 ? -11.050 -7.280 18.814 1.00 92.69 330 LEU A CA 1
ATOM 2709 C C . LEU A 1 330 ? -10.724 -7.121 20.299 1.00 92.69 330 LEU A C 1
ATOM 2711 O O . LEU A 1 330 ? -10.944 -6.044 20.852 1.00 92.69 330 LEU A O 1
ATOM 2715 N N . TYR A 1 331 ? -10.135 -8.140 20.929 1.00 90.69 331 TYR A N 1
ATOM 2716 C CA . TYR A 1 331 ? -9.676 -8.023 22.316 1.00 90.69 331 TYR A CA 1
ATOM 2717 C C . TYR A 1 331 ? -8.572 -6.976 22.474 1.00 90.69 331 TYR A C 1
ATOM 2719 O O . TYR A 1 331 ? -8.580 -6.215 23.444 1.00 90.69 331 TYR A O 1
ATOM 2727 N N . LEU A 1 332 ? -7.634 -6.908 21.524 1.00 93.19 332 LEU A N 1
ATOM 2728 C CA . LEU A 1 332 ? -6.596 -5.881 21.518 1.00 93.19 332 LEU A CA 1
ATOM 2729 C C . LEU A 1 332 ? -7.200 -4.476 21.412 1.00 93.19 332 LEU A C 1
ATOM 2731 O O . LEU A 1 332 ? -6.810 -3.600 22.185 1.00 93.19 332 LEU A O 1
ATOM 2735 N N . LEU A 1 333 ? -8.154 -4.269 20.500 1.00 94.25 333 LEU A N 1
ATOM 2736 C CA . LEU A 1 333 ? -8.849 -2.991 20.326 1.00 94.25 333 LEU A CA 1
ATOM 2737 C C . LEU A 1 333 ? -9.610 -2.585 21.591 1.00 94.25 333 LEU A C 1
ATOM 2739 O O . LEU A 1 333 ? -9.399 -1.480 22.084 1.00 94.25 333 LEU A O 1
ATOM 2743 N N . ALA A 1 334 ? -10.426 -3.481 22.151 1.00 91.81 334 ALA A N 1
ATOM 2744 C CA . ALA A 1 334 ? -11.206 -3.218 23.361 1.00 91.81 334 ALA A CA 1
ATOM 2745 C C . ALA A 1 334 ? -10.310 -2.869 24.556 1.00 91.81 334 ALA A C 1
ATOM 2747 O O . ALA A 1 334 ? -10.518 -1.855 25.220 1.00 91.81 334 ALA A O 1
ATOM 2748 N N . ARG A 1 335 ? -9.250 -3.655 24.787 1.00 91.69 335 ARG A N 1
ATOM 2749 C CA . ARG A 1 335 ? -8.296 -3.402 25.875 1.00 91.69 335 ARG A CA 1
ATOM 2750 C C . ARG A 1 335 ? -7.529 -2.096 25.683 1.00 91.69 335 ARG A C 1
ATOM 2752 O O . ARG A 1 335 ? -7.237 -1.405 26.653 1.00 91.69 335 ARG A O 1
ATOM 2759 N N . THR A 1 336 ? -7.153 -1.778 24.448 1.00 93.19 336 THR A N 1
ATOM 2760 C CA . THR A 1 336 ? -6.402 -0.552 24.150 1.00 93.19 336 THR A CA 1
ATOM 2761 C C . THR A 1 336 ? -7.299 0.673 24.295 1.00 93.19 336 THR A C 1
ATOM 2763 O O . THR A 1 336 ? -6.855 1.671 24.859 1.00 93.19 336 THR A O 1
ATOM 2766 N N . GLN A 1 337 ? -8.559 0.585 23.859 1.00 93.75 337 GLN A N 1
ATOM 2767 C CA . GLN A 1 337 ? -9.550 1.629 24.080 1.00 93.75 337 GLN A CA 1
ATOM 2768 C C . GLN A 1 337 ? -9.774 1.872 25.573 1.00 93.75 337 GLN A C 1
ATOM 2770 O O . GLN A 1 337 ? -9.672 3.015 25.995 1.00 93.75 337 GLN A O 1
ATOM 2775 N N . ASP A 1 338 ? -9.999 0.824 26.369 1.00 91.06 338 ASP A N 1
ATOM 2776 C CA . ASP A 1 338 ? -10.200 0.949 27.819 1.00 91.06 338 ASP A CA 1
ATOM 2777 C C . ASP A 1 338 ? -9.013 1.656 28.502 1.00 91.06 338 ASP A C 1
ATOM 2779 O O . ASP A 1 338 ? -9.181 2.640 29.218 1.00 91.06 338 ASP A O 1
ATOM 2783 N N . VAL A 1 339 ? -7.776 1.243 28.196 1.00 90.25 339 VAL A N 1
ATOM 2784 C CA . VAL A 1 339 ? -6.563 1.875 28.749 1.00 90.25 339 VAL A CA 1
ATOM 2785 C C . VAL A 1 339 ? -6.426 3.345 28.336 1.00 90.25 339 VAL A C 1
ATOM 2787 O O . VAL A 1 339 ? -6.056 4.174 29.163 1.00 90.25 339 VAL A O 1
ATOM 2790 N N . ILE A 1 340 ? -6.693 3.685 27.073 1.00 92.88 340 ILE A N 1
ATOM 2791 C CA . ILE A 1 340 ? -6.525 5.056 26.566 1.00 92.88 340 ILE A CA 1
ATOM 2792 C C . ILE A 1 340 ? -7.666 5.969 27.033 1.00 92.88 340 ILE A C 1
ATOM 2794 O O . ILE A 1 340 ? -7.418 7.123 27.380 1.00 92.88 340 ILE A O 1
ATOM 2798 N N . ASP A 1 341 ? -8.898 5.467 27.090 1.00 92.25 341 ASP A N 1
ATOM 2799 C CA . ASP A 1 341 ? -10.053 6.239 27.549 1.00 92.25 341 ASP A CA 1
ATOM 2800 C C . ASP A 1 341 ? -10.029 6.470 29.073 1.00 92.25 341 ASP A C 1
ATOM 2802 O O . ASP A 1 341 ? -10.578 7.473 29.532 1.00 92.25 341 ASP A O 1
ATOM 2806 N N . ASN A 1 342 ? -9.320 5.633 29.845 1.00 90.31 342 ASN A N 1
ATOM 2807 C CA . ASN A 1 342 ? -9.028 5.892 31.261 1.00 90.31 342 ASN A CA 1
ATOM 2808 C C . ASN A 1 342 ? -8.145 7.141 31.475 1.00 90.31 342 ASN A C 1
ATOM 2810 O O . ASN A 1 342 ? -8.311 7.827 32.477 1.00 90.31 342 ASN A O 1
ATOM 2814 N N . ILE A 1 343 ? -7.258 7.483 30.527 1.00 90.50 343 ILE A N 1
ATOM 2815 C CA . ILE A 1 343 ? -6.437 8.715 30.571 1.00 90.50 343 ILE A CA 1
ATOM 2816 C C . ILE A 1 343 ? -7.315 9.950 30.333 1.00 90.50 343 ILE A C 1
ATOM 2818 O O . ILE A 1 343 ? -7.178 10.990 30.976 1.00 90.50 343 ILE A O 1
ATOM 2822 N N . LYS A 1 344 ? -8.192 9.864 29.331 1.00 89.56 344 LYS A N 1
ATOM 2823 C CA . LYS A 1 344 ? -9.150 10.911 28.977 1.00 89.56 344 LYS A CA 1
ATOM 2824 C C . LYS A 1 344 ? -10.332 10.250 28.258 1.00 89.56 344 LYS A C 1
ATOM 2826 O O . LYS A 1 344 ? -10.119 9.653 27.204 1.00 89.56 344 LYS A O 1
ATOM 2831 N N . PRO A 1 345 ? -11.576 10.422 28.734 1.00 90.56 345 PRO A N 1
ATOM 2832 C CA . PRO A 1 345 ? -12.737 9.823 28.087 1.00 90.56 345 PRO A CA 1
ATOM 2833 C C . PRO A 1 345 ? -12.857 10.213 26.606 1.00 90.56 345 PRO A C 1
ATOM 2835 O O . PRO A 1 345 ? -12.845 11.399 26.261 1.00 90.56 345 PRO A O 1
ATOM 2838 N N . GLY A 1 346 ? -12.992 9.214 25.729 1.00 89.94 346 GLY A N 1
ATOM 2839 C CA . GLY A 1 346 ? -13.125 9.396 24.280 1.00 89.94 346 GLY A CA 1
ATOM 2840 C C . GLY A 1 346 ? -11.827 9.773 23.561 1.00 89.94 346 GLY A C 1
ATOM 2841 O O . GLY A 1 346 ? -11.869 10.191 22.401 1.00 89.94 346 GLY A O 1
ATOM 2842 N N . PHE A 1 347 ? -10.678 9.650 24.223 1.00 92.75 347 PHE A N 1
ATOM 2843 C CA . PHE A 1 347 ? -9.381 9.954 23.634 1.00 92.75 347 PHE A CA 1
ATOM 2844 C C . PHE A 1 347 ? -8.941 8.899 22.618 1.00 92.75 347 PHE A C 1
ATOM 2846 O O . PHE A 1 347 ? -8.333 9.248 21.607 1.00 92.75 347 PHE A O 1
ATOM 2853 N N . PHE A 1 348 ? -9.332 7.633 22.794 1.00 93.00 348 PHE A N 1
ATOM 2854 C CA . PHE A 1 348 ? -9.103 6.610 21.775 1.00 93.00 348 PHE A CA 1
ATOM 2855 C C . PHE A 1 348 ? -9.816 6.963 20.464 1.00 93.00 348 PHE A C 1
ATOM 2857 O O . PHE A 1 348 ? -9.216 6.909 19.388 1.00 93.00 348 PHE A O 1
ATOM 2864 N N . ASP A 1 349 ? -11.076 7.403 20.565 1.00 91.38 349 ASP A N 1
ATOM 2865 C CA . ASP A 1 349 ? -11.882 7.873 19.433 1.00 91.38 349 ASP A CA 1
ATOM 2866 C C . ASP A 1 349 ? -11.232 9.075 18.721 1.00 91.38 349 ASP A C 1
ATOM 2868 O O . ASP A 1 349 ? -11.292 9.184 17.492 1.00 91.38 349 ASP A O 1
ATOM 2872 N N . GLU A 1 350 ? -10.621 9.980 19.490 1.00 90.88 350 GLU A N 1
ATOM 2873 C CA . GLU A 1 350 ? -9.915 11.163 18.992 1.00 90.88 350 GLU A CA 1
ATOM 2874 C C . GLU A 1 350 ? -8.635 10.797 18.232 1.00 90.88 350 GLU A C 1
ATOM 2876 O O . GLU A 1 350 ? -8.416 11.303 17.133 1.00 90.88 350 GLU A O 1
ATOM 2881 N N . LEU A 1 351 ? -7.825 9.882 18.769 1.00 89.69 351 LEU A N 1
ATOM 2882 C CA . LEU A 1 351 ? -6.559 9.471 18.157 1.00 89.69 351 LEU A CA 1
ATOM 2883 C C . LEU A 1 351 ? -6.730 8.546 16.943 1.00 89.69 351 LEU A C 1
ATOM 2885 O O . LEU A 1 351 ? -5.849 8.503 16.081 1.00 89.69 351 LEU A O 1
ATOM 2889 N N . THR A 1 352 ? -7.840 7.809 16.864 1.00 88.88 352 THR A N 1
ATOM 2890 C CA . THR A 1 352 ? -8.084 6.807 15.816 1.00 88.88 352 THR A CA 1
ATOM 2891 C C . THR A 1 352 ? -9.169 7.265 14.839 1.00 88.88 352 THR A C 1
ATOM 2893 O O . THR A 1 352 ? -8.860 7.835 13.796 1.00 88.88 352 THR A O 1
ATOM 2896 N N . PHE A 1 353 ? -10.447 7.073 15.172 1.00 86.69 353 PHE A N 1
ATOM 2897 C CA . PHE A 1 353 ? -11.587 7.240 14.267 1.00 86.69 353 PHE A CA 1
ATOM 2898 C C . PHE A 1 353 ? -11.776 8.661 13.720 1.00 86.69 353 PHE A C 1
ATOM 2900 O O . PHE A 1 353 ? -12.331 8.816 12.630 1.00 86.69 353 PHE A O 1
ATOM 2907 N N . ARG A 1 354 ? -11.374 9.705 14.460 1.00 84.56 354 ARG A N 1
ATOM 2908 C CA . ARG A 1 354 ? -11.437 11.096 13.969 1.00 84.56 354 ARG A CA 1
ATOM 2909 C C . ARG A 1 354 ? -10.320 11.440 12.988 1.00 84.56 354 ARG A C 1
ATOM 2911 O O . ARG A 1 354 ? -10.536 12.280 12.125 1.00 84.56 354 ARG A O 1
ATOM 2918 N N . ASN A 1 355 ? -9.176 10.772 13.100 1.00 79.38 355 ASN A N 1
ATOM 2919 C CA . ASN A 1 355 ? -8.016 10.998 12.240 1.00 79.38 355 ASN A CA 1
ATOM 2920 C C . ASN A 1 355 ? -8.095 10.235 10.910 1.00 79.38 355 ASN A C 1
ATOM 2922 O O . ASN A 1 355 ? -7.220 10.392 10.064 1.00 79.38 355 ASN A O 1
ATOM 2926 N N . ILE A 1 356 ? -9.122 9.403 10.717 1.00 79.44 356 ILE A N 1
ATOM 2927 C CA . ILE A 1 356 ? -9.359 8.725 9.442 1.00 79.44 356 ILE A CA 1
ATOM 2928 C C . ILE A 1 356 ? -9.935 9.732 8.452 1.00 79.44 356 ILE A C 1
ATOM 2930 O O . ILE A 1 356 ? -10.945 10.383 8.725 1.00 79.44 356 ILE A O 1
ATOM 2934 N N . GLU A 1 357 ? -9.325 9.815 7.274 1.00 71.25 357 GLU A N 1
ATOM 2935 C CA . GLU A 1 357 ? -9.755 10.694 6.189 1.00 71.25 357 GLU A CA 1
ATOM 2936 C C . GLU A 1 357 ? -11.097 10.219 5.591 1.00 71.25 357 GLU A C 1
ATOM 2938 O O . GLU A 1 357 ? -11.148 9.524 4.577 1.00 71.25 357 GLU A O 1
ATOM 2943 N N . ARG A 1 358 ? -12.217 10.582 6.234 1.00 71.81 358 ARG A N 1
ATOM 2944 C CA . ARG A 1 358 ? -13.569 10.087 5.899 1.00 71.81 358 ARG A CA 1
ATOM 2945 C C . ARG A 1 358 ? -13.987 10.320 4.452 1.00 71.81 358 ARG A C 1
ATOM 2947 O O . ARG A 1 358 ? -14.703 9.493 3.899 1.00 71.81 358 ARG A O 1
ATOM 2954 N N . GLN A 1 359 ? -13.507 11.402 3.848 1.00 68.69 359 GLN A N 1
ATOM 2955 C CA . GLN A 1 359 ? -13.749 11.742 2.444 1.00 68.69 359 GLN A CA 1
ATOM 2956 C C . GLN A 1 359 ? -13.298 10.650 1.462 1.00 68.69 359 GLN A C 1
ATOM 2958 O O . GLN A 1 359 ? -13.783 10.582 0.340 1.00 68.69 359 GLN A O 1
ATOM 2963 N N . TYR A 1 360 ? -12.378 9.786 1.883 1.00 71.06 360 TYR A N 1
ATOM 2964 C CA . TYR A 1 360 ? -11.826 8.707 1.074 1.00 71.06 360 TYR A CA 1
ATOM 2965 C C . TYR A 1 360 ? -12.455 7.339 1.367 1.00 71.06 360 TYR A C 1
ATOM 2967 O O . TYR A 1 360 ? -12.077 6.335 0.761 1.00 71.06 360 TYR A O 1
ATOM 2975 N N . LEU A 1 361 ? -13.414 7.268 2.292 1.00 75.19 361 LEU A N 1
ATOM 2976 C CA . LEU A 1 361 ? -14.117 6.030 2.602 1.00 75.19 361 LEU A CA 1
ATOM 2977 C C . LEU A 1 361 ? -15.329 5.863 1.696 1.00 75.19 361 LEU A C 1
ATOM 2979 O O . LEU A 1 361 ? -16.218 6.713 1.672 1.00 75.19 361 LEU A O 1
ATOM 2983 N N . ASN A 1 362 ? -15.406 4.709 1.035 1.00 76.19 362 ASN A N 1
ATOM 2984 C CA . ASN A 1 362 ? -16.644 4.273 0.401 1.00 76.19 362 ASN A CA 1
ATOM 2985 C C . ASN A 1 362 ? -17.718 3.964 1.465 1.00 76.19 362 ASN A C 1
ATOM 2987 O O . ASN A 1 362 ? -17.420 3.800 2.655 1.00 76.19 362 ASN A O 1
ATOM 2991 N N . ARG A 1 363 ? -18.976 3.838 1.031 1.00 82.00 363 ARG A N 1
ATOM 2992 C CA . ARG A 1 363 ? -20.115 3.530 1.910 1.00 82.00 363 ARG A CA 1
ATOM 2993 C C . ARG A 1 363 ? -19.866 2.315 2.816 1.00 82.00 363 ARG A C 1
ATOM 2995 O O . ARG A 1 363 ? -20.172 2.369 4.004 1.00 82.00 363 ARG A O 1
ATOM 3002 N N . TYR A 1 364 ? -19.260 1.251 2.288 1.00 85.88 364 TYR A N 1
ATOM 3003 C CA . TYR A 1 364 ? -18.954 0.042 3.060 1.00 85.88 364 TYR A CA 1
ATOM 3004 C C . TYR A 1 364 ? -17.854 0.272 4.108 1.00 85.88 364 TYR A C 1
ATOM 3006 O O . TYR A 1 364 ? -17.930 -0.255 5.211 1.00 85.88 364 TYR A O 1
ATOM 3014 N N . GLY A 1 365 ? -16.831 1.074 3.813 1.00 85.38 365 GLY A N 1
ATOM 3015 C CA . GLY A 1 365 ? -15.789 1.484 4.756 1.00 85.38 365 GLY A CA 1
ATOM 3016 C C . GLY A 1 365 ? -16.354 2.324 5.897 1.00 85.38 365 GLY A C 1
ATOM 3017 O O . GLY A 1 365 ? -16.053 2.065 7.062 1.00 85.38 365 GLY A O 1
ATOM 3018 N N . GLN A 1 366 ? -17.245 3.269 5.583 1.00 86.94 366 GLN A N 1
ATOM 3019 C CA . GLN A 1 366 ? -17.959 4.054 6.593 1.00 86.94 366 GLN A CA 1
ATOM 3020 C C . GLN A 1 366 ? -18.841 3.164 7.478 1.00 86.94 366 GLN A C 1
ATOM 3022 O O . GLN A 1 366 ? -18.822 3.292 8.704 1.00 86.94 366 GLN A O 1
ATOM 3027 N N . GLU A 1 367 ? -19.578 2.229 6.874 1.00 89.62 367 GLU A N 1
ATOM 3028 C CA . GLU A 1 367 ? -20.431 1.295 7.605 1.00 89.62 367 GLU A CA 1
ATOM 3029 C C . GLU A 1 367 ? -19.617 0.367 8.515 1.00 89.62 367 GLU A C 1
ATOM 3031 O O . GLU A 1 367 ? -19.961 0.211 9.689 1.00 89.62 367 GLU A O 1
ATOM 3036 N N . ARG A 1 368 ? -18.498 -0.178 8.021 1.00 92.81 368 ARG A N 1
ATOM 3037 C CA . ARG A 1 368 ? -17.581 -1.011 8.811 1.00 92.81 368 ARG A CA 1
ATOM 3038 C C . ARG A 1 368 ? -16.995 -0.255 9.985 1.00 92.81 368 ARG A C 1
ATOM 3040 O O . ARG A 1 368 ? -17.011 -0.782 11.088 1.00 92.81 368 ARG A O 1
ATOM 3047 N N . LEU A 1 369 ? -16.532 0.977 9.786 1.00 92.12 369 LEU A N 1
ATOM 3048 C CA . LEU A 1 369 ? -16.012 1.792 10.884 1.00 92.12 369 LEU A CA 1
ATOM 3049 C C . LEU A 1 369 ? -17.073 2.108 11.929 1.00 92.12 369 LEU A C 1
ATOM 3051 O O . LEU A 1 369 ? -16.789 2.043 13.122 1.00 92.12 369 LEU A O 1
ATOM 3055 N N . ARG A 1 370 ? -18.293 2.436 11.495 1.00 92.19 370 ARG A N 1
ATOM 3056 C CA . ARG A 1 370 ? -19.404 2.689 12.412 1.00 92.19 370 ARG A CA 1
ATOM 3057 C C . ARG A 1 370 ? -19.714 1.440 13.238 1.00 92.19 370 ARG A C 1
ATOM 3059 O O . ARG A 1 370 ? -19.775 1.533 14.460 1.00 92.19 370 ARG A O 1
ATOM 3066 N N . LYS A 1 371 ? -19.837 0.278 12.587 1.00 92.88 371 LYS A N 1
ATOM 3067 C CA . LYS A 1 371 ? -20.089 -1.006 13.254 1.00 92.88 371 LYS A CA 1
ATOM 3068 C C . LYS A 1 371 ? -18.943 -1.456 14.149 1.00 92.88 371 LYS A C 1
ATOM 3070 O O . LYS A 1 371 ? -19.204 -1.945 15.238 1.00 92.88 371 LYS A O 1
ATOM 3075 N N . LEU A 1 372 ? -17.697 -1.242 13.735 1.00 94.00 372 LEU A N 1
ATOM 3076 C CA . LEU A 1 372 ? -16.518 -1.512 14.551 1.00 94.00 372 LEU A CA 1
ATOM 3077 C C . LEU A 1 372 ? -16.518 -0.635 15.808 1.00 94.00 372 LEU A C 1
ATOM 3079 O O . LEU A 1 372 ? -16.338 -1.141 16.907 1.00 94.00 372 LEU A O 1
ATOM 3083 N N . LYS A 1 373 ? -16.769 0.669 15.659 1.00 92.62 373 LYS A N 1
ATOM 3084 C CA . LYS A 1 373 ? -16.810 1.614 16.777 1.00 92.62 373 LYS A CA 1
ATOM 3085 C C . LYS A 1 373 ? -17.917 1.292 17.784 1.00 92.62 373 LYS A C 1
ATOM 3087 O O . LYS A 1 373 ? -17.674 1.356 18.985 1.00 92.62 373 LYS A O 1
ATOM 3092 N N . GLU A 1 374 ? -19.123 1.000 17.300 1.00 91.12 374 GLU A N 1
ATOM 3093 C CA . GLU A 1 374 ? -20.252 0.568 18.137 1.00 91.12 374 GLU A CA 1
ATOM 3094 C C . GLU A 1 374 ? -19.906 -0.752 18.840 1.00 91.12 374 GLU A C 1
ATOM 3096 O O . GLU A 1 374 ? -19.919 -0.819 20.066 1.00 91.12 374 GLU A O 1
ATOM 3101 N N . GLY A 1 375 ? -19.463 -1.752 18.076 1.00 90.12 375 GLY A N 1
ATOM 3102 C CA . GLY A 1 375 ? -19.192 -3.087 18.595 1.00 90.12 375 GLY A CA 1
ATOM 3103 C C . GLY A 1 375 ? -18.038 -3.156 19.597 1.00 90.12 375 GLY A C 1
ATOM 3104 O O . GLY A 1 375 ? -18.130 -3.922 20.546 1.00 90.12 375 GLY A O 1
ATOM 3105 N N . ILE A 1 376 ? -16.972 -2.350 19.467 1.00 91.44 376 ILE A N 1
ATOM 3106 C CA . ILE A 1 376 ? -15.906 -2.319 20.490 1.00 91.44 376 ILE A CA 1
ATOM 3107 C C . ILE A 1 376 ? -16.459 -1.805 21.826 1.00 91.44 376 ILE A C 1
ATOM 3109 O O . ILE A 1 376 ? -16.136 -2.365 22.871 1.00 91.44 376 ILE A O 1
ATOM 3113 N N . LYS A 1 377 ? -17.321 -0.779 21.807 1.00 89.00 377 LYS A N 1
ATOM 3114 C CA . LYS A 1 377 ? -17.948 -0.256 23.031 1.00 89.00 377 LYS A CA 1
ATOM 3115 C C . LYS A 1 377 ? -18.848 -1.302 23.682 1.00 89.00 377 LYS A C 1
ATOM 3117 O O . LYS A 1 377 ? -18.760 -1.489 24.889 1.00 89.00 377 LYS A O 1
ATOM 3122 N N . GLU A 1 378 ? -19.641 -2.012 22.884 1.00 88.25 378 GLU A N 1
ATOM 3123 C CA . GLU A 1 378 ? -20.529 -3.075 23.371 1.00 88.25 378 GLU A CA 1
ATOM 3124 C C . GLU A 1 378 ? -19.756 -4.308 23.889 1.00 88.25 378 GLU A C 1
ATOM 3126 O O . GLU A 1 378 ? -20.187 -4.975 24.828 1.00 88.25 378 GLU A O 1
ATOM 3131 N N . ILE A 1 379 ? -18.573 -4.600 23.331 1.00 88.50 379 ILE A N 1
ATOM 3132 C CA . ILE A 1 379 ? -17.669 -5.642 23.849 1.00 88.50 379 ILE A CA 1
ATOM 3133 C C . ILE A 1 379 ? -17.106 -5.237 25.218 1.00 88.50 379 ILE A C 1
ATOM 3135 O O . ILE A 1 379 ? -17.028 -6.074 26.116 1.00 88.50 379 ILE A O 1
ATOM 3139 N N . ILE A 1 380 ? -16.737 -3.963 25.404 1.00 86.19 380 ILE A N 1
ATOM 3140 C CA . ILE A 1 380 ? -16.242 -3.450 26.693 1.00 86.19 380 ILE A CA 1
ATOM 3141 C C . ILE A 1 380 ? -17.345 -3.506 27.764 1.00 86.19 380 ILE A C 1
ATOM 3143 O O . ILE A 1 380 ? -17.060 -3.859 28.907 1.00 86.19 380 ILE A O 1
ATOM 3147 N N . THR A 1 381 ? -18.603 -3.209 27.411 1.00 85.88 381 THR A N 1
ATOM 3148 C CA . THR A 1 381 ? -19.749 -3.305 28.338 1.00 85.88 381 THR A CA 1
ATOM 3149 C C . THR A 1 381 ? -20.224 -4.743 28.579 1.00 85.88 381 THR A C 1
ATOM 3151 O O . THR A 1 381 ? -21.010 -4.975 29.497 1.00 85.88 381 THR A O 1
ATOM 3154 N N . GLY A 1 382 ? -19.731 -5.717 27.806 1.00 81.06 382 GLY A N 1
ATOM 3155 C CA . GLY A 1 382 ? -20.122 -7.127 27.891 1.00 81.06 382 GLY A CA 1
ATOM 3156 C C . GLY A 1 382 ? -21.477 -7.444 27.246 1.00 81.06 382 GLY A C 1
ATOM 3157 O O . GLY A 1 382 ? -22.013 -8.530 27.455 1.00 81.06 382 GLY A O 1
ATOM 3158 N N . GLU A 1 383 ? -22.033 -6.512 26.472 1.00 78.50 383 GLU A N 1
ATOM 3159 C CA . GLU A 1 383 ? -23.341 -6.628 25.816 1.00 78.50 383 GLU A CA 1
ATOM 3160 C C . GLU A 1 383 ? -23.265 -7.345 24.458 1.00 78.50 383 GLU A C 1
ATOM 3162 O O . GLU A 1 383 ? -24.293 -7.777 23.937 1.00 78.50 383 GLU A O 1
ATOM 3167 N N . PHE A 1 384 ? -22.062 -7.499 23.892 1.00 78.88 384 PHE A N 1
ATOM 3168 C CA . PHE A 1 384 ? -21.860 -8.057 22.555 1.00 78.88 384 PHE A CA 1
ATOM 3169 C C . PHE A 1 384 ? -20.671 -9.017 22.493 1.00 78.88 384 PHE A C 1
ATOM 3171 O O . PHE A 1 384 ? -19.595 -8.744 23.030 1.00 78.88 384 PHE A O 1
ATOM 3178 N N . LEU A 1 385 ? -20.847 -10.156 21.818 1.00 84.69 385 LEU A N 1
ATOM 3179 C CA . LEU A 1 385 ? -19.783 -11.150 21.673 1.00 84.69 385 LEU A CA 1
ATOM 3180 C C . LEU A 1 385 ? -18.861 -10.788 20.492 1.00 84.69 385 LEU A C 1
ATOM 3182 O O . LEU A 1 385 ? -19.357 -10.507 19.397 1.00 84.69 385 LEU A O 1
ATOM 3186 N N . PRO A 1 386 ? -17.524 -10.900 20.629 1.00 86.75 386 PRO A N 1
ATOM 3187 C CA . PRO A 1 386 ? -16.580 -10.617 19.540 1.00 86.75 386 PRO A CA 1
ATOM 3188 C C . PRO A 1 386 ? -16.897 -11.349 18.224 1.00 86.75 386 PRO A C 1
ATOM 3190 O O . PRO A 1 386 ? -16.834 -10.769 17.140 1.00 86.75 386 PRO A O 1
ATOM 3193 N N . ASN A 1 387 ? -17.330 -12.609 18.313 1.00 88.19 387 ASN A N 1
ATOM 3194 C CA . ASN A 1 387 ? -17.695 -13.427 17.154 1.00 88.19 387 ASN A CA 1
ATOM 3195 C C . ASN A 1 387 ? -18.916 -12.904 16.379 1.00 88.19 387 ASN A C 1
ATOM 3197 O O . ASN A 1 387 ? -19.048 -13.170 15.183 1.00 88.19 387 ASN A O 1
ATOM 3201 N N . GLU A 1 388 ? -19.812 -12.160 17.025 1.00 88.69 388 GLU A N 1
ATOM 3202 C CA . GLU A 1 388 ? -20.951 -11.535 16.352 1.00 88.69 388 GLU A CA 1
ATOM 3203 C C . GLU A 1 388 ? -20.500 -10.322 15.538 1.00 88.69 388 GLU A C 1
ATOM 3205 O O . GLU A 1 388 ? -20.896 -10.185 14.378 1.00 88.69 388 GLU A O 1
ATOM 3210 N N . LEU A 1 389 ? -19.579 -9.511 16.073 1.00 90.62 389 LEU A N 1
ATOM 3211 C CA . LEU A 1 389 ? -18.992 -8.383 15.344 1.00 90.62 389 LEU A CA 1
ATOM 3212 C C . LEU A 1 389 ? -18.223 -8.846 14.107 1.00 90.62 389 LEU A C 1
ATOM 3214 O O . LEU A 1 389 ? -18.386 -8.271 13.030 1.00 90.62 389 LEU A O 1
ATOM 3218 N N . ILE A 1 390 ? -17.442 -9.922 14.236 1.00 91.69 390 ILE A N 1
ATOM 3219 C CA . ILE A 1 390 ? -16.717 -10.524 13.107 1.00 91.69 390 ILE A CA 1
ATOM 3220 C C . ILE A 1 390 ? -17.695 -10.920 11.998 1.00 91.69 390 ILE A C 1
ATOM 3222 O O . ILE A 1 390 ? -17.463 -10.598 10.835 1.00 91.69 390 ILE A O 1
ATOM 3226 N N . LYS A 1 391 ? -18.824 -11.556 12.338 1.00 90.31 391 LYS A N 1
ATOM 3227 C CA . LYS A 1 391 ? -19.859 -11.927 11.358 1.00 90.31 391 LYS A CA 1
ATOM 3228 C C . LYS A 1 391 ? -20.498 -10.707 10.695 1.00 90.31 391 LYS A C 1
ATOM 3230 O O . LYS A 1 391 ? -20.726 -10.733 9.487 1.00 90.31 391 LYS A O 1
ATOM 3235 N N . VAL A 1 392 ? -20.768 -9.642 11.454 1.00 91.50 392 VAL A N 1
ATOM 3236 C CA . VAL A 1 392 ? -21.318 -8.386 10.916 1.00 91.50 392 VAL A CA 1
ATOM 3237 C C . VAL A 1 392 ? -20.352 -7.763 9.907 1.00 91.50 392 VAL A C 1
ATOM 3239 O O . VAL A 1 392 ? -20.754 -7.468 8.782 1.00 91.50 392 VAL A O 1
ATOM 3242 N N . ILE A 1 393 ? -19.073 -7.623 10.262 1.00 91.44 393 ILE A N 1
ATOM 3243 C CA . ILE A 1 393 ? -18.048 -7.075 9.362 1.00 91.44 393 ILE A CA 1
ATOM 3244 C C . ILE A 1 393 ? -17.835 -7.988 8.146 1.00 91.44 393 ILE A C 1
ATOM 3246 O O . ILE A 1 393 ? -17.766 -7.499 7.020 1.00 91.44 393 ILE A O 1
ATOM 3250 N N . ALA A 1 394 ? -17.809 -9.311 8.334 1.00 88.25 394 ALA A N 1
ATOM 3251 C CA . ALA A 1 394 ? -17.673 -10.276 7.244 1.00 88.25 394 ALA A CA 1
ATOM 3252 C C . ALA A 1 394 ? -18.838 -10.198 6.245 1.00 88.25 394 ALA A C 1
ATOM 3254 O O . ALA A 1 394 ? -18.617 -10.287 5.035 1.00 88.25 394 ALA A O 1
ATOM 3255 N N . LYS A 1 395 ? -20.066 -9.973 6.729 1.00 89.56 395 LYS A N 1
ATOM 3256 C CA . LYS A 1 395 ? -21.227 -9.744 5.866 1.00 89.56 395 LYS A CA 1
ATOM 3257 C C . LYS A 1 395 ? -21.037 -8.486 5.017 1.00 89.56 395 LYS A C 1
ATOM 3259 O O . LYS A 1 395 ? -21.177 -8.571 3.798 1.00 89.56 395 LYS A O 1
ATOM 3264 N N . ILE A 1 396 ? -20.629 -7.368 5.624 1.00 90.12 396 ILE A N 1
ATOM 3265 C CA . ILE A 1 396 ? -20.360 -6.118 4.892 1.00 90.12 396 ILE A CA 1
ATOM 3266 C C . ILE A 1 396 ? -19.253 -6.327 3.845 1.00 90.12 396 ILE A C 1
ATOM 3268 O O . ILE A 1 396 ? -19.409 -5.922 2.695 1.00 90.12 396 ILE A O 1
ATOM 3272 N N . ASN A 1 397 ? -18.170 -7.026 4.200 1.00 86.88 397 ASN A N 1
ATOM 3273 C CA . ASN A 1 397 ? -17.090 -7.363 3.266 1.00 86.88 397 ASN A CA 1
ATOM 3274 C C . ASN A 1 397 ? -17.593 -8.213 2.081 1.00 86.88 397 ASN A C 1
ATOM 3276 O O . ASN A 1 397 ? -17.172 -8.010 0.941 1.00 86.88 397 ASN A O 1
ATOM 3280 N N . SER A 1 398 ? -18.501 -9.167 2.325 1.00 83.44 398 SER A N 1
ATOM 3281 C CA . SER A 1 398 ? -19.071 -10.014 1.268 1.00 83.44 398 SER A CA 1
ATOM 3282 C C . SER A 1 398 ? -19.941 -9.219 0.286 1.00 83.44 398 SER A C 1
ATOM 3284 O O . SER A 1 398 ? -19.814 -9.395 -0.928 1.00 83.44 398 SER A O 1
ATOM 3286 N N . GLU A 1 399 ? -20.751 -8.288 0.795 1.00 85.75 399 GLU A N 1
ATOM 3287 C CA . GLU A 1 399 ? -21.572 -7.388 -0.018 1.00 85.75 399 GLU A CA 1
ATOM 3288 C C . GLU A 1 399 ? -20.697 -6.411 -0.813 1.00 85.75 399 GLU A C 1
ATOM 3290 O O . GLU A 1 399 ? -20.896 -6.262 -2.020 1.00 85.75 399 GLU A O 1
ATOM 3295 N N . ALA A 1 400 ? -19.668 -5.827 -0.187 1.00 83.25 400 ALA A N 1
ATOM 3296 C CA . ALA A 1 400 ? -18.698 -4.953 -0.848 1.00 83.25 400 ALA A CA 1
ATOM 3297 C C . ALA A 1 400 ? -17.955 -5.670 -1.989 1.00 83.25 400 ALA A C 1
ATOM 3299 O O . ALA A 1 400 ? -17.812 -5.126 -3.088 1.00 83.25 400 ALA A O 1
ATOM 3300 N N . ARG A 1 401 ? -17.532 -6.924 -1.771 1.00 80.44 401 ARG A N 1
ATOM 3301 C CA . ARG A 1 401 ? -16.888 -7.758 -2.799 1.00 80.44 401 ARG A CA 1
ATOM 3302 C C . ARG A 1 401 ? -17.825 -8.028 -3.970 1.00 80.44 401 ARG A C 1
ATOM 3304 O O . ARG A 1 401 ? -17.425 -7.865 -5.123 1.00 80.44 401 ARG A O 1
ATOM 3311 N N . LEU A 1 402 ? -19.060 -8.437 -3.682 1.00 82.00 402 LEU A N 1
ATOM 3312 C CA . LEU A 1 402 ? -20.059 -8.688 -4.714 1.00 82.00 402 LEU A CA 1
ATOM 3313 C C . LEU A 1 402 ? -20.351 -7.411 -5.506 1.00 82.00 402 LEU A C 1
ATOM 3315 O O . LEU A 1 402 ? -20.372 -7.443 -6.735 1.00 82.00 402 LEU A O 1
ATOM 3319 N N . ARG A 1 403 ? -20.491 -6.275 -4.819 1.00 82.88 403 ARG A N 1
ATOM 3320 C CA . ARG A 1 403 ? -20.690 -4.971 -5.448 1.00 82.88 403 ARG A CA 1
ATOM 3321 C C . ARG A 1 403 ? -19.547 -4.611 -6.393 1.00 82.88 403 ARG A C 1
ATOM 3323 O O . ARG A 1 403 ? -19.810 -4.285 -7.545 1.00 82.88 403 ARG A O 1
ATOM 3330 N N . ARG A 1 404 ? -18.295 -4.750 -5.952 1.00 79.00 404 ARG A N 1
ATOM 3331 C CA . ARG A 1 404 ? -17.114 -4.486 -6.787 1.00 79.00 404 ARG A CA 1
ATOM 3332 C C . ARG A 1 404 ? -17.107 -5.349 -8.052 1.00 79.00 404 ARG A C 1
ATOM 3334 O O . ARG A 1 404 ? -16.835 -4.838 -9.133 1.00 79.00 404 ARG A O 1
ATOM 3341 N N . LEU A 1 405 ? -17.437 -6.638 -7.934 1.00 77.75 405 LEU A N 1
ATOM 3342 C CA . LEU A 1 405 ? -17.543 -7.536 -9.089 1.00 77.75 405 LEU A CA 1
ATOM 3343 C C . LEU A 1 405 ? -18.621 -7.067 -10.072 1.00 77.75 405 LEU A C 1
ATOM 3345 O O . LEU A 1 405 ? -18.377 -7.042 -11.277 1.00 77.75 405 LEU A O 1
ATOM 3349 N N . ILE A 1 406 ? -19.794 -6.681 -9.563 1.00 82.88 406 ILE A N 1
ATOM 3350 C CA . ILE A 1 406 ? -20.888 -6.148 -10.383 1.00 82.88 406 ILE A CA 1
ATOM 3351 C C . ILE A 1 406 ? -20.433 -4.881 -11.108 1.00 82.88 406 ILE A C 1
ATOM 3353 O O . ILE A 1 406 ? -20.609 -4.799 -12.320 1.00 82.88 406 ILE A O 1
ATOM 3357 N N . ASP A 1 407 ? -19.803 -3.938 -10.405 1.00 78.25 407 ASP A N 1
ATOM 3358 C CA . ASP A 1 407 ? -19.320 -2.683 -10.987 1.00 78.25 407 ASP A CA 1
ATOM 3359 C C . ASP A 1 407 ? -18.289 -2.941 -12.098 1.00 78.25 407 ASP A C 1
ATOM 3361 O O . ASP A 1 407 ? -18.401 -2.373 -13.183 1.00 78.25 407 ASP A O 1
ATOM 3365 N N . THR A 1 408 ? -17.317 -3.836 -11.880 1.00 77.00 408 THR A N 1
ATOM 3366 C CA . THR A 1 408 ? -16.328 -4.214 -12.906 1.00 77.00 408 THR A CA 1
ATOM 3367 C C . THR A 1 408 ? -17.006 -4.782 -14.149 1.00 77.00 408 THR A C 1
ATOM 3369 O O . THR A 1 408 ? -16.747 -4.325 -15.263 1.00 77.00 408 THR A O 1
ATOM 3372 N N . TYR A 1 409 ? -17.911 -5.746 -13.974 1.00 76.88 409 TYR A N 1
ATOM 3373 C CA . TYR A 1 409 ? -18.572 -6.379 -15.109 1.00 76.88 409 TYR A CA 1
ATOM 3374 C C . TYR A 1 409 ? -19.539 -5.462 -15.835 1.00 76.88 409 TYR A C 1
ATOM 3376 O O . TYR A 1 409 ? -19.644 -5.546 -17.061 1.00 76.88 409 TYR A O 1
ATOM 3384 N N . LEU A 1 410 ? -20.244 -4.603 -15.105 1.00 78.81 410 LEU A N 1
ATOM 3385 C CA . LEU A 1 410 ? -21.064 -3.582 -15.720 1.00 78.81 410 LEU A CA 1
ATOM 3386 C C . LEU A 1 410 ? -20.169 -2.653 -16.539 1.00 78.81 410 LEU A C 1
ATOM 3388 O O . LEU A 1 410 ? -20.384 -2.558 -17.732 1.00 78.81 410 LEU A O 1
ATOM 3392 N N . ARG A 1 411 ? -19.084 -2.087 -16.007 1.00 75.31 411 ARG A N 1
ATOM 3393 C CA . ARG A 1 411 ? -18.193 -1.218 -16.808 1.00 75.31 411 ARG A CA 1
ATOM 3394 C C . ARG A 1 411 ? -17.662 -1.880 -18.088 1.00 75.31 411 ARG A C 1
ATOM 3396 O O . ARG A 1 411 ? -17.546 -1.211 -19.111 1.00 75.31 411 ARG A O 1
ATOM 3403 N N . GLU A 1 412 ? -17.369 -3.181 -18.059 1.00 72.12 412 GLU A N 1
ATOM 3404 C CA . GLU A 1 412 ? -16.955 -3.937 -19.252 1.00 72.12 412 GLU A CA 1
ATOM 3405 C C . GLU A 1 412 ? -18.092 -4.160 -20.258 1.00 72.12 412 GLU A C 1
ATOM 3407 O O . GLU A 1 412 ? -17.893 -4.023 -21.465 1.00 72.12 412 GLU A O 1
ATOM 3412 N N . SER A 1 413 ? -19.272 -4.537 -19.765 1.00 67.44 413 SER A N 1
ATOM 3413 C CA . SER A 1 413 ? -20.429 -4.907 -20.597 1.00 67.44 413 SER A CA 1
ATOM 3414 C C . SER A 1 413 ? -21.179 -3.677 -21.108 1.00 67.44 413 SER A C 1
ATOM 3416 O O . SER A 1 413 ? -21.863 -3.713 -22.126 1.00 67.44 413 SER A O 1
ATOM 3418 N N . VAL A 1 414 ? -21.044 -2.575 -20.384 1.00 63.00 414 VAL A N 1
ATOM 3419 C CA . VAL A 1 414 ? -21.831 -1.363 -20.496 1.00 63.00 414 VAL A CA 1
ATOM 3420 C C . VAL A 1 414 ? -20.940 -0.255 -21.049 1.00 63.00 414 VAL A C 1
ATOM 3422 O O . VAL A 1 414 ? -20.685 0.733 -20.375 1.00 63.00 414 VAL A O 1
ATOM 3425 N N . ARG A 1 415 ? -20.429 -0.404 -22.277 1.00 55.94 415 ARG A N 1
ATOM 3426 C CA . ARG A 1 415 ? -19.832 0.733 -23.009 1.00 55.94 415 ARG A CA 1
ATOM 3427 C C . ARG A 1 415 ? -20.889 1.656 -23.631 1.00 55.94 415 ARG A C 1
ATOM 3429 O O . ARG A 1 415 ? -20.583 2.818 -23.861 1.00 55.94 415 ARG A O 1
ATOM 3436 N N . ASP A 1 416 ? -22.118 1.164 -23.833 1.00 52.03 416 ASP A N 1
ATOM 3437 C CA . ASP A 1 416 ? -23.136 1.801 -24.690 1.00 52.03 416 ASP A CA 1
ATOM 3438 C C . ASP A 1 416 ? -24.498 2.111 -24.019 1.00 52.03 416 ASP A C 1
ATOM 3440 O O . ASP A 1 416 ? -25.396 2.617 -24.688 1.00 52.03 416 ASP A O 1
ATOM 3444 N N . ILE A 1 417 ? -24.691 1.895 -22.708 1.00 49.53 417 ILE A N 1
ATOM 3445 C CA . ILE A 1 417 ? -25.981 2.220 -22.021 1.00 49.53 417 ILE A CA 1
ATOM 3446 C C . ILE A 1 417 ? -26.205 3.736 -21.876 1.00 49.53 417 ILE A C 1
ATOM 3448 O O . ILE A 1 417 ? -27.240 4.205 -21.415 1.00 49.53 417 ILE A O 1
ATOM 3452 N N . TYR A 1 418 ? -25.241 4.528 -22.327 1.00 54.84 418 TYR A N 1
ATOM 3453 C CA . TYR A 1 418 ? -25.134 5.959 -22.080 1.00 54.84 418 TYR A CA 1
ATOM 3454 C C . TYR A 1 418 ? -25.812 6.840 -23.134 1.00 54.84 418 TYR A C 1
ATOM 3456 O O . TYR A 1 418 ? -25.451 8.003 -23.286 1.00 54.84 418 TYR A O 1
ATOM 3464 N N . LYS A 1 419 ? -26.784 6.306 -23.880 1.00 55.75 419 LYS A N 1
ATOM 3465 C CA . LYS A 1 419 ? -27.643 7.126 -24.751 1.00 55.75 419 LYS A CA 1
ATOM 3466 C C . LYS A 1 419 ? -29.088 7.191 -24.270 1.00 55.75 419 LYS A C 1
ATOM 3468 O O . LYS A 1 419 ? -29.690 8.250 -24.394 1.00 55.75 419 LYS A O 1
ATOM 3473 N N . GLU A 1 420 ? -29.612 6.125 -23.660 1.00 56.59 420 GLU A N 1
ATOM 3474 C CA . GLU A 1 420 ? -30.962 6.098 -23.084 1.00 56.59 420 GLU A CA 1
ATOM 3475 C C . GLU A 1 420 ? -31.010 5.222 -21.816 1.00 56.59 420 GLU A C 1
ATOM 3477 O O . GLU A 1 420 ? -30.374 4.165 -21.766 1.00 56.59 420 GLU A O 1
ATOM 3482 N N . PRO A 1 421 ? -31.750 5.631 -20.767 1.00 61.44 421 PRO A N 1
ATOM 3483 C CA . PRO A 1 421 ? -31.865 4.847 -19.545 1.00 61.44 421 PRO A CA 1
ATOM 3484 C C . PRO A 1 421 ? -32.564 3.511 -19.822 1.00 61.44 421 PRO A C 1
ATOM 3486 O O . PRO A 1 421 ? -33.726 3.492 -20.219 1.00 61.44 421 PRO A O 1
ATOM 3489 N N . LEU A 1 422 ? -31.879 2.398 -19.528 1.00 70.88 422 LEU A N 1
ATOM 3490 C CA . LEU A 1 422 ? -32.460 1.055 -19.639 1.00 70.88 422 LEU A CA 1
ATOM 3491 C C . LEU A 1 422 ? -33.811 0.959 -18.930 1.00 70.88 422 LEU A C 1
ATOM 3493 O O . LEU A 1 422 ? -33.951 1.352 -17.761 1.00 70.88 422 LEU A O 1
ATOM 3497 N N . THR A 1 423 ? -34.764 0.327 -19.601 1.00 79.00 423 THR A N 1
ATOM 3498 C CA . THR A 1 423 ? -36.047 -0.070 -19.026 1.00 79.00 423 THR A CA 1
ATOM 3499 C C . THR A 1 423 ? -35.850 -1.082 -17.891 1.00 79.00 423 THR A C 1
ATOM 3501 O O . THR A 1 423 ? -34.835 -1.777 -17.802 1.00 79.00 423 THR A O 1
ATOM 3504 N N . LYS A 1 424 ? -36.850 -1.221 -17.008 1.00 81.31 424 LYS A N 1
ATOM 3505 C CA . LYS A 1 424 ? -36.806 -2.217 -15.917 1.00 81.31 424 LYS A CA 1
ATOM 3506 C C . LYS A 1 424 ? -36.622 -3.653 -16.430 1.00 81.31 424 LYS A C 1
ATOM 3508 O O . LYS A 1 424 ? -36.011 -4.467 -15.747 1.00 81.31 424 LYS A O 1
ATOM 3513 N N . ILE A 1 425 ? -37.133 -3.955 -17.625 1.00 82.38 425 ILE A N 1
ATOM 3514 C CA . ILE A 1 425 ? -37.028 -5.281 -18.248 1.00 82.38 425 ILE A CA 1
ATOM 3515 C C . ILE A 1 425 ? -35.591 -5.539 -18.713 1.00 82.38 425 ILE A C 1
ATOM 3517 O O . ILE A 1 425 ? -35.047 -6.612 -18.459 1.00 82.38 425 ILE A O 1
ATOM 3521 N N . GLU A 1 426 ? -34.951 -4.551 -19.337 1.00 81.06 426 GLU A N 1
ATOM 3522 C CA . GLU A 1 426 ? -33.555 -4.655 -19.777 1.00 81.06 426 GLU A CA 1
ATOM 3523 C C . GLU A 1 426 ? -32.592 -4.741 -18.592 1.00 81.06 426 GLU A C 1
ATOM 3525 O O . GLU A 1 426 ? -31.683 -5.568 -18.606 1.00 81.06 426 GLU A O 1
ATOM 3530 N N . GLN A 1 427 ? -32.829 -3.960 -17.532 1.00 83.31 427 GLN A N 1
ATOM 3531 C CA . GLN A 1 427 ? -32.064 -4.056 -16.284 1.00 83.31 427 GLN A CA 1
ATOM 3532 C C . GLN A 1 427 ? -32.157 -5.459 -15.672 1.00 83.31 427 G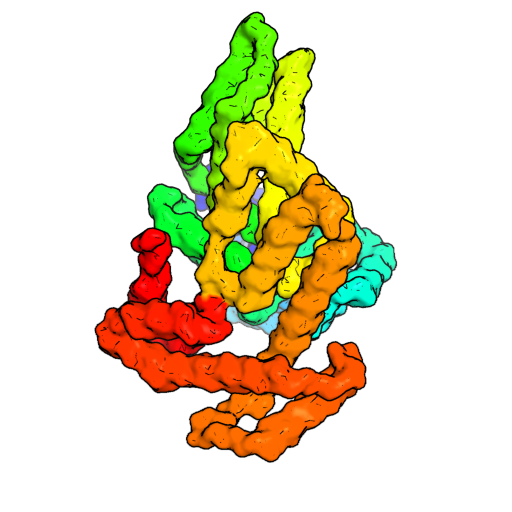LN A C 1
ATOM 3534 O O . GLN A 1 427 ? -31.149 -6.034 -15.269 1.00 83.31 427 GLN A O 1
ATOM 3539 N N . GLU A 1 428 ? -33.355 -6.042 -15.646 1.00 84.94 428 GLU A N 1
ATOM 3540 C CA . GLU A 1 428 ? -33.573 -7.385 -15.114 1.00 84.94 428 GLU A CA 1
ATOM 3541 C C . GLU A 1 428 ? -32.948 -8.479 -15.999 1.00 84.94 428 GLU A C 1
ATOM 3543 O O . GLU A 1 428 ? -32.413 -9.466 -15.489 1.00 84.94 428 GLU A O 1
ATOM 3548 N N . SER A 1 429 ? -32.959 -8.296 -17.323 1.00 84.69 429 SER A N 1
ATOM 3549 C CA . SER A 1 429 ? -32.258 -9.177 -18.263 1.00 84.69 429 SER A CA 1
ATOM 3550 C C . SER A 1 429 ? -30.744 -9.131 -18.044 1.00 84.69 429 SER A C 1
ATOM 3552 O O . SER A 1 429 ? -30.111 -10.178 -17.895 1.00 84.69 429 SER A O 1
ATOM 3554 N N . LEU A 1 430 ? -30.175 -7.926 -17.936 1.00 85.06 430 LEU A N 1
ATOM 3555 C CA . LEU A 1 430 ? -28.752 -7.709 -17.681 1.00 85.06 430 LEU A CA 1
ATOM 3556 C C . LEU A 1 430 ? -28.328 -8.309 -16.334 1.00 85.06 430 LEU A C 1
ATOM 3558 O O . LEU A 1 430 ? -27.305 -8.988 -16.246 1.00 85.06 430 LEU A O 1
ATOM 3562 N N . ARG A 1 431 ? -29.151 -8.150 -15.289 1.00 88.25 431 ARG A N 1
ATOM 3563 C CA . ARG A 1 431 ? -28.923 -8.767 -13.975 1.00 88.25 431 ARG A CA 1
ATOM 3564 C C . ARG A 1 431 ? -28.850 -10.291 -14.063 1.00 88.25 431 ARG A C 1
ATOM 3566 O O . ARG A 1 431 ? -27.964 -10.898 -13.455 1.00 88.25 431 ARG A O 1
ATOM 3573 N N . LYS A 1 432 ? -29.757 -10.926 -14.813 1.00 86.88 432 LYS A N 1
ATOM 3574 C CA . LYS A 1 432 ? -29.760 -12.386 -15.018 1.00 86.88 432 LYS A CA 1
ATOM 3575 C C . LYS A 1 432 ? -28.548 -12.856 -15.815 1.00 86.88 432 LYS A C 1
ATOM 3577 O O . LYS A 1 432 ? -27.936 -13.857 -15.446 1.00 86.88 432 LYS A O 1
ATOM 3582 N N . GLU A 1 433 ? -28.177 -12.136 -16.867 1.00 85.38 433 GLU A N 1
ATOM 3583 C CA . GLU A 1 433 ? -26.996 -12.443 -17.674 1.00 85.38 433 GLU A CA 1
ATOM 3584 C C . GLU A 1 433 ? -25.710 -12.384 -16.840 1.00 85.38 433 GLU A C 1
ATOM 3586 O O . GLU A 1 433 ? -24.942 -13.351 -16.803 1.00 85.38 433 GLU A O 1
ATOM 3591 N N . LEU A 1 434 ? -25.520 -11.292 -16.097 1.00 85.25 434 LEU A N 1
ATOM 3592 C CA . LEU A 1 434 ? -24.386 -11.112 -15.194 1.00 85.25 434 LEU A CA 1
ATOM 3593 C C . LEU A 1 434 ? -24.353 -12.179 -14.106 1.00 85.25 434 LEU A C 1
ATOM 3595 O O . LEU A 1 434 ? -23.300 -12.762 -13.850 1.00 85.25 434 LEU A O 1
ATOM 3599 N N . SER A 1 435 ? -25.508 -12.496 -13.519 1.00 85.94 435 SER A N 1
ATOM 3600 C CA . SER A 1 435 ? -25.604 -13.561 -12.522 1.00 85.94 435 SER A CA 1
ATOM 3601 C C . SER A 1 435 ? -25.162 -14.906 -13.103 1.00 85.94 435 SER A C 1
ATOM 3603 O O . SER A 1 435 ? -24.369 -15.613 -12.492 1.00 85.94 435 SER A O 1
ATOM 3605 N N . ASN A 1 436 ? -25.597 -15.250 -14.319 1.00 85.19 436 ASN A N 1
ATOM 3606 C CA . ASN A 1 436 ? -25.183 -16.486 -14.987 1.00 85.19 436 ASN A CA 1
ATOM 3607 C C . ASN A 1 436 ? -23.678 -16.510 -15.293 1.00 85.19 436 ASN A C 1
ATOM 3609 O O . ASN A 1 436 ? -23.042 -17.559 -15.168 1.00 85.19 436 ASN A O 1
ATOM 3613 N N . LYS A 1 437 ? -23.093 -15.370 -15.678 1.00 83.19 437 LYS A N 1
ATOM 3614 C CA . LYS A 1 437 ? -21.649 -15.239 -15.918 1.00 83.19 437 LYS A CA 1
ATOM 3615 C C . LYS A 1 437 ? -20.849 -15.449 -14.628 1.00 83.19 437 LYS A C 1
ATOM 3617 O O . LYS A 1 437 ? -19.892 -16.220 -14.631 1.00 83.19 437 LYS A O 1
ATOM 3622 N N . LEU A 1 438 ? -21.274 -14.826 -13.530 1.00 81.19 438 LEU A N 1
ATOM 3623 C CA . LEU A 1 438 ? -20.641 -14.962 -12.216 1.00 81.19 438 LEU A CA 1
ATOM 3624 C C . LEU A 1 438 ? -20.793 -16.377 -11.636 1.00 81.19 438 LEU A C 1
ATOM 3626 O O . LEU A 1 438 ? -19.818 -16.921 -11.117 1.00 81.19 438 LEU A O 1
ATOM 3630 N N . LYS A 1 439 ? -21.959 -17.018 -11.805 1.00 84.56 439 LYS A N 1
ATOM 3631 C CA . LYS A 1 439 ? -22.177 -18.427 -11.429 1.00 84.56 439 LYS A CA 1
ATOM 3632 C C . LYS A 1 439 ? -21.228 -19.369 -12.172 1.00 84.56 439 LYS A C 1
ATOM 3634 O O . LYS A 1 439 ? -20.595 -20.217 -11.555 1.00 84.56 439 LYS A O 1
ATOM 3639 N N . LYS A 1 440 ? -21.054 -19.190 -13.491 1.00 83.50 440 LYS A N 1
ATOM 3640 C CA . LYS A 1 440 ? -20.106 -19.993 -14.298 1.00 83.50 440 LYS A CA 1
ATOM 3641 C C . LYS A 1 440 ? -18.653 -19.872 -13.830 1.00 83.50 440 LYS A C 1
ATOM 3643 O O . LYS A 1 440 ? -17.865 -20.780 -14.069 1.00 83.50 440 LYS A O 1
ATOM 3648 N N . GLN A 1 441 ? -18.294 -18.760 -13.194 1.00 76.19 441 GLN A N 1
ATOM 3649 C CA . GLN A 1 441 ? -16.960 -18.526 -12.639 1.00 76.19 441 GLN A CA 1
ATOM 3650 C C . GLN A 1 441 ? -16.826 -18.937 -11.164 1.00 76.19 441 GLN A C 1
ATOM 3652 O O . GLN A 1 441 ? -15.771 -18.693 -10.572 1.00 76.19 441 GLN A O 1
ATOM 3657 N N . ALA A 1 442 ? -17.872 -19.544 -10.589 1.00 73.69 442 ALA A N 1
ATOM 3658 C CA . ALA A 1 442 ? -17.968 -19.896 -9.173 1.00 73.69 442 ALA A CA 1
ATOM 3659 C C . ALA A 1 442 ? -17.722 -18.693 -8.239 1.00 73.69 442 ALA A C 1
ATOM 3661 O O . ALA A 1 442 ? -17.055 -18.813 -7.217 1.00 73.69 442 ALA A O 1
ATOM 3662 N N . LEU A 1 443 ? -18.204 -17.505 -8.629 1.00 68.44 443 LEU A N 1
ATOM 3663 C CA . LEU A 1 443 ? -18.090 -16.281 -7.822 1.00 68.44 443 LEU A CA 1
ATOM 3664 C C . LEU A 1 443 ? -19.337 -16.008 -6.975 1.00 68.44 443 LEU A C 1
ATOM 3666 O O . LEU A 1 443 ? -19.239 -15.311 -5.969 1.00 68.44 443 LEU A O 1
ATOM 3670 N N . ILE A 1 444 ? -20.493 -16.533 -7.390 1.00 78.50 444 ILE A N 1
ATOM 3671 C CA . ILE A 1 444 ? -21.760 -16.476 -6.657 1.00 78.50 444 ILE A CA 1
ATOM 3672 C C . ILE A 1 444 ? -22.502 -17.802 -6.826 1.00 78.50 444 ILE A C 1
ATOM 3674 O O . ILE A 1 444 ? -22.424 -18.413 -7.894 1.00 78.50 444 ILE A O 1
ATOM 3678 N N . ASP A 1 445 ? -23.266 -18.195 -5.812 1.00 74.69 445 ASP A N 1
ATOM 3679 C CA . ASP A 1 445 ? -24.136 -19.377 -5.875 1.00 74.69 445 ASP A CA 1
ATOM 3680 C C . ASP A 1 445 ? -25.512 -19.030 -6.454 1.00 74.69 445 ASP A C 1
ATOM 3682 O O . ASP A 1 445 ? -26.119 -19.804 -7.203 1.00 74.69 445 ASP A O 1
ATOM 3686 N N . ASP A 1 446 ? -25.976 -17.810 -6.168 1.00 82.06 446 ASP A N 1
ATOM 3687 C CA . ASP A 1 446 ? -27.325 -17.348 -6.468 1.00 82.06 446 ASP A CA 1
ATOM 3688 C C . ASP A 1 446 ? -27.400 -16.104 -7.349 1.00 82.06 446 ASP A C 1
ATOM 3690 O O . ASP A 1 446 ? -26.406 -15.631 -7.888 1.00 82.06 446 ASP A O 1
ATOM 3694 N N . LEU A 1 447 ? -28.621 -15.659 -7.636 1.00 83.94 447 LEU A N 1
ATOM 3695 C CA . LEU A 1 447 ? -28.864 -14.466 -8.438 1.00 83.94 447 LEU A CA 1
ATOM 3696 C C . LEU A 1 447 ? -28.390 -13.218 -7.672 1.00 83.94 447 LEU A C 1
ATOM 3698 O O . LEU A 1 447 ? -28.624 -13.110 -6.471 1.00 83.94 447 LEU A O 1
ATOM 3702 N N . ILE A 1 448 ? -27.776 -12.254 -8.365 1.00 86.62 448 ILE A N 1
ATOM 3703 C CA . ILE A 1 448 ? -27.345 -10.985 -7.754 1.00 86.62 448 ILE A CA 1
ATOM 3704 C C . ILE A 1 448 ? -28.552 -10.298 -7.084 1.00 86.62 448 ILE A C 1
ATOM 3706 O O . ILE A 1 448 ? -29.548 -10.088 -7.781 1.00 86.62 448 ILE A O 1
ATOM 3710 N N . PRO A 1 449 ? -28.495 -9.890 -5.801 1.00 88.38 449 PRO A N 1
ATOM 3711 C CA . PRO A 1 449 ? -29.594 -9.175 -5.148 1.00 88.38 449 PRO A CA 1
ATOM 3712 C C . PRO A 1 449 ? -30.033 -7.927 -5.927 1.00 88.38 449 PRO A C 1
ATOM 3714 O O . PRO A 1 449 ? -29.192 -7.167 -6.414 1.00 88.38 449 PRO A O 1
ATOM 3717 N N . SER A 1 450 ? -31.348 -7.706 -6.046 1.00 85.06 450 SER A N 1
ATOM 3718 C CA . SER A 1 450 ? -31.919 -6.586 -6.816 1.00 85.06 450 SER A CA 1
ATOM 3719 C C . SER A 1 450 ? -31.391 -5.235 -6.354 1.00 85.06 450 SER A C 1
ATOM 3721 O O . SER A 1 450 ? -31.060 -4.392 -7.181 1.00 85.06 450 SER A O 1
ATOM 3723 N N . ASP A 1 451 ? -31.266 -5.060 -5.042 1.00 85.88 451 ASP A N 1
ATOM 3724 C CA . ASP A 1 451 ? -30.913 -3.781 -4.434 1.00 85.88 451 ASP A CA 1
ATOM 3725 C C . ASP A 1 451 ? -29.439 -3.447 -4.686 1.00 85.88 451 ASP A C 1
ATOM 3727 O O . ASP A 1 451 ? -29.109 -2.317 -5.044 1.00 85.88 451 ASP A O 1
ATOM 3731 N N . LEU A 1 452 ? -28.558 -4.454 -4.612 1.00 84.62 452 LEU A N 1
ATOM 3732 C CA . LEU A 1 452 ? -27.142 -4.304 -4.961 1.00 84.62 452 LEU A CA 1
ATOM 3733 C C . LEU A 1 452 ? -26.961 -3.975 -6.445 1.00 84.62 452 LEU A C 1
ATOM 3735 O O . LEU A 1 452 ? -26.145 -3.119 -6.785 1.00 84.62 452 LEU A O 1
ATOM 3739 N N . PHE A 1 453 ? -27.732 -4.623 -7.324 1.00 86.81 453 PHE A N 1
ATOM 3740 C CA . PHE A 1 453 ? -27.696 -4.341 -8.758 1.00 86.81 453 PHE A CA 1
ATOM 3741 C C . PHE A 1 453 ? -28.212 -2.934 -9.084 1.00 86.81 453 PHE A C 1
ATOM 3743 O O . PHE A 1 453 ? -27.580 -2.205 -9.845 1.00 86.81 453 PHE A O 1
ATOM 3750 N N . ALA A 1 454 ? -29.332 -2.527 -8.483 1.00 84.19 454 ALA A N 1
ATOM 3751 C CA . ALA A 1 454 ? -29.897 -1.195 -8.663 1.00 84.19 454 ALA A CA 1
ATOM 3752 C C . ALA A 1 454 ? -28.929 -0.105 -8.182 1.00 84.19 454 ALA A C 1
ATOM 3754 O O . ALA A 1 454 ? -28.724 0.883 -8.886 1.00 84.19 454 ALA A O 1
ATOM 3755 N N . ALA A 1 455 ? -28.279 -0.316 -7.035 1.00 83.25 455 ALA A N 1
ATOM 3756 C CA . ALA A 1 455 ? -27.273 0.601 -6.515 1.00 83.25 455 ALA A CA 1
ATOM 3757 C C . ALA A 1 455 ? -26.027 0.678 -7.423 1.00 83.25 455 ALA A C 1
ATOM 3759 O O . ALA A 1 455 ? -25.493 1.765 -7.623 1.00 83.25 455 ALA A O 1
ATOM 3760 N N . ALA A 1 456 ? -25.587 -0.437 -8.022 1.00 83.38 456 ALA A N 1
ATOM 3761 C CA . ALA A 1 456 ? -24.497 -0.453 -9.009 1.00 83.38 456 ALA A CA 1
ATOM 3762 C C . ALA A 1 456 ? -24.843 0.340 -10.274 1.00 83.38 456 ALA A C 1
ATOM 3764 O O . ALA A 1 456 ? -24.065 1.174 -10.738 1.00 83.38 456 ALA A O 1
ATOM 3765 N N . MET A 1 457 ? -26.053 0.133 -10.795 1.00 81.50 457 MET A N 1
ATOM 3766 C CA . MET A 1 457 ? -26.568 0.885 -11.937 1.00 81.50 457 MET A CA 1
ATOM 3767 C C . MET A 1 457 ? -26.714 2.379 -11.635 1.00 81.50 457 MET A C 1
ATOM 3769 O O . MET A 1 457 ? -26.483 3.198 -12.523 1.00 81.50 457 MET A O 1
ATOM 3773 N N . PHE A 1 458 ? -27.100 2.740 -10.410 1.00 83.00 458 PHE A N 1
ATOM 3774 C CA . PHE A 1 458 ? -27.199 4.133 -9.983 1.00 83.00 458 PHE A CA 1
ATOM 3775 C C . PHE A 1 458 ? -25.826 4.809 -9.962 1.00 83.00 458 PHE A C 1
ATOM 3777 O O . PHE A 1 458 ? -25.648 5.807 -10.655 1.00 83.00 458 PHE A O 1
ATOM 3784 N N . SER A 1 459 ? -24.832 4.215 -9.294 1.00 80.75 459 SER A N 1
ATOM 3785 C CA . SER A 1 459 ? -23.482 4.789 -9.249 1.00 80.75 459 SER A CA 1
ATOM 3786 C C . SER A 1 459 ? -22.868 4.932 -10.643 1.00 80.75 459 SER A C 1
ATOM 3788 O O . SER A 1 459 ? -22.255 5.947 -10.936 1.00 80.75 459 SER A O 1
ATOM 3790 N N . LEU A 1 460 ? -23.091 3.983 -11.560 1.00 79.62 460 LEU A N 1
ATOM 3791 C CA . LEU A 1 460 ? -22.636 4.125 -12.952 1.00 79.62 460 LEU A CA 1
ATOM 3792 C C . LEU A 1 460 ? -23.269 5.309 -13.691 1.00 79.62 460 LEU A C 1
ATOM 3794 O O . LEU A 1 460 ? -22.614 5.931 -14.527 1.00 79.62 460 LEU A O 1
ATOM 3798 N N . ARG A 1 461 ? -24.535 5.627 -13.402 1.00 80.06 461 ARG A N 1
ATOM 3799 C CA . ARG A 1 461 ? -25.193 6.817 -13.959 1.00 80.06 461 ARG A CA 1
ATOM 3800 C C . ARG A 1 461 ? -24.594 8.095 -13.390 1.00 80.06 461 ARG A C 1
ATOM 3802 O O . ARG A 1 461 ? -24.406 9.038 -14.150 1.00 80.06 461 ARG A O 1
ATOM 3809 N N . GLU A 1 462 ? -24.272 8.113 -12.099 1.00 84.75 462 GLU A N 1
ATOM 3810 C CA . GLU A 1 462 ? -23.565 9.235 -11.475 1.00 84.75 462 GLU A CA 1
ATOM 3811 C C . GLU A 1 462 ? -22.163 9.418 -12.070 1.00 84.75 462 GLU A C 1
ATOM 3813 O O . GLU A 1 462 ? -21.798 10.545 -12.393 1.00 84.75 462 GLU A O 1
ATOM 3818 N N . GLU A 1 463 ? -21.404 8.332 -12.296 1.00 83.81 463 GLU A N 1
ATOM 3819 C CA . GLU A 1 463 ? -20.073 8.404 -12.929 1.00 83.81 463 GLU A CA 1
ATOM 3820 C C . GLU A 1 463 ? -20.165 9.048 -14.316 1.00 83.81 463 GLU A C 1
ATOM 3822 O O . GLU A 1 463 ? -19.338 9.886 -14.679 1.00 83.81 463 GLU A O 1
ATOM 3827 N N . TYR A 1 464 ? -21.187 8.670 -15.088 1.00 79.00 464 TYR A N 1
ATOM 3828 C CA . TYR A 1 464 ? -21.434 9.243 -16.404 1.00 79.00 464 TYR A CA 1
ATOM 3829 C C . TYR A 1 464 ? -21.840 10.714 -16.325 1.00 79.00 464 TYR A C 1
ATOM 3831 O O . TYR A 1 464 ? -21.197 11.526 -16.977 1.00 79.00 464 TYR A O 1
ATOM 3839 N N . LEU A 1 465 ? -22.852 11.063 -15.519 1.00 82.81 465 LEU A N 1
ATOM 3840 C CA . LEU A 1 465 ? -23.302 12.449 -15.333 1.00 82.81 465 LEU A CA 1
ATOM 3841 C C . LEU A 1 465 ? -22.127 13.350 -14.936 1.00 82.81 465 LEU A C 1
ATOM 3843 O O . LEU A 1 465 ? -21.972 14.460 -15.452 1.00 82.81 465 LEU A O 1
ATOM 3847 N N . TYR A 1 466 ? -21.268 12.840 -14.052 1.00 86.50 466 TYR A N 1
ATOM 3848 C CA . TYR A 1 466 ? -20.054 13.527 -13.669 1.00 86.50 466 TYR A CA 1
ATOM 3849 C C . TYR A 1 466 ? -19.118 13.720 -14.863 1.00 86.50 466 TYR A C 1
ATOM 3851 O O . TYR A 1 466 ? -18.718 14.842 -15.139 1.00 86.50 466 TYR A O 1
ATOM 3859 N N . LEU A 1 467 ? -18.790 12.667 -15.613 1.00 83.25 467 LEU A N 1
ATOM 3860 C CA . LEU A 1 467 ? -17.855 12.752 -16.739 1.00 83.25 467 LEU A CA 1
ATOM 3861 C C . LEU A 1 467 ? -18.373 13.537 -17.954 1.00 83.25 467 LEU A C 1
ATOM 3863 O O . LEU A 1 467 ? -17.574 14.194 -18.623 1.00 83.25 467 LEU A O 1
ATOM 3867 N N . SER A 1 468 ? -19.658 13.419 -18.292 1.00 80.00 468 SER A N 1
ATOM 3868 C CA . SER A 1 468 ? -20.234 13.977 -19.519 1.00 80.00 468 SER A CA 1
ATOM 3869 C C . SER A 1 468 ? -20.692 15.418 -19.351 1.00 80.00 468 SER A C 1
ATOM 3871 O O . SER A 1 468 ? -20.513 16.216 -20.271 1.00 80.00 468 SER A O 1
ATOM 3873 N N . ASP A 1 469 ? -21.252 15.752 -18.184 1.00 82.56 469 ASP A N 1
ATOM 3874 C CA . ASP A 1 469 ? -21.982 17.004 -17.997 1.00 82.56 469 ASP A CA 1
ATOM 3875 C C . ASP A 1 469 ? -21.283 17.903 -16.976 1.00 82.56 469 ASP A C 1
ATOM 3877 O O . ASP A 1 469 ? -20.965 19.052 -17.293 1.00 82.56 469 ASP A O 1
ATOM 3881 N N . LEU A 1 470 ? -21.008 17.394 -15.769 1.00 86.69 470 LEU A N 1
ATOM 3882 C CA . LEU A 1 470 ? -20.482 18.211 -14.668 1.00 86.69 470 LEU A CA 1
ATOM 3883 C C . LEU A 1 470 ? -18.990 18.512 -14.822 1.00 86.69 470 LEU A C 1
ATOM 3885 O O . LEU A 1 470 ? -18.590 19.668 -14.746 1.00 86.69 470 LEU A O 1
ATOM 3889 N N . LEU A 1 471 ? -18.153 17.508 -15.077 1.00 85.94 471 LEU A N 1
ATOM 3890 C CA . LEU A 1 471 ? -16.702 17.660 -15.152 1.00 85.94 471 LEU A CA 1
ATOM 3891 C C . LEU A 1 471 ? -16.277 18.634 -16.262 1.00 85.94 471 LEU A C 1
ATOM 3893 O O . LEU A 1 471 ? -15.451 19.502 -15.978 1.00 85.94 471 LEU A O 1
ATOM 3897 N N . PRO A 1 472 ? -16.845 18.607 -17.485 1.00 86.50 472 PRO A N 1
ATOM 3898 C CA . PRO A 1 472 ? -16.553 19.633 -18.483 1.00 86.50 472 PRO A CA 1
ATOM 3899 C C . PRO A 1 472 ? -16.929 21.047 -18.019 1.00 86.50 472 PRO A C 1
ATOM 3901 O O . PRO A 1 472 ? -16.180 21.987 -18.285 1.00 86.50 472 PRO A O 1
ATOM 3904 N N . GLN A 1 473 ? -18.045 21.215 -17.298 1.00 87.00 473 GLN A N 1
ATOM 3905 C CA . GLN A 1 473 ? -18.456 22.510 -16.740 1.00 87.00 473 GLN A CA 1
ATOM 3906 C C . GLN A 1 473 ? -17.508 22.978 -15.634 1.00 87.00 473 GLN A C 1
ATOM 3908 O O . GLN A 1 473 ? -17.027 24.109 -15.691 1.00 87.00 473 GLN A O 1
ATOM 3913 N N . ILE A 1 474 ? -17.174 22.098 -14.686 1.00 86.56 474 ILE A N 1
ATOM 3914 C CA . ILE A 1 474 ? -16.203 22.350 -13.615 1.00 86.56 474 ILE A CA 1
ATOM 3915 C C . ILE A 1 474 ? -14.866 22.782 -14.226 1.00 86.56 474 ILE A C 1
ATOM 3917 O O . ILE A 1 474 ? -14.262 23.758 -13.784 1.00 86.56 474 ILE A O 1
ATOM 3921 N N . VAL A 1 475 ? -14.415 22.092 -15.278 1.00 84.56 475 VAL A N 1
ATOM 3922 C CA . VAL A 1 475 ? -13.146 22.376 -15.957 1.00 84.56 475 VAL A CA 1
ATOM 3923 C C . VAL A 1 475 ? -13.170 23.708 -16.701 1.00 84.56 475 VAL A C 1
ATOM 3925 O O . VAL A 1 475 ? -12.232 24.495 -16.566 1.00 84.56 475 VAL A O 1
ATOM 3928 N N . ASN A 1 476 ? -14.231 23.978 -17.461 1.00 84.38 476 ASN A N 1
ATOM 3929 C CA . ASN A 1 476 ? -14.349 25.201 -18.254 1.00 84.38 476 ASN A CA 1
ATOM 3930 C C . ASN A 1 476 ? -14.535 26.443 -17.374 1.00 84.38 476 ASN A C 1
ATOM 3932 O O . ASN A 1 476 ? -13.923 27.478 -17.636 1.00 84.38 476 ASN A O 1
ATOM 3936 N N . ASN A 1 477 ? -15.341 26.331 -16.318 1.00 84.56 477 ASN A N 1
ATOM 3937 C CA . ASN A 1 477 ? -15.708 27.455 -15.457 1.00 84.56 477 ASN A CA 1
ATOM 3938 C C . ASN A 1 477 ? -14.810 27.586 -14.221 1.00 84.56 477 ASN A C 1
ATOM 3940 O O . ASN A 1 477 ? -14.912 28.578 -13.504 1.00 84.56 477 ASN A O 1
ATOM 3944 N N . ARG A 1 478 ? -13.925 26.610 -13.968 1.00 80.31 478 ARG A N 1
ATOM 3945 C CA . ARG A 1 478 ? -13.157 26.494 -12.716 1.00 80.31 478 ARG A CA 1
ATOM 3946 C C . ARG A 1 478 ? -14.073 26.549 -11.488 1.00 80.31 478 ARG A C 1
ATOM 3948 O O . ARG A 1 478 ? -13.746 27.178 -10.481 1.00 80.31 478 ARG A O 1
ATOM 3955 N N . ASP A 1 479 ? -15.217 25.881 -11.589 1.00 80.38 479 ASP A N 1
ATOM 3956 C CA . ASP A 1 479 ? -16.263 25.895 -10.572 1.00 80.38 479 ASP A CA 1
ATOM 3957 C C . ASP A 1 479 ? -16.048 24.765 -9.560 1.00 80.38 479 ASP A C 1
ATOM 3959 O O . ASP A 1 479 ? -16.433 23.619 -9.782 1.00 80.38 479 ASP A O 1
ATOM 3963 N N . ARG A 1 480 ? -15.363 25.087 -8.459 1.00 76.62 480 ARG A N 1
ATOM 3964 C CA . ARG A 1 480 ? -15.059 24.116 -7.394 1.00 76.62 480 ARG A CA 1
ATOM 3965 C C . ARG A 1 480 ? -16.274 23.734 -6.578 1.00 76.62 480 ARG A C 1
ATOM 3967 O O . ARG A 1 480 ? -16.371 22.585 -6.180 1.00 76.62 480 ARG A O 1
ATOM 3974 N N . GLN A 1 481 ? -17.178 24.680 -6.346 1.00 82.56 481 GLN A N 1
ATOM 3975 C CA . GLN A 1 481 ? -18.349 24.424 -5.516 1.00 82.56 481 GLN A CA 1
ATOM 3976 C C . GLN A 1 481 ? -19.199 23.332 -6.149 1.00 82.56 481 GLN A C 1
ATOM 3978 O O . GLN A 1 481 ? -19.563 22.387 -5.471 1.00 82.56 481 GLN A O 1
ATOM 3983 N N . LEU A 1 482 ? -19.365 23.366 -7.473 1.00 83.62 482 LEU A N 1
ATOM 3984 C CA . LEU A 1 482 ? -20.086 22.319 -8.191 1.00 83.62 482 LEU A CA 1
ATOM 3985 C C . LEU A 1 482 ? -19.456 20.922 -8.040 1.00 83.62 482 LEU A C 1
ATOM 3987 O O . LEU A 1 482 ? -20.161 19.913 -8.039 1.00 83.62 482 LEU A O 1
ATOM 3991 N N . ARG A 1 483 ? -18.126 20.847 -7.918 1.00 83.50 483 ARG A N 1
ATOM 3992 C CA . ARG A 1 483 ? -17.423 19.589 -7.652 1.00 83.50 483 ARG A CA 1
ATOM 3993 C C . ARG A 1 483 ? -17.659 19.106 -6.225 1.00 83.50 483 ARG A C 1
ATOM 3995 O O . ARG A 1 483 ? -17.945 17.928 -6.030 1.00 83.50 483 ARG A O 1
ATOM 4002 N N . ASP A 1 484 ? -17.497 19.998 -5.258 1.00 79.31 484 ASP A N 1
ATOM 4003 C CA . ASP A 1 484 ? -17.616 19.669 -3.840 1.00 79.31 484 ASP A CA 1
ATOM 4004 C C . ASP A 1 484 ? -19.069 19.284 -3.513 1.00 79.31 484 ASP A C 1
ATOM 4006 O O . ASP A 1 484 ? -19.305 18.241 -2.910 1.00 79.31 484 ASP A O 1
ATOM 4010 N N . ASP A 1 485 ? -20.042 20.011 -4.070 1.00 83.12 485 ASP A N 1
ATOM 4011 C CA . ASP A 1 485 ? -21.469 19.688 -4.003 1.00 83.12 485 ASP A CA 1
ATOM 4012 C C . ASP A 1 485 ? -21.760 18.295 -4.585 1.00 83.12 485 ASP A C 1
ATOM 4014 O O . ASP A 1 485 ? -22.551 17.535 -4.025 1.00 83.12 485 ASP A O 1
ATOM 4018 N N . PHE A 1 486 ? -21.121 17.916 -5.697 1.00 84.81 486 PHE A N 1
ATOM 4019 C CA . PHE A 1 486 ? -21.272 16.569 -6.251 1.00 84.81 486 PHE A CA 1
ATOM 4020 C C . PHE A 1 486 ? -20.676 15.496 -5.328 1.00 84.81 486 PHE A C 1
ATOM 4022 O O . PHE A 1 486 ? -21.287 14.448 -5.126 1.00 84.81 486 PHE A O 1
ATOM 4029 N N . LEU A 1 487 ? -19.499 15.742 -4.750 1.00 79.25 487 LEU A N 1
ATOM 4030 C CA . LEU A 1 487 ? -18.852 14.809 -3.823 1.00 79.25 487 LEU A CA 1
ATOM 4031 C C . LEU A 1 487 ? -19.639 14.630 -2.519 1.00 79.25 487 LEU A C 1
ATOM 4033 O O . LEU A 1 487 ? -19.650 13.533 -1.970 1.00 79.25 487 LEU A O 1
ATOM 4037 N N . GLU A 1 488 ? -20.300 15.677 -2.028 1.00 77.56 488 GLU A N 1
ATOM 4038 C CA . GLU A 1 488 ? -21.124 15.607 -0.817 1.00 77.56 488 GLU A CA 1
ATOM 4039 C C . GLU A 1 488 ? -22.459 14.883 -1.037 1.00 77.56 488 GLU A C 1
ATOM 4041 O O . GLU A 1 488 ? -22.997 14.297 -0.096 1.00 77.56 488 GLU A O 1
ATOM 4046 N N . ASN A 1 489 ? -22.992 14.911 -2.263 1.00 79.69 489 ASN A N 1
ATOM 4047 C CA . ASN A 1 489 ? -24.336 14.411 -2.567 1.00 79.69 489 ASN A CA 1
ATOM 4048 C C . ASN A 1 489 ? -24.377 13.126 -3.411 1.00 79.69 489 ASN A C 1
ATOM 4050 O O . ASN A 1 489 ? -25.463 12.571 -3.586 1.00 79.69 489 ASN A O 1
ATOM 4054 N N . SER A 1 490 ? -23.245 12.657 -3.943 1.00 78.44 490 SER A N 1
ATOM 4055 C CA . SER A 1 490 ? -23.180 11.419 -4.734 1.00 78.44 490 SER A CA 1
ATOM 4056 C C . SER A 1 490 ? -22.781 10.205 -3.895 1.00 78.44 490 SER A C 1
ATOM 4058 O O . SER A 1 490 ? -22.085 10.316 -2.886 1.00 78.44 490 SER A O 1
ATOM 4060 N N . ASP A 1 491 ? -23.172 9.012 -4.352 1.00 71.06 491 ASP A N 1
ATOM 4061 C CA . ASP A 1 491 ? -22.693 7.743 -3.782 1.00 71.06 491 ASP A CA 1
ATOM 4062 C C . ASP A 1 491 ? -21.263 7.397 -4.265 1.00 71.06 491 ASP A C 1
ATOM 4064 O O . ASP A 1 491 ? -20.711 6.342 -3.916 1.00 71.06 491 ASP A O 1
ATOM 4068 N N . LEU A 1 492 ? -20.645 8.264 -5.078 1.00 74.50 492 LEU A N 1
ATOM 4069 C CA . LEU A 1 492 ? -19.273 8.109 -5.544 1.00 74.50 492 LEU A CA 1
ATOM 4070 C C . LEU A 1 492 ? -18.291 8.604 -4.492 1.00 74.50 492 LEU A C 1
ATOM 4072 O O . LEU A 1 492 ? -18.215 9.783 -4.162 1.00 74.50 492 LEU A O 1
ATOM 4076 N N . ASP A 1 493 ? -17.462 7.685 -4.011 1.00 71.06 493 ASP A N 1
ATOM 4077 C CA . ASP A 1 493 ? -16.368 8.065 -3.135 1.00 71.06 493 ASP A CA 1
ATOM 4078 C C . ASP A 1 493 ? -15.336 8.942 -3.871 1.00 71.06 493 ASP A C 1
ATOM 4080 O O . ASP A 1 493 ? -15.112 8.823 -5.081 1.00 71.06 493 ASP A O 1
ATOM 4084 N N . ARG A 1 494 ? -14.663 9.812 -3.112 1.00 75.88 494 ARG A N 1
ATOM 4085 C CA . ARG A 1 494 ? -13.706 10.788 -3.649 1.00 75.88 494 ARG A CA 1
ATOM 4086 C C . ARG A 1 494 ? -12.575 10.143 -4.447 1.00 75.88 494 ARG A C 1
ATOM 4088 O O . ARG A 1 494 ? -12.099 10.745 -5.406 1.00 75.88 494 ARG A O 1
ATOM 4095 N N . PHE A 1 495 ? -12.157 8.922 -4.102 1.00 71.00 495 PHE A N 1
ATOM 4096 C CA . PHE A 1 495 ? -11.144 8.223 -4.892 1.00 71.00 495 PHE A CA 1
ATOM 4097 C C . PHE A 1 495 ? -11.650 7.896 -6.288 1.00 71.00 495 PHE A C 1
ATOM 4099 O O . PHE A 1 495 ? -10.928 8.113 -7.259 1.00 71.00 495 PHE A O 1
ATOM 4106 N N . ARG A 1 496 ? -12.885 7.401 -6.403 1.00 75.00 496 ARG A N 1
ATOM 4107 C CA . ARG A 1 496 ? -13.465 7.089 -7.703 1.00 75.00 496 ARG A CA 1
ATOM 4108 C C . ARG A 1 496 ? -13.598 8.344 -8.557 1.00 75.00 496 ARG A C 1
ATOM 4110 O O . ARG A 1 496 ? -13.216 8.324 -9.724 1.00 75.00 496 ARG A O 1
ATOM 4117 N N . THR A 1 497 ? -14.065 9.439 -7.972 1.00 78.25 497 THR A N 1
ATOM 4118 C CA . THR A 1 497 ? -14.183 10.727 -8.664 1.00 78.25 497 THR A CA 1
ATOM 4119 C C . THR A 1 497 ? -12.822 11.230 -9.156 1.00 78.25 497 THR A C 1
ATOM 4121 O O . THR A 1 497 ? -12.685 11.589 -10.324 1.00 78.25 497 THR A O 1
ATOM 4124 N N . GLU A 1 498 ? -11.776 11.159 -8.326 1.00 76.44 498 GLU A N 1
ATOM 4125 C CA . GLU A 1 498 ? -10.411 11.527 -8.729 1.00 76.44 498 GLU A CA 1
ATOM 4126 C C . GLU A 1 498 ? -9.841 10.613 -9.836 1.00 76.44 498 GLU A C 1
ATOM 4128 O O . GLU A 1 498 ? -9.105 11.080 -10.711 1.00 76.44 498 GLU A O 1
ATOM 4133 N N . GLU A 1 499 ? -10.169 9.316 -9.840 1.00 73.25 499 GLU A N 1
ATOM 4134 C CA . GLU A 1 499 ? -9.801 8.408 -10.937 1.00 73.25 499 GLU A CA 1
ATOM 4135 C C . GLU A 1 499 ? -10.467 8.820 -12.257 1.00 73.25 499 GLU A C 1
ATOM 4137 O O . GLU A 1 499 ? -9.795 8.869 -13.293 1.00 73.25 499 GLU A O 1
ATOM 4142 N N . LEU A 1 500 ? -11.764 9.144 -12.227 1.00 77.06 500 LEU A N 1
ATOM 4143 C CA . LEU A 1 500 ? -12.517 9.616 -13.393 1.00 77.06 500 LEU A CA 1
ATOM 4144 C C . LEU A 1 500 ? -11.930 10.924 -13.938 1.00 77.06 500 LEU A C 1
ATOM 4146 O O . LEU A 1 500 ? -11.703 11.048 -15.143 1.00 77.06 500 LEU A O 1
ATOM 4150 N N . GLU A 1 501 ? -11.603 11.869 -13.057 1.00 81.69 501 GLU A N 1
ATOM 4151 C CA . GLU A 1 501 ? -10.943 13.128 -13.414 1.00 81.69 501 GLU A CA 1
ATOM 4152 C C . GLU A 1 501 ? -9.613 12.879 -14.131 1.00 81.69 501 GLU A C 1
ATOM 4154 O O . GLU A 1 501 ? -9.370 13.414 -15.214 1.00 81.69 501 GLU A O 1
ATOM 4159 N N . GLN A 1 502 ? -8.754 12.015 -13.580 1.00 74.00 502 GLN A N 1
ATOM 4160 C CA . GLN A 1 502 ? -7.480 11.671 -14.214 1.00 74.00 502 GLN A CA 1
ATOM 4161 C C . GLN A 1 502 ? -7.671 11.030 -15.593 1.00 74.00 502 GLN A C 1
ATOM 4163 O O . GLN A 1 502 ? -6.927 11.349 -16.526 1.00 74.00 502 GLN A O 1
ATOM 4168 N N . GLN A 1 503 ? -8.653 10.138 -15.741 1.00 73.06 503 GLN A N 1
ATOM 4169 C CA . GLN A 1 503 ? -8.981 9.519 -17.026 1.00 73.06 503 GLN A CA 1
ATOM 4170 C C . GLN A 1 503 ? -9.447 10.559 -18.049 1.00 73.06 503 GLN A C 1
ATOM 4172 O O . GLN A 1 503 ? -8.972 10.551 -19.191 1.00 73.06 503 GLN A O 1
ATOM 4177 N N . TYR A 1 504 ? -10.313 11.485 -17.638 1.00 78.00 504 TYR A N 1
ATOM 4178 C CA . TYR A 1 504 ? -10.772 12.594 -18.467 1.00 78.00 504 TYR A CA 1
ATOM 4179 C C . TYR A 1 504 ? -9.598 13.476 -18.906 1.00 78.00 504 TYR A C 1
ATOM 4181 O O . TYR A 1 504 ? -9.387 13.688 -20.100 1.00 78.00 504 TYR A O 1
ATOM 4189 N N . PHE A 1 505 ? -8.755 13.916 -17.971 1.00 77.75 505 PHE A N 1
ATOM 4190 C CA . PHE A 1 505 ? -7.619 14.784 -18.277 1.00 77.75 505 PHE A CA 1
ATOM 4191 C C . PHE A 1 505 ? -6.599 14.132 -19.217 1.00 77.75 505 PHE A C 1
ATOM 4193 O O . PHE A 1 505 ? -6.085 14.805 -20.114 1.00 77.75 505 PHE A O 1
ATOM 4200 N N . ARG A 1 506 ? -6.348 12.822 -19.078 1.00 72.25 506 ARG A N 1
ATOM 4201 C CA . ARG A 1 506 ? -5.506 12.059 -20.017 1.00 72.25 506 ARG A CA 1
ATOM 4202 C C . ARG A 1 506 ? -6.131 11.978 -21.408 1.00 72.25 506 ARG A C 1
ATOM 4204 O O . ARG A 1 506 ? -5.433 12.188 -22.398 1.00 72.25 506 ARG A O 1
ATOM 4211 N N . SER A 1 507 ? -7.429 11.693 -21.479 1.00 75.81 507 SER A N 1
ATOM 4212 C CA . SER A 1 507 ? -8.150 11.503 -22.744 1.00 75.81 507 SER A CA 1
ATOM 4213 C C . SER A 1 507 ? -8.280 12.808 -23.533 1.00 75.81 507 SER A C 1
ATOM 4215 O O . SER A 1 507 ? -8.094 12.817 -24.749 1.00 75.81 507 SER A O 1
ATOM 4217 N N . TYR A 1 508 ? -8.514 13.922 -22.837 1.00 74.94 508 TYR A N 1
ATOM 4218 C CA . TYR A 1 508 ? -8.719 15.246 -23.431 1.00 74.94 508 TYR A CA 1
ATOM 4219 C C . TYR A 1 508 ? -7.476 16.150 -23.398 1.00 74.94 508 TYR A C 1
ATOM 4221 O O . TYR A 1 508 ? -7.552 17.306 -23.806 1.00 74.94 508 TYR A O 1
ATOM 4229 N N . LYS A 1 509 ? -6.316 15.633 -22.957 1.00 73.25 509 LYS A N 1
ATOM 4230 C CA . LYS A 1 509 ? -5.026 16.355 -22.883 1.00 73.25 509 LYS A CA 1
ATOM 4231 C C . LYS A 1 509 ? -5.120 17.712 -22.171 1.00 73.25 509 LYS A C 1
ATOM 4233 O O . LYS A 1 509 ? -4.516 18.696 -22.599 1.00 73.25 509 LYS A O 1
ATOM 4238 N N . VAL A 1 510 ? -5.886 17.766 -21.087 1.00 71.88 510 VAL A N 1
ATOM 4239 C CA . VAL A 1 510 ? -6.024 18.976 -20.265 1.00 71.88 510 VAL A CA 1
ATOM 4240 C C . VAL A 1 510 ? -4.707 19.254 -19.528 1.00 71.88 510 VAL A C 1
ATOM 4242 O O . VAL A 1 510 ? -3.952 18.329 -19.224 1.00 71.88 510 VAL A O 1
ATOM 4245 N N . SER A 1 511 ? -4.398 20.529 -19.268 1.00 69.25 511 SER A N 1
ATOM 4246 C CA . SER A 1 511 ? -3.113 20.938 -18.687 1.00 69.25 511 SER A CA 1
ATOM 4247 C C . SER A 1 511 ? -2.878 20.376 -17.276 1.00 69.25 511 SER A C 1
ATOM 4249 O O . SER A 1 511 ? -3.796 20.236 -16.466 1.00 69.25 511 SER A O 1
ATOM 4251 N N . SER A 1 512 ? -1.610 20.112 -16.948 1.00 61.78 512 SER A N 1
ATOM 4252 C CA . SER A 1 512 ? -1.179 19.655 -15.617 1.00 61.78 512 SER A CA 1
ATOM 4253 C C . SER A 1 512 ? -1.478 20.664 -14.501 1.00 61.78 512 SER A C 1
ATOM 4255 O O . SER A 1 512 ? -1.704 20.270 -13.362 1.00 61.78 512 SER A O 1
ATOM 4257 N N . GLU A 1 513 ? -1.548 21.957 -14.825 1.00 64.94 513 GLU A N 1
ATOM 4258 C CA . GLU A 1 513 ? -1.929 23.020 -13.883 1.00 64.94 513 GLU A CA 1
ATOM 4259 C C . GLU A 1 513 ? -3.372 22.868 -13.381 1.00 64.94 513 GLU A C 1
ATOM 4261 O O . GLU A 1 513 ? -3.670 23.175 -12.229 1.00 64.94 513 GLU A O 1
ATOM 4266 N N . MET A 1 514 ? -4.269 22.365 -14.231 1.00 66.75 514 MET A N 1
ATOM 4267 C CA . MET A 1 514 ? -5.661 22.096 -13.874 1.00 66.75 514 MET A CA 1
ATOM 4268 C C . MET A 1 514 ? -5.782 20.881 -12.947 1.00 66.75 514 MET A C 1
ATOM 4270 O O . MET A 1 514 ? -6.507 20.927 -11.957 1.00 66.75 514 MET A O 1
ATOM 4274 N N . LEU A 1 515 ? -4.993 19.834 -13.195 1.00 63.09 515 LEU A N 1
ATOM 4275 C CA . LEU A 1 515 ? -4.850 18.687 -12.289 1.00 63.09 515 LEU A CA 1
ATOM 4276 C C . LEU A 1 515 ? -4.338 19.105 -10.899 1.00 63.09 515 LEU A C 1
ATOM 4278 O O . LEU A 1 515 ? -4.847 18.644 -9.878 1.00 63.09 515 LEU A O 1
ATOM 4282 N N . GLU A 1 516 ? -3.355 20.006 -10.839 1.00 62.47 516 GLU A N 1
ATOM 4283 C CA . GLU A 1 516 ? -2.873 20.570 -9.571 1.00 62.47 516 GLU A CA 1
ATOM 4284 C C . GLU A 1 516 ? -3.905 21.483 -8.899 1.00 62.47 516 GLU A C 1
ATOM 4286 O O . GLU A 1 516 ? -3.986 21.531 -7.671 1.00 62.47 516 GLU A O 1
ATOM 4291 N N . TRP A 1 517 ? -4.719 22.192 -9.683 1.00 68.50 517 TRP A N 1
ATOM 4292 C CA . TRP A 1 517 ? -5.809 23.019 -9.174 1.00 68.50 517 TRP A CA 1
ATOM 4293 C C . TRP A 1 517 ? -6.919 22.183 -8.523 1.00 68.50 517 TRP A C 1
ATOM 4295 O O . TRP A 1 517 ? -7.437 22.619 -7.496 1.00 68.50 517 TRP A O 1
ATOM 4305 N N . PHE A 1 518 ? -7.221 20.994 -9.056 1.00 64.94 518 PHE A N 1
ATOM 4306 C CA . PHE A 1 518 ? -8.098 19.996 -8.426 1.00 64.94 518 PHE A CA 1
ATOM 4307 C C . PHE A 1 518 ? -7.466 19.397 -7.155 1.00 64.94 518 PHE A C 1
ATOM 4309 O O . PHE A 1 518 ? -8.138 19.206 -6.150 1.00 64.94 518 PHE A O 1
ATOM 4316 N N . ALA A 1 519 ? -6.151 19.152 -7.155 1.00 55.97 519 ALA A N 1
ATOM 4317 C CA . ALA A 1 519 ? -5.448 18.540 -6.022 1.00 55.97 519 ALA A CA 1
ATOM 4318 C C . ALA A 1 519 ? -5.132 19.497 -4.848 1.00 55.97 519 ALA A C 1
ATOM 4320 O O . ALA A 1 519 ? -4.705 19.039 -3.791 1.00 55.97 519 ALA A O 1
ATOM 4321 N N . LYS A 1 520 ? -5.294 20.818 -5.011 1.00 55.66 520 LYS A N 1
ATOM 4322 C CA . LYS A 1 520 ? -4.936 21.846 -4.005 1.00 55.66 520 LYS A CA 1
ATOM 4323 C C . LYS A 1 520 ? -5.841 21.899 -2.764 1.00 55.66 520 LYS A C 1
ATOM 4325 O O . LYS A 1 520 ? -5.540 22.651 -1.842 1.00 55.66 520 LYS A O 1
ATOM 4330 N N . GLU A 1 521 ? -6.908 21.114 -2.730 1.00 50.78 521 GLU A N 1
ATOM 4331 C CA . GLU A 1 521 ? -7.970 21.098 -1.706 1.00 50.78 521 GLU A CA 1
ATOM 4332 C C . GLU A 1 521 ? -7.565 20.492 -0.350 1.00 50.78 521 GLU A C 1
ATOM 4334 O O . GLU A 1 521 ? -8.350 20.371 0.572 1.00 50.78 521 GLU A O 1
ATOM 4339 N N . ILE A 1 522 ? -6.302 20.133 -0.196 1.00 44.75 522 ILE A N 1
ATOM 4340 C CA . ILE A 1 522 ? -5.734 19.560 1.027 1.00 44.75 522 ILE A CA 1
ATOM 4341 C C . ILE A 1 522 ? -5.763 20.543 2.208 1.00 44.75 522 ILE A C 1
ATOM 4343 O O . ILE A 1 522 ? -5.669 20.153 3.368 1.00 44.75 522 ILE A O 1
ATOM 4347 N N . ARG A 1 523 ? -5.802 21.840 1.900 1.00 34.22 523 ARG A N 1
ATOM 4348 C CA . ARG A 1 523 ? -5.738 22.929 2.871 1.00 34.22 523 ARG A CA 1
ATOM 4349 C C . ARG A 1 523 ? -7.151 23.424 3.155 1.00 34.22 523 ARG A C 1
ATOM 4351 O O . ARG A 1 523 ? -7.532 24.485 2.663 1.00 34.22 523 ARG A O 1
ATOM 4358 N N . GLY A 1 524 ? -7.898 22.624 3.901 1.00 29.70 524 GLY A N 1
ATOM 4359 C CA . GLY A 1 524 ? -9.153 22.991 4.550 1.00 29.70 524 GLY A CA 1
ATOM 4360 C C . GLY A 1 524 ? -9.125 22.476 5.970 1.00 29.70 524 GLY A C 1
ATOM 4361 O O . GLY A 1 524 ? -9.185 21.236 6.105 1.00 29.70 524 GLY A O 1
#

Sequence (524 aa):
PIKDVLKPEVHNRLVMYGARYDDRGERLVFTNNTTGQESISRIFEEGHAFTNYYFFIVGDIQGDAKTAQETLLRFTGKILKRVDLSPDTDGNLIAKKLYKEIGISRWTIFIIKLVDRYALNYYNKFAEIYRKGKANLPESRESLEILANHYKFSQPEKTRLELDVIQKHPDNEALVNNYKEVLVLYYRKPTEEALLFKRNRIRTLASRHQIPAQLFDNLDQMLRHQSQEVSLPDFVSHTQVLITKLLLSDNDCQLTELDLKQLLEARAKALLQHYAKFDDMLMDLGKGYSGEKAQLFSIIVAHLERFQSSYEIINGVAFIDDYPLVEEQLYLLARTQDVIDNIKPGFFDELTFRNIERQYLNRYGQERLRKLKEGIKEIITGEFLPNELIKVIAKINSEARLRRLIDTYLRESVRDIYKEPLTKIEQESLRKELSNKLKKQALIDDLIPSDLFAAAMFSLREEYLYLSDLLPQIVNNRDRQLRDDFLENSDLDRFRTEELEQQYFRSYKVSSEMLEWFAKEIRG

Radius of gyration: 27.55 Å; chains: 1; bounding box: 81×55×79 Å

pLDDT: mean 80.34, std 10.27, range [29.7, 94.38]